Protein AF-M9PA65-F1 (afdb_monomer)

Structure (mmCIF, N/CA/C/O backbone):
data_AF-M9PA65-F1
#
_entry.id   AF-M9PA65-F1
#
loop_
_atom_site.group_PDB
_atom_site.id
_atom_site.type_symbol
_atom_site.label_atom_id
_atom_site.label_alt_id
_atom_site.label_comp_id
_atom_site.label_asym_id
_atom_site.label_entity_id
_atom_site.label_seq_id
_atom_site.pdbx_PDB_ins_code
_atom_site.Cartn_x
_atom_site.Cartn_y
_atom_site.Cartn_z
_atom_site.occupancy
_atom_site.B_iso_or_equiv
_atom_site.auth_seq_id
_atom_site.auth_comp_id
_atom_site.auth_asym_id
_atom_site.auth_atom_id
_atom_site.pdbx_PDB_model_num
ATOM 1 N N . MET A 1 1 ? -29.997 62.141 -2.304 1.00 33.31 1 MET A N 1
ATOM 2 C CA . MET A 1 1 ? -29.685 62.640 -3.663 1.00 33.31 1 MET A CA 1
ATOM 3 C C . MET A 1 1 ? -28.169 62.616 -3.789 1.00 33.31 1 MET A C 1
ATOM 5 O O . MET A 1 1 ? -27.515 63.361 -3.086 1.00 33.31 1 MET A O 1
ATOM 9 N N . SER A 1 2 ? -27.637 61.486 -4.254 1.00 33.81 2 SER A N 1
ATOM 10 C CA . SER A 1 2 ? -26.988 61.330 -5.567 1.00 33.81 2 SER A CA 1
ATOM 11 C C . SER A 1 2 ? -25.691 62.131 -5.685 1.00 33.81 2 SER A C 1
ATOM 13 O O . SER A 1 2 ? -25.744 63.354 -5.708 1.00 33.81 2 SER A O 1
ATOM 15 N N . LEU A 1 3 ? -24.557 61.437 -5.807 1.00 28.25 3 LEU A N 1
ATOM 16 C CA . LEU A 1 3 ? -23.730 61.521 -7.012 1.00 28.25 3 LEU A CA 1
ATOM 17 C C . LEU A 1 3 ? -22.646 60.434 -7.003 1.00 28.25 3 LEU A C 1
ATOM 19 O O . LEU A 1 3 ? -21.943 60.202 -6.025 1.00 28.25 3 LEU A O 1
ATOM 23 N N . VAL A 1 4 ? -22.614 59.745 -8.135 1.00 34.94 4 VAL A N 1
ATOM 24 C CA . VAL A 1 4 ? -21.786 58.611 -8.535 1.00 34.94 4 VAL A CA 1
ATOM 25 C C . VAL A 1 4 ? -20.380 59.098 -8.887 1.00 34.94 4 VAL A C 1
ATOM 27 O O . VAL A 1 4 ? -20.245 60.145 -9.514 1.00 34.94 4 VAL A O 1
ATOM 30 N N . SER A 1 5 ? -19.343 58.311 -8.593 1.00 28.83 5 SER A N 1
ATOM 31 C CA . SER A 1 5 ? -18.110 58.363 -9.383 1.00 28.83 5 SER A CA 1
ATOM 32 C C . SER A 1 5 ? -17.496 56.971 -9.504 1.00 28.83 5 SER A C 1
ATOM 34 O O . SER A 1 5 ? -17.071 56.365 -8.521 1.00 28.83 5 SER A O 1
ATOM 36 N N . ALA A 1 6 ? -17.528 56.451 -10.729 1.00 32.50 6 ALA A N 1
ATOM 37 C CA . ALA A 1 6 ? -16.871 55.225 -11.142 1.00 32.50 6 ALA A CA 1
ATOM 38 C C . ALA A 1 6 ? -15.401 55.530 -11.455 1.00 32.50 6 ALA A C 1
ATOM 40 O O . ALA A 1 6 ? -15.111 56.420 -12.254 1.00 32.50 6 ALA A O 1
ATOM 41 N N . VAL A 1 7 ? -14.476 54.772 -10.867 1.00 30.69 7 VAL A N 1
ATOM 42 C CA . VAL A 1 7 ? -13.061 54.792 -11.253 1.00 30.69 7 VAL A CA 1
ATOM 43 C C . VAL A 1 7 ? -12.784 53.538 -12.073 1.00 30.69 7 VAL A C 1
ATOM 45 O O . VAL A 1 7 ? -12.734 52.428 -11.550 1.00 30.69 7 VAL A O 1
ATOM 48 N N . ALA A 1 8 ? -12.631 53.735 -13.381 1.00 29.84 8 ALA A N 1
ATOM 49 C CA . ALA A 1 8 ? -12.078 52.754 -14.300 1.00 29.84 8 ALA A CA 1
ATOM 50 C C . ALA A 1 8 ? -10.559 52.658 -14.082 1.00 29.84 8 ALA A C 1
ATOM 52 O O . ALA A 1 8 ? -9.859 53.667 -14.160 1.00 29.84 8 ALA A O 1
ATOM 53 N N . VAL A 1 9 ? -10.044 51.452 -13.832 1.00 32.16 9 VAL A N 1
ATOM 54 C CA . VAL A 1 9 ? -8.600 51.181 -13.813 1.00 32.16 9 VAL A CA 1
ATOM 55 C C . VAL A 1 9 ? -8.215 50.510 -15.128 1.00 32.16 9 VAL A C 1
ATOM 57 O O . VAL A 1 9 ? -8.777 49.490 -15.520 1.00 32.16 9 VAL A O 1
ATOM 60 N N . ALA A 1 10 ? -7.281 51.152 -15.825 1.00 29.09 10 ALA A N 1
ATOM 61 C CA . ALA A 1 10 ? -6.798 50.818 -17.154 1.00 29.09 10 ALA A CA 1
ATOM 62 C C . ALA A 1 10 ? -5.928 49.547 -17.179 1.00 29.09 10 ALA A C 1
ATOM 64 O O . ALA A 1 10 ? -5.078 49.339 -16.314 1.00 29.09 10 ALA A O 1
ATOM 65 N N . ALA A 1 11 ? -6.097 48.739 -18.229 1.00 28.88 11 ALA A N 1
ATOM 66 C CA . ALA A 1 11 ? -5.208 47.634 -18.577 1.00 28.88 11 ALA A CA 1
ATOM 67 C C . ALA A 1 11 ? -3.892 48.154 -19.201 1.00 28.88 11 ALA A C 1
ATOM 69 O O . ALA A 1 11 ? -3.933 49.092 -20.006 1.00 28.88 11 ALA A O 1
ATOM 70 N N . PRO A 1 12 ? -2.724 47.558 -18.895 1.00 30.47 12 PRO A N 1
ATOM 71 C CA . PRO A 1 12 ? -1.471 47.953 -19.522 1.00 30.47 12 PRO A CA 1
ATOM 72 C C . PRO A 1 12 ? -1.315 47.362 -20.932 1.00 30.47 12 PRO A C 1
ATOM 74 O O . PRO A 1 12 ? -1.592 46.192 -21.195 1.00 30.47 12 PRO A O 1
ATOM 77 N N . ARG A 1 13 ? -0.847 48.227 -21.837 1.00 28.38 13 ARG A N 1
ATOM 78 C CA . ARG A 1 13 ? -0.535 47.982 -23.249 1.00 28.38 13 ARG A CA 1
ATOM 79 C C . ARG A 1 13 ? 0.618 46.982 -23.412 1.00 28.38 13 ARG A C 1
ATOM 81 O O . ARG A 1 13 ? 1.697 47.194 -22.867 1.00 28.38 13 ARG A O 1
ATOM 88 N N . LEU A 1 14 ? 0.410 45.964 -24.247 1.00 28.78 14 LEU A N 1
ATOM 89 C CA . LEU A 1 14 ? 1.465 45.136 -24.838 1.00 28.78 14 LEU A CA 1
ATOM 90 C C . LEU A 1 14 ? 2.303 45.987 -25.805 1.00 28.78 14 LEU A C 1
ATOM 92 O O . LEU A 1 14 ? 1.781 46.488 -26.801 1.00 28.78 14 LEU A O 1
ATOM 96 N N . SER A 1 15 ? 3.597 46.150 -25.523 1.00 29.38 15 SER A N 1
ATOM 97 C CA . SER A 1 15 ? 4.564 46.669 -26.489 1.00 29.38 15 SER A CA 1
ATOM 98 C C . SER A 1 15 ? 5.116 45.517 -27.332 1.00 29.38 15 SER A C 1
ATOM 100 O O . SER A 1 15 ? 5.718 44.574 -26.824 1.00 29.38 15 SER A O 1
ATOM 102 N N . LEU A 1 16 ? 4.909 45.606 -28.649 1.00 32.75 16 LEU A N 1
ATOM 103 C CA . LEU A 1 16 ? 5.667 44.834 -29.628 1.00 32.75 16 LEU A CA 1
ATOM 104 C C . LEU A 1 16 ? 7.143 45.239 -29.533 1.00 32.75 16 LEU A C 1
ATOM 106 O O . LEU A 1 16 ? 7.487 46.382 -29.835 1.00 32.75 16 LEU A O 1
ATOM 110 N N . VAL A 1 17 ? 8.015 44.296 -29.178 1.00 32.06 17 VAL A N 1
ATOM 111 C CA . VAL A 1 17 ? 9.462 44.434 -29.373 1.00 32.06 17 VAL A CA 1
ATOM 112 C C . VAL A 1 17 ? 9.870 43.577 -30.566 1.00 32.06 17 VAL A C 1
ATOM 114 O O . VAL A 1 17 ? 9.512 42.408 -30.679 1.00 32.06 17 VAL A O 1
ATOM 117 N N . HIS A 1 18 ? 10.566 44.243 -31.482 1.00 28.06 18 HIS A N 1
ATOM 118 C CA . HIS A 1 18 ? 11.027 43.788 -32.784 1.00 28.06 18 HIS A CA 1
ATOM 119 C C . HIS A 1 18 ? 11.758 42.441 -32.776 1.00 28.06 18 HIS A C 1
ATOM 121 O O . HIS A 1 18 ? 12.655 42.203 -31.969 1.00 28.06 18 HIS A O 1
ATOM 127 N N . ALA A 1 19 ? 11.454 41.633 -33.792 1.00 33.97 19 ALA A N 1
ATOM 128 C CA . ALA A 1 19 ? 12.298 40.546 -34.256 1.00 33.97 19 ALA A CA 1
ATOM 129 C C . ALA A 1 19 ? 13.620 41.113 -34.803 1.00 33.97 19 ALA A C 1
ATOM 131 O O . ALA A 1 19 ? 13.645 41.742 -35.864 1.00 33.97 19 ALA A O 1
ATOM 132 N N . THR A 1 20 ? 14.725 40.890 -34.094 1.00 29.81 20 THR A N 1
ATOM 133 C CA . THR A 1 20 ? 16.072 41.108 -34.625 1.00 29.81 20 THR A CA 1
ATOM 134 C C . THR A 1 20 ? 16.653 39.802 -35.156 1.00 29.81 20 THR A C 1
ATOM 136 O O . THR A 1 20 ? 16.774 38.784 -34.482 1.00 29.81 20 THR A O 1
ATOM 139 N N . ARG A 1 21 ? 16.986 39.885 -36.440 1.00 26.16 21 ARG A N 1
ATOM 140 C CA . ARG A 1 21 ? 17.676 38.943 -37.316 1.00 26.16 21 ARG A CA 1
ATOM 141 C C . ARG A 1 21 ? 18.953 38.394 -36.658 1.00 26.16 21 ARG A C 1
ATOM 143 O O . ARG A 1 21 ? 19.893 39.152 -36.433 1.00 26.16 21 ARG A O 1
ATOM 150 N N . TRP A 1 22 ? 19.011 37.087 -36.392 1.00 26.72 22 TRP A N 1
ATOM 151 C CA . TRP A 1 22 ? 20.263 36.408 -36.042 1.00 26.72 22 TRP A CA 1
ATOM 152 C C . TRP A 1 22 ? 21.079 36.113 -37.302 1.00 26.72 22 TRP A C 1
ATOM 154 O O . TRP A 1 22 ? 20.621 35.456 -38.236 1.00 26.72 22 TRP A O 1
ATOM 164 N N . SER A 1 23 ? 22.291 36.661 -37.318 1.00 28.53 23 SER A N 1
ATOM 165 C CA . SER A 1 23 ? 23.347 36.407 -38.288 1.00 28.53 23 SER A CA 1
ATOM 166 C C . SER A 1 23 ? 23.899 34.992 -38.135 1.00 28.53 23 SER A C 1
ATOM 168 O O . SER A 1 23 ? 24.117 34.518 -37.022 1.00 28.53 23 SER A O 1
ATOM 170 N N . SER A 1 24 ? 24.180 34.365 -39.273 1.00 36.03 24 SER A N 1
ATOM 171 C CA . SER A 1 24 ? 24.903 33.105 -39.429 1.00 36.03 24 SER A CA 1
ATOM 172 C C . SER A 1 24 ? 26.210 33.079 -38.627 1.00 36.03 24 SER A C 1
ATOM 174 O O . SER A 1 24 ? 27.179 33.744 -38.991 1.00 36.03 24 SER A O 1
ATOM 176 N N . GLY A 1 25 ? 26.229 32.284 -37.558 1.00 29.88 25 GLY A N 1
ATOM 177 C CA . GLY A 1 25 ? 27.416 31.895 -36.805 1.00 29.88 25 GLY A CA 1
ATOM 178 C C . GLY A 1 25 ? 27.441 30.374 -36.680 1.00 29.88 25 GLY A C 1
ATOM 179 O O . GLY A 1 25 ? 26.436 29.759 -36.337 1.00 29.88 25 GLY A O 1
ATOM 180 N N . THR A 1 26 ? 28.573 29.783 -37.036 1.00 29.38 26 THR A N 1
ATOM 181 C CA . THR A 1 26 ? 28.884 28.348 -37.057 1.00 29.38 26 THR A CA 1
ATOM 182 C C . THR A 1 26 ? 28.406 27.585 -35.817 1.00 29.38 26 THR A C 1
ATOM 184 O O . THR A 1 26 ? 28.705 27.974 -34.689 1.00 29.38 26 THR A O 1
ATOM 187 N N . ALA A 1 27 ? 27.702 26.472 -36.047 1.00 27.80 27 ALA A N 1
ATOM 188 C CA . ALA A 1 27 ? 27.242 25.548 -35.016 1.00 27.80 27 ALA A CA 1
ATOM 189 C C . ALA A 1 27 ? 28.425 24.957 -34.215 1.00 27.80 27 ALA A C 1
ATOM 191 O O . ALA A 1 27 ? 29.372 24.461 -34.832 1.00 27.80 27 ALA A O 1
ATOM 192 N N . PRO A 1 28 ? 28.395 24.964 -32.868 1.00 29.61 28 PRO A N 1
ATOM 193 C CA . PRO A 1 28 ? 29.312 24.152 -32.076 1.00 29.61 28 PRO A CA 1
ATOM 194 C C . PRO A 1 28 ? 28.957 22.657 -32.220 1.00 29.61 28 PRO A C 1
ATOM 196 O O . PRO A 1 28 ? 27.785 22.326 -32.425 1.00 29.61 28 PRO A O 1
ATOM 199 N N . PRO A 1 29 ? 29.942 21.743 -32.135 1.00 25.94 29 PRO A N 1
ATOM 200 C CA . PRO A 1 29 ? 29.724 20.323 -32.385 1.00 25.94 29 PRO A CA 1
ATOM 201 C C . PRO A 1 29 ? 28.788 19.718 -31.336 1.00 25.94 29 PRO A C 1
ATOM 203 O O . PRO A 1 29 ? 28.816 20.091 -30.162 1.00 25.94 29 PRO A O 1
ATOM 206 N N . ALA A 1 30 ? 27.965 18.773 -31.790 1.00 30.69 30 ALA A N 1
ATOM 207 C CA . ALA A 1 30 ? 27.011 18.026 -30.988 1.00 30.69 30 ALA A CA 1
ATOM 208 C C . ALA A 1 30 ? 27.702 17.333 -29.801 1.00 30.69 30 ALA A C 1
ATOM 210 O O . ALA A 1 30 ? 28.285 16.261 -29.937 1.00 30.69 30 ALA A O 1
ATOM 211 N N . ALA A 1 31 ? 27.620 17.950 -28.625 1.00 24.31 31 ALA A N 1
ATOM 212 C CA . ALA A 1 31 ? 27.815 17.267 -27.359 1.00 24.31 31 ALA A CA 1
ATOM 213 C C . ALA A 1 31 ? 26.473 16.632 -26.984 1.00 24.31 31 ALA A C 1
ATOM 215 O O . ALA A 1 31 ? 25.514 17.331 -26.654 1.00 24.31 31 ALA A O 1
ATOM 216 N N . THR A 1 32 ? 26.405 15.308 -27.092 1.00 26.20 32 THR A N 1
ATOM 217 C CA . THR A 1 32 ? 25.284 14.461 -26.681 1.00 26.20 32 THR A CA 1
ATOM 218 C C . THR A 1 32 ? 24.912 14.763 -25.231 1.00 26.20 32 THR A C 1
ATOM 220 O O . THR A 1 32 ? 25.598 14.384 -24.282 1.00 26.20 32 THR A O 1
ATOM 223 N N . ALA A 1 33 ? 23.820 15.503 -25.058 1.00 28.88 33 ALA A N 1
ATOM 224 C CA . ALA A 1 33 ? 23.182 15.691 -23.773 1.00 28.88 33 ALA A CA 1
ATOM 225 C C . ALA A 1 33 ? 22.443 14.397 -23.423 1.00 28.88 33 ALA A C 1
ATOM 227 O O . ALA A 1 33 ? 21.538 13.994 -24.145 1.00 28.88 33 ALA A O 1
ATOM 228 N N . VAL A 1 34 ? 22.805 13.767 -22.306 1.00 30.98 34 VAL A N 1
ATOM 229 C CA . VAL A 1 34 ? 21.939 12.787 -21.642 1.00 30.98 34 VAL A CA 1
ATOM 230 C C . VAL A 1 34 ? 20.689 13.553 -21.199 1.00 30.98 34 VAL A C 1
ATOM 232 O O . VAL A 1 34 ? 20.718 14.309 -20.223 1.00 30.98 34 VAL A O 1
ATOM 235 N N . GLN A 1 35 ? 19.641 13.474 -22.017 1.00 30.52 35 GLN A N 1
ATOM 236 C CA . GLN A 1 35 ? 18.315 14.005 -21.727 1.00 30.52 35 GLN A CA 1
ATOM 237 C C . GLN A 1 35 ? 17.631 13.107 -20.681 1.00 30.52 35 GLN A C 1
ATOM 239 O O . GLN A 1 35 ? 18.097 12.006 -20.375 1.00 30.52 35 GLN A O 1
ATOM 244 N N . ALA A 1 36 ? 16.507 13.573 -20.129 1.00 39.84 36 ALA A N 1
ATOM 245 C CA . ALA A 1 36 ? 15.478 12.665 -19.622 1.00 39.84 36 ALA A CA 1
ATOM 246 C C . ALA A 1 36 ? 15.297 11.494 -20.613 1.00 39.84 36 ALA A C 1
ATOM 248 O O . ALA A 1 36 ? 15.572 11.683 -21.798 1.00 39.84 36 ALA A O 1
ATOM 249 N N . ALA A 1 37 ? 14.912 10.305 -20.126 1.00 45.50 37 ALA A N 1
ATOM 250 C CA . ALA A 1 37 ? 14.737 9.134 -20.998 1.00 45.50 37 ALA A CA 1
ATOM 251 C C . ALA A 1 37 ? 13.998 9.556 -22.272 1.00 45.50 37 ALA A C 1
ATOM 253 O O . ALA A 1 37 ? 13.019 10.301 -22.175 1.00 45.50 37 ALA A O 1
ATOM 254 N N . SER A 1 38 ? 14.503 9.164 -23.444 1.00 57.09 38 SER A N 1
ATOM 255 C CA . SER A 1 38 ? 13.737 9.380 -24.669 1.00 57.09 38 SER A CA 1
ATOM 256 C C . SER A 1 38 ? 12.373 8.710 -24.495 1.00 57.09 38 SER A C 1
ATOM 258 O O . SER A 1 38 ? 12.266 7.701 -23.796 1.00 57.09 38 SER A O 1
ATOM 260 N N . GLU A 1 39 ? 11.324 9.266 -25.101 1.00 59.69 39 GLU A N 1
ATOM 261 C CA . GLU A 1 39 ? 9.981 8.666 -25.040 1.00 59.69 39 GLU A CA 1
ATOM 262 C C . GLU A 1 39 ? 10.021 7.179 -25.458 1.00 59.69 39 GLU A C 1
ATOM 264 O O . GLU A 1 39 ? 9.351 6.348 -24.852 1.00 59.69 39 GLU A O 1
ATOM 269 N N . GLU A 1 40 ? 10.927 6.835 -26.378 1.00 64.62 40 GLU A N 1
ATOM 270 C CA . GLU A 1 40 ? 11.254 5.471 -26.815 1.00 64.62 40 GLU A CA 1
ATOM 271 C C . GLU A 1 40 ? 11.807 4.564 -25.691 1.00 64.62 40 GLU A C 1
ATOM 273 O O . GLU A 1 40 ? 11.416 3.403 -25.584 1.00 64.62 40 GLU A O 1
ATOM 278 N N . GLU A 1 41 ? 12.699 5.064 -24.822 1.00 73.50 41 GLU A N 1
ATOM 279 C CA . GLU A 1 41 ? 13.215 4.297 -23.674 1.00 73.50 41 GLU A CA 1
ATOM 280 C C . GLU A 1 41 ? 12.118 4.041 -22.632 1.00 73.50 41 GLU A C 1
ATOM 282 O O . GLU A 1 41 ? 12.082 2.974 -22.013 1.00 73.50 41 GLU A O 1
ATOM 287 N N . GLU A 1 42 ? 11.235 5.019 -22.404 1.00 75.81 42 GLU A N 1
ATOM 288 C CA . GLU A 1 42 ? 10.097 4.839 -21.501 1.00 75.81 42 GLU A CA 1
ATOM 289 C C . GLU A 1 42 ? 9.110 3.812 -22.057 1.00 75.81 42 GLU A C 1
ATOM 291 O O . GLU A 1 42 ? 8.656 2.953 -21.307 1.00 75.81 42 GLU A O 1
ATOM 296 N N . GLU A 1 43 ? 8.820 3.847 -23.356 1.00 76.88 43 GLU A N 1
ATOM 297 C CA . GLU A 1 43 ? 7.955 2.876 -24.029 1.00 76.88 43 GLU A CA 1
ATOM 298 C C . GLU A 1 43 ? 8.530 1.450 -23.957 1.00 76.88 43 GLU A C 1
ATOM 300 O O . GLU A 1 43 ? 7.826 0.518 -23.558 1.00 76.88 43 GLU A O 1
ATOM 305 N N . GLU A 1 44 ? 9.837 1.280 -24.194 1.00 81.75 44 GLU A N 1
ATOM 306 C CA . GLU A 1 44 ? 10.529 -0.007 -24.028 1.00 81.75 44 GLU A CA 1
ATOM 307 C C . GLU A 1 44 ? 10.426 -0.531 -22.584 1.00 81.75 44 GLU A C 1
ATOM 309 O O . GLU A 1 44 ? 10.191 -1.719 -22.348 1.00 81.75 44 GLU A O 1
ATOM 314 N N . LEU A 1 45 ? 10.599 0.352 -21.595 1.00 79.56 45 LEU A N 1
ATOM 315 C CA . LEU A 1 45 ? 10.520 -0.004 -20.177 1.00 79.56 45 LEU A CA 1
ATOM 316 C C . LEU A 1 45 ? 9.096 -0.297 -19.722 1.00 79.56 45 LEU A C 1
ATOM 318 O O . LEU A 1 45 ? 8.901 -1.118 -18.828 1.00 79.56 45 LEU A O 1
ATOM 322 N N . MET A 1 46 ? 8.102 0.363 -20.301 1.00 79.06 46 MET A N 1
ATOM 323 C CA . MET A 1 46 ? 6.705 0.060 -20.028 1.00 79.06 46 MET A CA 1
ATOM 324 C C . MET A 1 46 ? 6.326 -1.309 -20.615 1.00 79.06 46 MET A C 1
ATOM 326 O O . MET A 1 46 ? 5.580 -2.055 -19.971 1.00 79.06 46 MET A O 1
ATOM 330 N N . GLY A 1 47 ? 6.939 -1.686 -21.743 1.00 67.94 47 GLY A N 1
ATOM 331 C CA . GLY A 1 47 ? 6.638 -2.894 -22.507 1.00 67.94 47 GLY A CA 1
ATOM 332 C C . GLY A 1 47 ? 5.326 -2.759 -23.285 1.00 67.94 47 GLY A C 1
ATOM 333 O O . GLY A 1 47 ? 4.443 -1.998 -22.895 1.00 67.94 47 GLY A O 1
ATOM 334 N N . HIS A 1 48 ? 5.181 -3.517 -24.374 1.00 52.81 48 HIS A N 1
ATOM 335 C CA . HIS A 1 48 ? 3.909 -3.605 -25.092 1.00 52.81 48 HIS A CA 1
ATOM 336 C C . HIS A 1 48 ? 2.903 -4.401 -24.253 1.00 52.81 48 HIS A C 1
ATOM 338 O O . HIS A 1 48 ? 2.998 -5.625 -24.135 1.00 52.81 48 HIS A O 1
ATOM 344 N N . GLU A 1 49 ? 1.915 -3.710 -23.684 1.00 47.38 49 GLU A N 1
ATOM 345 C CA . GLU A 1 49 ? 0.621 -4.338 -23.433 1.00 47.38 49 GLU A CA 1
ATOM 346 C C . GLU A 1 49 ? 0.087 -4.730 -24.818 1.00 47.38 49 GLU A C 1
ATOM 348 O O . GLU A 1 49 ? 0.099 -3.904 -25.733 1.00 47.38 49 GLU A O 1
ATOM 353 N N . GLY A 1 50 ? -0.255 -6.010 -25.011 1.00 34.53 50 GLY A N 1
ATOM 354 C CA . GLY A 1 50 ? -0.781 -6.486 -26.288 1.00 34.53 50 GLY A CA 1
ATOM 355 C C . GLY A 1 50 ? -1.867 -5.533 -26.763 1.00 34.53 50 GLY A C 1
ATOM 356 O O . GLY A 1 50 ? -2.737 -5.173 -25.968 1.00 34.53 50 GLY A O 1
ATOM 357 N N . GLU A 1 51 ? -1.746 -5.084 -28.013 1.00 33.34 51 GLU A N 1
ATOM 358 C CA . GLU A 1 51 ? -2.727 -4.225 -28.660 1.00 33.34 51 GLU A CA 1
ATOM 359 C C . GLU A 1 51 ? -4.105 -4.813 -28.362 1.00 33.34 51 GLU A C 1
ATOM 361 O O . GLU A 1 51 ? -4.444 -5.913 -28.804 1.00 33.34 51 GLU A O 1
ATOM 366 N N . HIS A 1 52 ? -4.886 -4.115 -27.535 1.00 36.06 52 HIS A N 1
ATOM 367 C CA . HIS A 1 52 ? -6.318 -4.305 -27.587 1.00 36.06 52 HIS A CA 1
ATOM 368 C C . HIS A 1 52 ? -6.665 -3.975 -29.029 1.00 36.06 52 HIS A C 1
ATOM 370 O O . HIS A 1 52 ? -6.492 -2.825 -29.423 1.00 36.06 52 HIS A O 1
ATOM 376 N N . GLU A 1 53 ? -7.037 -4.996 -29.809 1.00 35.56 53 GLU A N 1
ATOM 377 C CA . GLU A 1 53 ? -7.507 -4.822 -31.178 1.00 35.56 53 GLU A CA 1
ATOM 378 C C . GLU A 1 53 ? -8.384 -3.571 -31.201 1.00 35.56 53 GLU A C 1
ATOM 380 O O . GLU A 1 53 ? -9.323 -3.476 -30.400 1.00 35.56 53 GLU A O 1
ATOM 385 N N . ASP A 1 54 ? -8.055 -2.614 -32.075 1.00 36.88 54 ASP A N 1
ATOM 386 C CA . ASP A 1 54 ? -8.884 -1.454 -32.404 1.00 36.88 54 ASP A CA 1
ATOM 387 C C . ASP A 1 54 ? -10.166 -1.950 -33.098 1.00 36.88 54 ASP A C 1
ATOM 389 O O . ASP A 1 54 ? -10.466 -1.683 -34.263 1.00 36.88 54 ASP A O 1
ATOM 393 N N . GLY A 1 55 ? -10.934 -2.755 -32.371 1.00 38.88 55 GLY A N 1
ATOM 394 C CA . GLY A 1 55 ? -12.275 -3.150 -32.691 1.00 38.88 55 GLY A CA 1
ATOM 395 C C . GLY A 1 55 ? -13.116 -1.900 -32.573 1.00 38.88 55 GLY A C 1
ATOM 396 O O . GLY A 1 55 ? -13.213 -1.304 -31.502 1.00 38.88 55 GLY A O 1
ATOM 397 N N . VAL A 1 56 ? -13.694 -1.503 -33.705 1.00 41.62 56 VAL A N 1
ATOM 398 C CA . VAL A 1 56 ? -14.746 -0.494 -33.838 1.00 41.62 56 VAL A CA 1
ATOM 399 C C . VAL A 1 56 ? -15.528 -0.370 -32.530 1.00 41.62 56 VAL A C 1
ATOM 401 O O . VAL A 1 56 ? -16.268 -1.286 -32.166 1.00 41.62 56 VAL A O 1
ATOM 404 N N . ILE A 1 57 ? -15.347 0.753 -31.823 1.00 49.12 57 ILE A N 1
ATOM 405 C CA . ILE A 1 57 ? -16.009 0.992 -30.539 1.00 49.12 57 ILE A CA 1
ATOM 406 C C . ILE A 1 57 ? -17.516 0.974 -30.787 1.00 49.12 57 ILE A C 1
ATOM 408 O O . ILE A 1 57 ? -18.092 1.914 -31.341 1.00 49.12 57 ILE A O 1
ATOM 412 N N . GLY A 1 58 ? -18.165 -0.132 -30.425 1.00 47.06 58 GLY A N 1
ATOM 413 C CA . GLY A 1 58 ? -19.597 -0.298 -30.618 1.00 47.06 58 GLY A CA 1
ATOM 414 C C . GLY A 1 58 ? -20.361 0.766 -29.831 1.00 47.06 58 GLY A C 1
ATOM 415 O O . GLY A 1 58 ? -19.933 1.197 -28.762 1.00 47.06 58 GLY A O 1
ATOM 416 N N . ARG A 1 59 ? -21.545 1.171 -30.303 1.00 53.88 59 ARG A N 1
ATOM 417 C CA . ARG A 1 59 ? -22.411 2.147 -29.607 1.00 53.88 59 ARG A CA 1
ATOM 418 C C . ARG A 1 59 ? -22.660 1.791 -28.129 1.00 53.88 59 ARG A C 1
ATOM 420 O O . ARG A 1 59 ? -22.868 2.684 -27.320 1.00 53.88 59 ARG A O 1
ATOM 427 N N . GLN A 1 60 ? -22.591 0.506 -27.777 1.00 53.03 60 GLN A N 1
ATOM 428 C CA . GLN A 1 60 ? -22.685 -0.004 -26.405 1.00 53.03 60 GLN A CA 1
ATOM 429 C C . GLN A 1 60 ? -21.435 0.267 -25.544 1.00 53.03 60 GLN A C 1
ATOM 431 O O . GLN A 1 60 ? -21.572 0.418 -24.341 1.00 53.03 60 GLN A O 1
ATOM 436 N N . GLN A 1 61 ? -20.237 0.396 -26.124 1.00 50.25 61 GLN A N 1
ATOM 437 C CA . GLN A 1 61 ? -19.017 0.796 -25.404 1.00 50.25 61 GLN A CA 1
ATOM 438 C C . GLN A 1 61 ? -18.953 2.314 -25.143 1.00 50.25 61 GLN A C 1
ATOM 440 O O . GLN A 1 61 ? -18.310 2.751 -24.189 1.00 50.25 61 GLN A O 1
ATOM 445 N N . LEU A 1 62 ? -19.645 3.125 -25.956 1.00 53.12 62 LEU A N 1
ATOM 446 C CA . LEU A 1 62 ? -19.833 4.562 -25.699 1.00 53.12 62 LEU A CA 1
ATOM 447 C C . LEU A 1 62 ? -20.833 4.822 -24.560 1.00 53.12 62 LEU A C 1
ATOM 449 O O . LEU A 1 62 ? -20.713 5.818 -23.847 1.00 53.12 62 LEU A O 1
ATOM 453 N N . VAL A 1 63 ? -21.793 3.915 -24.358 1.00 55.84 63 VAL A N 1
ATOM 454 C CA . VAL A 1 63 ? -22.689 3.914 -23.195 1.00 55.84 63 VAL A CA 1
ATOM 455 C C . VAL A 1 63 ? -21.974 3.191 -22.056 1.00 55.84 63 VAL A C 1
ATOM 457 O O . VAL A 1 63 ? -22.213 2.018 -21.791 1.00 55.84 63 VAL A O 1
ATOM 460 N N . ARG A 1 64 ? -21.038 3.883 -21.395 1.00 55.03 64 ARG A N 1
ATOM 461 C CA . ARG A 1 64 ? -20.430 3.349 -20.171 1.00 55.03 64 ARG A CA 1
ATOM 462 C C . ARG A 1 64 ? -21.549 3.077 -19.156 1.00 55.03 64 ARG A C 1
ATOM 464 O O . ARG A 1 64 ? -22.371 3.979 -18.967 1.00 55.03 64 ARG A O 1
ATOM 471 N N . PRO A 1 65 ? -21.581 1.901 -18.494 1.00 59.88 65 PRO A N 1
ATOM 472 C CA . PRO A 1 65 ? -22.466 1.704 -17.355 1.00 59.88 65 PRO A CA 1
ATOM 473 C C . PRO A 1 65 ? -22.249 2.862 -16.392 1.00 59.88 65 PRO A C 1
ATOM 475 O O . PRO A 1 65 ? -21.107 3.320 -16.210 1.00 59.88 65 PRO A O 1
ATOM 478 N N . THR A 1 66 ? -23.340 3.387 -15.835 1.00 67.38 66 THR A N 1
ATOM 479 C CA . THR A 1 66 ? -23.231 4.502 -14.893 1.00 67.38 66 THR A CA 1
ATOM 480 C C . THR A 1 66 ? -22.240 4.101 -13.800 1.00 67.38 66 THR A C 1
ATOM 482 O O . THR A 1 66 ? -22.156 2.930 -13.437 1.00 67.38 66 THR A O 1
ATOM 485 N N . LEU A 1 67 ? -21.438 5.037 -13.277 1.00 68.38 67 LEU A N 1
ATOM 486 C CA . LEU A 1 67 ? -20.439 4.714 -12.239 1.00 68.38 67 LEU A CA 1
ATOM 487 C C . LEU A 1 67 ? -21.072 3.938 -11.060 1.00 68.38 67 LEU A C 1
ATOM 489 O O . LEU A 1 67 ? -20.403 3.160 -10.391 1.00 68.38 67 LEU A O 1
ATOM 493 N N . TRP A 1 68 ? -22.379 4.130 -10.862 1.00 70.69 68 TRP A N 1
ATOM 494 C CA . TRP A 1 68 ? -23.227 3.439 -9.902 1.00 70.69 68 TRP A CA 1
ATOM 495 C C . TRP A 1 68 ? -23.399 1.932 -10.153 1.00 70.69 68 TRP A C 1
ATOM 497 O O . TRP A 1 68 ? -23.431 1.161 -9.200 1.00 70.69 68 TRP A O 1
ATOM 507 N N . GLU A 1 69 ? -23.475 1.502 -11.412 1.00 76.06 69 GLU A N 1
ATOM 508 C CA . GLU A 1 69 ? -23.590 0.089 -11.811 1.00 76.06 69 GLU A CA 1
ATOM 509 C C . GLU A 1 69 ? -22.274 -0.680 -11.634 1.00 76.06 69 GLU A C 1
ATOM 511 O O . GLU A 1 69 ? -22.282 -1.905 -11.582 1.00 76.06 69 GLU A O 1
ATOM 516 N N . GLN A 1 70 ? -21.148 0.032 -11.512 1.00 82.62 70 GLN A N 1
ATOM 517 C CA . GLN A 1 70 ? -19.821 -0.550 -11.278 1.00 82.62 70 GLN A CA 1
ATOM 518 C C . GLN A 1 70 ? -19.497 -0.722 -9.785 1.00 82.62 70 GLN A C 1
ATOM 520 O O . GLN A 1 70 ? -18.442 -1.254 -9.448 1.00 82.62 70 GLN A O 1
ATOM 525 N N . TYR A 1 71 ? -20.366 -0.250 -8.885 1.00 89.38 71 TYR A N 1
ATOM 526 C CA . TYR A 1 71 ? -20.224 -0.487 -7.452 1.00 89.38 71 TYR A CA 1
ATOM 527 C C . TYR A 1 71 ? -20.936 -1.771 -7.041 1.00 89.38 71 TYR A C 1
ATOM 529 O O . TYR A 1 71 ? -22.098 -2.002 -7.398 1.00 89.38 71 TYR A O 1
ATOM 537 N N . SER A 1 72 ? -20.279 -2.549 -6.186 1.00 93.38 72 SER A N 1
ATOM 538 C CA . SER A 1 72 ? -20.914 -3.694 -5.542 1.00 93.38 72 SER A CA 1
ATOM 539 C C . SER A 1 72 ? -22.164 -3.276 -4.753 1.00 93.38 72 SER A C 1
ATOM 541 O O . SER A 1 72 ? -22.310 -2.133 -4.296 1.00 93.38 72 SER A O 1
ATOM 543 N N . ALA A 1 73 ? -23.101 -4.202 -4.577 1.00 92.69 73 ALA A N 1
ATOM 544 C CA . ALA A 1 73 ? -24.274 -4.020 -3.737 1.00 92.69 73 ALA A CA 1
ATOM 545 C C . ALA A 1 73 ? -23.873 -3.698 -2.291 1.00 92.69 73 ALA A C 1
ATOM 547 O O . ALA A 1 73 ? -24.480 -2.820 -1.676 1.00 92.69 73 ALA A O 1
ATOM 548 N N . LYS A 1 74 ? -22.808 -4.324 -1.770 1.00 94.31 74 LYS A N 1
ATOM 549 C CA . LYS A 1 74 ? -22.261 -3.989 -0.445 1.00 94.31 74 LYS A CA 1
ATOM 550 C C . LYS A 1 74 ? -21.775 -2.545 -0.355 1.00 94.31 74 LYS A C 1
ATOM 552 O O . LYS A 1 74 ? -22.087 -1.868 0.623 1.00 94.31 74 LYS A O 1
ATOM 557 N N . VAL A 1 75 ? -21.041 -2.058 -1.357 1.00 94.06 75 VAL A N 1
ATOM 558 C CA . VAL A 1 75 ? -20.576 -0.664 -1.392 1.00 94.06 75 VAL A CA 1
ATOM 559 C C . VAL A 1 75 ? -21.769 0.284 -1.388 1.00 94.06 75 VAL A C 1
ATOM 561 O O . VAL A 1 75 ? -21.809 1.195 -0.566 1.00 94.06 75 VAL A O 1
ATOM 564 N N . ARG A 1 76 ? -22.774 0.037 -2.236 1.00 92.38 76 ARG A N 1
ATOM 565 C CA . ARG A 1 76 ? -23.991 0.863 -2.301 1.00 92.38 76 ARG A CA 1
ATOM 566 C C . ARG A 1 76 ? -24.760 0.874 -0.977 1.00 92.38 76 ARG A C 1
ATOM 568 O O . ARG A 1 76 ? -25.095 1.947 -0.483 1.00 92.38 76 ARG A O 1
ATOM 575 N N . ALA A 1 77 ? -24.944 -0.285 -0.347 1.00 93.69 77 ALA A N 1
ATOM 576 C CA . ALA A 1 77 ? -25.614 -0.386 0.949 1.00 93.69 77 ALA A CA 1
ATOM 577 C C . ALA A 1 77 ? -24.895 0.424 2.041 1.00 93.69 77 ALA A C 1
ATOM 579 O O . ALA A 1 77 ? -25.533 1.113 2.834 1.00 93.69 77 ALA A O 1
ATOM 580 N N . ARG A 1 78 ? -23.558 0.391 2.052 1.00 94.25 78 ARG A N 1
ATOM 581 C CA . ARG A 1 78 ? -22.725 1.139 3.006 1.00 94.25 78 ARG A CA 1
ATOM 582 C C . ARG A 1 78 ? -22.658 2.635 2.697 1.00 94.25 78 ARG A C 1
ATOM 584 O O . ARG A 1 78 ? -22.418 3.423 3.601 1.00 94.25 78 ARG A O 1
ATOM 591 N N . MET A 1 79 ? -22.873 3.049 1.448 1.00 92.12 79 MET A N 1
ATOM 592 C CA . MET A 1 79 ? -23.025 4.467 1.100 1.00 92.12 79 MET A CA 1
ATOM 593 C C . MET A 1 79 ? -24.327 5.035 1.671 1.00 92.12 79 MET A C 1
ATOM 595 O O . MET A 1 79 ? -24.327 6.115 2.261 1.00 92.12 79 MET A O 1
ATOM 599 N N . GLU A 1 80 ? -25.429 4.302 1.500 1.00 91.44 80 GLU A N 1
ATOM 600 C CA . GLU A 1 80 ? -26.764 4.732 1.924 1.00 91.44 80 GLU A CA 1
ATOM 601 C C . GLU A 1 80 ? -26.929 4.648 3.446 1.00 91.44 80 GLU A C 1
ATOM 603 O O . GLU A 1 80 ? -27.352 5.615 4.087 1.00 91.44 80 GLU A O 1
ATOM 608 N N . ASN A 1 81 ? -26.540 3.519 4.041 1.00 93.75 81 ASN A N 1
ATOM 609 C CA . ASN A 1 81 ? -26.739 3.240 5.459 1.00 93.75 81 ASN A CA 1
ATOM 610 C C . ASN A 1 81 ? -25.490 2.627 6.127 1.00 93.75 81 ASN A C 1
ATOM 612 O O . ASN A 1 81 ? -25.505 1.455 6.507 1.00 93.75 81 ASN A O 1
ATOM 616 N N . PRO A 1 82 ? -24.396 3.393 6.284 1.00 94.31 82 PRO A N 1
ATOM 617 C CA . PRO A 1 82 ? -23.243 2.949 7.058 1.00 94.31 82 PRO A CA 1
ATOM 618 C C . PRO A 1 82 ? -23.586 2.857 8.546 1.00 94.31 82 PRO A C 1
ATOM 620 O O . PRO A 1 82 ? -24.283 3.712 9.104 1.00 94.31 82 PRO A O 1
ATOM 623 N N . VAL A 1 83 ? -23.049 1.822 9.182 1.00 94.56 83 VAL A N 1
ATOM 624 C CA . VAL A 1 83 ? -23.441 1.375 10.524 1.00 94.56 83 VAL A CA 1
ATOM 625 C C . VAL A 1 83 ? -22.614 2.056 11.618 1.00 94.56 83 VAL A C 1
ATOM 627 O O . VAL A 1 83 ? -23.139 2.382 12.677 1.00 94.56 83 VAL A O 1
ATOM 630 N N . HIS A 1 84 ? -21.339 2.339 11.351 1.00 96.44 84 HIS A N 1
ATOM 631 C CA . HIS A 1 84 ? -20.356 2.781 12.345 1.00 96.44 84 HIS A CA 1
ATOM 632 C C . HIS A 1 84 ? -20.081 4.292 12.294 1.00 96.44 84 HIS A C 1
ATOM 634 O O . HIS A 1 84 ? -19.033 4.767 12.741 1.00 96.44 84 HIS A O 1
ATOM 640 N N . ARG A 1 85 ? -21.003 5.087 11.736 1.00 95.06 85 ARG A N 1
ATOM 641 C CA . ARG A 1 85 ? -20.872 6.551 11.743 1.00 95.06 85 ARG A CA 1
ATOM 642 C C . ARG A 1 85 ? -21.010 7.097 13.159 1.00 95.06 85 ARG A C 1
ATOM 644 O O . ARG A 1 85 ? -21.959 6.775 13.867 1.00 95.06 85 ARG A O 1
ATOM 651 N N . GLY A 1 86 ? -20.122 8.012 13.531 1.00 95.12 86 GLY A N 1
ATOM 652 C CA . GLY A 1 86 ? -20.227 8.760 14.777 1.00 95.12 86 GLY A CA 1
ATOM 653 C C . GLY A 1 86 ? -18.878 9.052 15.414 1.00 95.12 86 GLY A C 1
ATOM 654 O O . GLY A 1 86 ? -17.821 8.755 14.864 1.00 95.12 86 GLY A O 1
ATOM 655 N N . ALA A 1 87 ? -18.943 9.638 16.602 1.00 95.56 87 ALA A N 1
ATOM 656 C CA . ALA A 1 87 ? -17.800 9.822 17.481 1.00 95.56 87 ALA A CA 1
ATOM 657 C C . ALA A 1 87 ? -17.983 8.966 18.739 1.00 95.56 87 ALA A C 1
ATOM 659 O O . ALA A 1 87 ? -19.105 8.577 19.078 1.00 95.56 87 ALA A O 1
ATOM 660 N N . ILE A 1 88 ? -16.876 8.679 19.415 1.00 95.94 88 ILE A N 1
ATOM 661 C CA . ILE A 1 88 ? -16.862 8.094 20.758 1.00 95.94 88 ILE A CA 1
ATOM 662 C C . ILE A 1 88 ? -16.347 9.189 21.689 1.00 95.94 88 ILE A C 1
ATOM 664 O O . ILE A 1 88 ? -15.295 9.775 21.417 1.00 95.94 88 ILE A O 1
ATOM 668 N N . SER A 1 89 ? -17.093 9.509 22.747 1.00 94.31 89 SER A N 1
ATOM 669 C CA . SER A 1 89 ? -16.630 10.488 23.735 1.00 94.31 89 SER A CA 1
ATOM 670 C C . SER A 1 89 ? -15.631 9.847 24.711 1.00 94.31 89 SER A C 1
ATOM 672 O O . SER A 1 89 ? -15.682 8.635 24.937 1.00 94.31 89 SER A O 1
ATOM 674 N N . PRO A 1 90 ? -14.732 10.632 25.334 1.00 92.88 90 PRO A N 1
ATOM 675 C CA . PRO A 1 90 ? -13.839 10.115 26.373 1.00 92.88 90 PRO A CA 1
ATOM 676 C C . PRO A 1 90 ? -14.600 9.461 27.535 1.00 92.88 90 PRO A C 1
ATOM 678 O O . PRO A 1 90 ? -14.189 8.420 28.035 1.00 92.88 90 PRO A O 1
ATOM 681 N N . GLU A 1 91 ? -15.741 10.037 27.917 1.00 94.56 91 GLU A N 1
ATOM 682 C CA . GLU A 1 91 ? -16.623 9.520 28.970 1.00 94.56 91 GLU A CA 1
ATOM 683 C C . GLU A 1 91 ? -17.231 8.162 28.591 1.00 94.56 91 GLU A C 1
ATOM 685 O O . GLU A 1 91 ? -17.250 7.246 29.410 1.00 94.56 91 GLU A O 1
ATOM 690 N N . GLU A 1 92 ? -17.684 8.006 27.339 1.00 93.31 92 GLU A N 1
ATOM 691 C CA . GLU A 1 92 ? -18.228 6.745 26.818 1.00 93.31 92 GLU A CA 1
ATOM 692 C C . GLU A 1 92 ? -17.158 5.644 26.791 1.00 93.31 92 GLU A C 1
ATOM 694 O O . GLU A 1 92 ? -17.444 4.500 27.145 1.00 93.31 92 GLU A O 1
ATOM 699 N N . ALA A 1 93 ? -15.924 5.980 26.400 1.00 92.25 93 ALA A N 1
ATOM 700 C CA . ALA A 1 93 ? -14.811 5.035 26.391 1.00 92.25 93 ALA A CA 1
ATOM 701 C C . ALA A 1 93 ? -14.402 4.616 27.813 1.00 92.25 93 ALA A C 1
ATOM 703 O O . ALA A 1 93 ? -14.275 3.421 28.088 1.00 92.25 93 ALA A O 1
ATOM 704 N N . GLU A 1 94 ? -14.266 5.574 28.733 1.00 91.88 94 GLU A N 1
ATOM 705 C CA . GLU A 1 94 ? -13.894 5.305 30.125 1.00 91.88 94 GLU A CA 1
ATOM 706 C C . GLU A 1 94 ? -14.964 4.467 30.841 1.00 91.88 94 GLU A C 1
ATOM 708 O O . GLU A 1 94 ? -14.630 3.493 31.514 1.00 91.88 94 GLU A O 1
ATOM 713 N N . ALA A 1 95 ? -16.252 4.762 30.620 1.00 93.69 95 ALA A N 1
ATOM 714 C CA . ALA A 1 95 ? -17.367 3.983 31.167 1.00 93.69 95 ALA A CA 1
ATOM 715 C C . ALA A 1 95 ? -17.365 2.513 30.706 1.00 93.69 95 ALA A C 1
ATOM 717 O O . ALA A 1 95 ? -17.926 1.650 31.378 1.00 93.69 95 ALA A O 1
ATOM 718 N N . ARG A 1 96 ? -16.719 2.218 29.571 1.00 92.50 96 ARG A N 1
ATOM 719 C CA . ARG A 1 96 ? -16.527 0.864 29.032 1.00 92.50 96 ARG A CA 1
ATOM 720 C C . ARG A 1 96 ? -15.166 0.259 29.393 1.00 92.50 96 ARG A C 1
ATOM 722 O O . ARG A 1 96 ? -14.801 -0.770 28.832 1.00 92.50 96 ARG A O 1
ATOM 729 N N . GLY A 1 97 ? -14.386 0.894 30.271 1.00 91.94 97 GLY A N 1
ATOM 730 C CA . GLY A 1 97 ? -13.044 0.432 30.636 1.00 91.94 97 GLY A CA 1
ATOM 731 C C . GLY A 1 97 ? -12.049 0.478 29.472 1.00 91.94 97 GLY A C 1
ATOM 732 O O . GLY A 1 97 ? -11.135 -0.344 29.396 1.00 91.94 97 GLY A O 1
ATOM 733 N N . CYS A 1 98 ? -12.237 1.406 28.532 1.00 94.19 98 CYS A N 1
ATOM 734 C CA . CYS A 1 98 ? -11.459 1.495 27.302 1.00 94.19 98 CYS A CA 1
ATOM 735 C C . CYS A 1 98 ? -10.619 2.773 27.235 1.00 94.19 98 CYS A C 1
ATOM 737 O O . CYS A 1 98 ? -11.024 3.833 27.701 1.00 94.19 98 CYS A O 1
ATOM 739 N N . ASN A 1 99 ? -9.457 2.677 26.596 1.00 93.19 99 ASN A N 1
ATOM 740 C CA . ASN A 1 99 ? -8.689 3.818 26.121 1.00 93.19 99 ASN A CA 1
ATOM 741 C C . ASN A 1 99 ? -9.265 4.291 24.784 1.00 93.19 99 ASN A C 1
ATOM 743 O O . ASN A 1 99 ? -9.495 3.484 23.881 1.00 93.19 99 ASN A O 1
ATOM 747 N N . LEU A 1 100 ? -9.472 5.600 24.654 1.00 94.56 100 LEU A N 1
ATOM 748 C CA . LEU A 1 100 ? -9.927 6.218 23.414 1.00 94.56 100 LEU A CA 1
ATOM 749 C C . LEU A 1 100 ? -8.729 6.592 22.537 1.00 94.56 100 LEU A C 1
ATOM 751 O O . LEU A 1 100 ? -7.855 7.344 22.964 1.00 94.56 100 LEU A O 1
ATOM 755 N N . VAL A 1 101 ? -8.721 6.112 21.297 1.00 94.56 101 VAL A N 1
ATOM 756 C CA . VAL A 1 101 ? -7.756 6.500 20.262 1.00 94.56 101 VAL A CA 1
ATOM 757 C C . VAL A 1 101 ? -8.506 7.279 19.190 1.00 94.56 101 VAL A C 1
ATOM 759 O O . VAL A 1 101 ? -9.512 6.799 18.669 1.00 94.56 101 VAL A O 1
ATOM 762 N N . ILE A 1 102 ? -8.026 8.481 18.870 1.00 95.06 102 ILE A N 1
ATOM 763 C CA . ILE A 1 102 ? -8.603 9.349 17.839 1.00 95.06 102 ILE A CA 1
ATOM 764 C C . ILE A 1 102 ? -7.499 9.711 16.862 1.00 95.06 102 ILE A C 1
ATOM 766 O O . ILE A 1 102 ? -6.476 10.259 17.268 1.00 95.06 102 ILE A O 1
ATOM 770 N N . VAL A 1 103 ? -7.711 9.423 15.582 1.00 94.62 103 VAL A N 1
ATOM 771 C CA . VAL A 1 103 ? -6.731 9.705 14.531 1.00 94.62 103 VAL A CA 1
ATOM 772 C C . VAL A 1 103 ? -7.410 10.308 13.319 1.00 94.62 103 VAL A C 1
ATOM 774 O O . VAL A 1 103 ? -8.503 9.889 12.948 1.00 94.62 103 VAL A O 1
ATOM 777 N N . ASP A 1 104 ? -6.715 11.253 12.690 1.00 91.75 104 ASP A N 1
ATOM 778 C CA . ASP A 1 104 ? -7.111 11.888 11.441 1.00 91.75 104 ASP A CA 1
ATOM 779 C C . ASP A 1 104 ? -6.209 11.431 10.283 1.00 91.75 104 ASP A C 1
ATOM 781 O O . ASP A 1 104 ? -4.983 11.330 10.407 1.00 91.75 104 ASP A O 1
ATOM 785 N N . ASN A 1 105 ? -6.817 11.172 9.128 1.00 87.88 105 ASN A N 1
ATOM 786 C CA . ASN A 1 105 ? -6.134 10.964 7.857 1.00 87.88 105 ASN A CA 1
ATOM 787 C C . ASN A 1 105 ? -6.895 11.660 6.723 1.00 87.88 105 ASN A C 1
ATOM 789 O O . ASN A 1 105 ? -8.091 11.915 6.829 1.00 87.88 105 ASN A O 1
ATOM 793 N N . GLY A 1 106 ? -6.221 11.956 5.619 1.00 84.06 106 GLY A N 1
ATOM 794 C CA . GLY A 1 106 ? -6.866 12.571 4.467 1.00 84.06 106 GLY A CA 1
ATOM 795 C C . GLY A 1 106 ? -5.923 12.711 3.286 1.00 84.06 106 GLY A C 1
ATOM 796 O O . GLY A 1 106 ? -4.711 12.555 3.422 1.00 84.06 106 GLY A O 1
ATOM 797 N N . SER A 1 107 ? -6.498 13.007 2.126 1.00 78.19 107 SER A N 1
ATOM 798 C CA . SER A 1 107 ? -5.761 13.243 0.890 1.00 78.19 107 SER A CA 1
ATOM 799 C C . SER A 1 107 ? -6.211 14.554 0.265 1.00 78.19 107 SER A C 1
ATOM 801 O O . SER A 1 107 ? -7.330 14.682 -0.232 1.00 78.19 107 SER A O 1
ATOM 803 N N . GLU A 1 108 ? -5.301 15.529 0.245 1.00 77.31 108 GLU A N 1
ATOM 804 C CA . GLU A 1 108 ? -5.522 16.822 -0.411 1.00 77.31 108 GLU A CA 1
ATOM 805 C C . GLU A 1 108 ? -5.794 16.668 -1.914 1.00 77.31 108 GLU A C 1
ATOM 807 O O . GLU A 1 108 ? -6.494 17.484 -2.506 1.00 77.31 108 GLU A O 1
ATOM 812 N N . ALA A 1 109 ? -5.268 15.607 -2.537 1.00 70.69 109 ALA A N 1
ATOM 813 C CA . ALA A 1 109 ? -5.411 15.371 -3.968 1.00 70.69 109 ALA A CA 1
ATOM 814 C C . ALA A 1 109 ? -6.853 15.026 -4.373 1.00 70.69 109 ALA A C 1
ATOM 816 O O . ALA A 1 109 ? -7.300 15.451 -5.438 1.00 70.69 109 ALA A O 1
ATOM 817 N N . CYS A 1 110 ? -7.580 14.265 -3.545 1.00 74.00 110 CYS A N 1
ATOM 818 C CA . CYS A 1 110 ? -8.974 13.895 -3.810 1.00 74.00 110 CYS A CA 1
ATOM 819 C C . CYS A 1 110 ? -9.995 14.640 -2.936 1.00 74.00 110 CYS A C 1
ATOM 821 O O . CYS A 1 110 ? -11.189 14.550 -3.212 1.00 74.00 110 CYS A O 1
ATOM 823 N N . GLY A 1 111 ? -9.541 15.404 -1.935 1.00 81.50 111 GLY A N 1
ATOM 824 C CA . GLY A 1 111 ? -10.395 16.195 -1.046 1.00 81.50 111 GLY A CA 1
ATOM 825 C C . GLY A 1 111 ? -11.110 15.380 0.034 1.00 81.50 111 GLY A C 1
ATOM 826 O O . GLY A 1 111 ? -12.034 15.894 0.663 1.00 81.50 111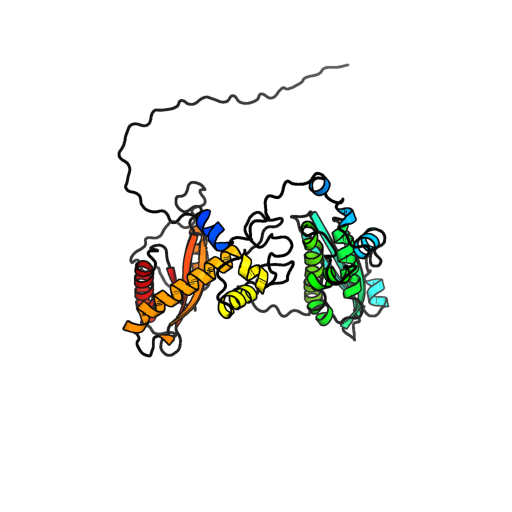 GLY A O 1
ATOM 827 N N . ASP A 1 112 ? -10.699 14.130 0.250 1.00 86.25 112 ASP A N 1
ATOM 828 C CA . ASP A 1 112 ? -11.281 13.261 1.268 1.00 86.25 112 ASP A CA 1
ATOM 829 C C . ASP A 1 112 ? -10.522 13.393 2.606 1.00 86.25 112 ASP A C 1
ATOM 831 O O . ASP A 1 112 ? -9.289 13.441 2.647 1.00 86.25 112 ASP A O 1
ATOM 835 N N . ALA A 1 113 ? -11.262 13.388 3.711 1.00 89.94 113 ALA A N 1
ATOM 836 C CA . ALA A 1 113 ? -10.775 13.399 5.083 1.00 89.94 113 ALA A CA 1
ATOM 837 C C . ALA A 1 113 ? -11.549 12.385 5.934 1.00 89.94 113 ALA A C 1
ATOM 839 O O . ALA A 1 113 ? -12.756 12.184 5.776 1.00 89.94 113 ALA A O 1
ATOM 840 N N . LEU A 1 114 ? -10.856 11.746 6.865 1.00 93.44 114 LEU A N 1
ATOM 841 C CA . LEU A 1 114 ? -11.367 10.672 7.699 1.00 93.44 114 LEU A CA 1
ATOM 842 C C . LEU A 1 114 ? -10.804 10.800 9.112 1.00 93.44 114 LEU A C 1
ATOM 844 O O . LEU A 1 114 ? -9.594 10.843 9.306 1.00 93.44 114 LEU A O 1
ATOM 848 N N . ARG A 1 115 ? -11.697 10.784 10.094 1.00 95.31 115 ARG A N 1
ATOM 849 C CA . ARG A 1 115 ? -11.404 10.638 11.513 1.00 95.31 115 ARG A CA 1
ATOM 850 C C . ARG A 1 115 ? -11.892 9.277 11.986 1.00 95.31 115 ARG A C 1
ATOM 852 O O . ARG A 1 115 ? -13.068 8.955 11.808 1.00 95.31 115 ARG A O 1
ATOM 859 N N . LEU A 1 116 ? -11.006 8.499 12.597 1.00 96.56 116 LEU A N 1
ATOM 860 C CA . LEU A 1 116 ? -11.303 7.192 13.183 1.00 96.56 116 LEU A CA 1
ATOM 861 C C . LEU A 1 116 ? -11.235 7.278 14.708 1.00 96.56 116 LEU A C 1
ATOM 863 O O . LEU A 1 116 ? -10.307 7.868 15.262 1.00 96.56 116 LEU A O 1
ATOM 867 N N . PHE A 1 117 ? -12.209 6.658 15.366 1.00 97.19 117 PHE A N 1
ATOM 868 C CA . PHE A 1 117 ? -12.302 6.516 16.812 1.00 97.19 117 PHE A CA 1
ATOM 869 C C . PHE A 1 117 ? -12.233 5.031 17.159 1.00 97.19 117 PHE A C 1
ATOM 871 O O . PHE A 1 117 ? -13.065 4.264 16.676 1.00 97.19 117 PHE A O 1
ATOM 878 N N . TRP A 1 118 ? -11.297 4.626 18.015 1.00 96.81 118 TRP A N 1
ATOM 879 C CA . TRP A 1 118 ? -11.281 3.292 18.621 1.00 96.81 118 TRP A CA 1
ATOM 880 C C . TRP A 1 118 ? -11.467 3.384 20.127 1.00 96.81 118 TRP A C 1
ATOM 882 O O . TRP A 1 118 ? -10.782 4.157 20.795 1.00 96.81 118 TRP A O 1
ATOM 892 N N . ALA A 1 119 ? -12.333 2.532 20.662 1.00 96.12 119 ALA A N 1
ATOM 893 C CA . ALA A 1 119 ? -12.346 2.183 22.072 1.00 96.12 119 ALA A CA 1
ATOM 894 C C . ALA A 1 119 ? -11.561 0.877 22.248 1.00 96.12 119 ALA A C 1
ATOM 896 O O . ALA A 1 119 ? -12.010 -0.187 21.823 1.00 96.12 119 ALA A O 1
ATOM 897 N N . VAL A 1 120 ? -10.375 0.961 22.848 1.00 95.62 120 VAL A N 1
ATOM 898 C CA . VAL A 1 120 ? -9.488 -0.186 23.081 1.00 95.62 120 VAL A CA 1
ATOM 899 C C . VAL A 1 120 ? -9.568 -0.590 24.545 1.00 95.62 120 VAL A C 1
ATOM 901 O O . VAL A 1 120 ? -9.237 0.206 25.418 1.00 95.62 120 VAL A O 1
ATOM 904 N N . HIS A 1 121 ? -9.985 -1.816 24.839 1.00 94.62 121 HIS A N 1
ATOM 905 C CA . HIS A 1 121 ? -10.108 -2.292 26.214 1.00 94.62 121 HIS A CA 1
ATOM 906 C C . HIS A 1 121 ? -8.751 -2.281 26.933 1.00 94.62 121 HIS A C 1
ATOM 908 O O . HIS A 1 121 ? -7.767 -2.815 26.414 1.00 94.62 121 HIS A O 1
ATOM 914 N N . LYS A 1 122 ? -8.699 -1.686 28.133 1.00 91.62 122 LYS A N 1
ATOM 915 C CA . LYS A 1 122 ? -7.444 -1.411 28.860 1.00 91.62 122 LYS A CA 1
ATOM 916 C C . LYS A 1 122 ? -6.642 -2.670 29.195 1.00 91.62 122 LYS A C 1
ATOM 918 O O . LYS A 1 122 ? -5.417 -2.627 29.173 1.00 91.62 122 LYS A O 1
ATOM 923 N N . GLU A 1 123 ? -7.319 -3.777 29.492 1.00 89.00 123 GLU A N 1
ATOM 924 C CA . GLU A 1 123 ? -6.660 -5.011 29.948 1.00 89.00 123 GLU A CA 1
ATOM 925 C C . GLU A 1 123 ? -6.334 -5.979 28.808 1.00 89.00 123 GLU A C 1
ATOM 927 O O . GLU A 1 123 ? -5.292 -6.626 28.816 1.00 89.00 123 GLU A O 1
ATOM 932 N N . SER A 1 124 ? -7.228 -6.094 27.823 1.00 88.94 124 SER A N 1
ATOM 933 C CA . SER A 1 124 ? -7.104 -7.095 26.754 1.00 88.94 124 SER A CA 1
ATOM 934 C C . SER A 1 124 ? -6.461 -6.538 25.487 1.00 88.94 124 SER A C 1
ATOM 936 O O . SER A 1 124 ? -6.038 -7.311 24.633 1.00 88.94 124 SER A O 1
ATOM 938 N N . GLY A 1 125 ? -6.407 -5.210 25.331 1.00 89.56 125 GLY A N 1
ATOM 939 C CA . GLY A 1 125 ? -5.908 -4.562 24.116 1.00 89.56 125 GLY A CA 1
ATOM 940 C C . GLY A 1 125 ? -6.797 -4.774 22.884 1.00 89.56 125 GLY A C 1
ATOM 941 O O . GLY A 1 125 ? -6.358 -4.501 21.765 1.00 89.56 125 GLY A O 1
ATOM 942 N N . ILE A 1 126 ? -8.024 -5.274 23.073 1.00 94.75 126 ILE A N 1
ATOM 943 C CA . ILE A 1 126 ? -9.001 -5.539 22.009 1.00 94.75 126 ILE A CA 1
ATOM 944 C C . ILE A 1 126 ? -9.798 -4.266 21.711 1.00 94.75 126 ILE A C 1
ATOM 946 O O . ILE A 1 126 ? -10.249 -3.576 22.625 1.00 94.75 126 ILE A O 1
ATOM 950 N N . ILE A 1 127 ? -10.006 -3.977 20.430 1.00 96.06 127 ILE A N 1
ATOM 951 C CA . ILE A 1 127 ? -10.871 -2.899 19.949 1.00 96.06 127 ILE A CA 1
ATOM 952 C C . ILE A 1 127 ? -12.326 -3.347 20.121 1.00 96.06 127 ILE A C 1
ATOM 954 O O . ILE A 1 127 ? -12.794 -4.241 19.416 1.00 96.06 127 ILE A O 1
ATOM 958 N N . VAL A 1 128 ? -13.044 -2.750 21.073 1.00 96.19 128 VAL A N 1
ATOM 959 C CA . VAL A 1 128 ? -14.434 -3.127 21.391 1.00 96.19 128 VAL A CA 1
ATOM 960 C C . VAL A 1 128 ? -15.465 -2.342 20.587 1.00 96.19 128 VAL A C 1
ATOM 962 O O . VAL A 1 128 ? -16.554 -2.844 20.334 1.00 96.19 128 VAL A O 1
ATOM 965 N N . ASP A 1 129 ? -15.129 -1.116 20.193 1.00 96.62 129 ASP A N 1
ATOM 966 C CA . ASP A 1 129 ? -15.973 -0.247 19.375 1.00 96.62 129 ASP A CA 1
ATOM 967 C C . ASP A 1 129 ? -15.062 0.567 18.452 1.00 96.62 129 ASP A C 1
ATOM 969 O O . ASP A 1 129 ? -13.985 1.021 18.858 1.00 96.62 129 ASP A O 1
ATOM 973 N N . ALA A 1 130 ? -15.492 0.736 17.209 1.00 97.19 130 ALA A N 1
ATOM 974 C CA . ALA A 1 130 ? -14.811 1.543 16.217 1.00 97.19 130 ALA A CA 1
ATOM 975 C C . ALA A 1 130 ? -15.852 2.382 15.483 1.00 97.19 130 ALA A C 1
ATOM 977 O O . ALA A 1 130 ? -16.807 1.846 14.924 1.00 97.19 130 ALA A O 1
ATOM 978 N N . ARG A 1 131 ? -15.659 3.701 15.468 1.00 97.56 131 ARG A N 1
ATOM 979 C CA . ARG A 1 131 ? -16.537 4.641 14.762 1.00 97.56 131 ARG A CA 1
ATOM 980 C C . ARG A 1 131 ? -15.741 5.572 13.876 1.00 97.56 131 ARG A C 1
ATOM 982 O O . ARG A 1 131 ? -14.539 5.745 14.068 1.00 97.56 131 ARG A O 1
ATOM 989 N N . PHE A 1 132 ? -16.414 6.198 12.922 1.00 96.44 132 PHE A N 1
ATOM 990 C CA . PHE A 1 132 ? -15.767 7.136 12.018 1.00 96.44 132 PHE A CA 1
ATOM 991 C C . PHE A 1 132 ? -16.602 8.383 11.731 1.00 96.44 132 PHE A C 1
ATOM 993 O O . PHE A 1 132 ? -17.836 8.380 11.749 1.00 96.44 132 PHE A O 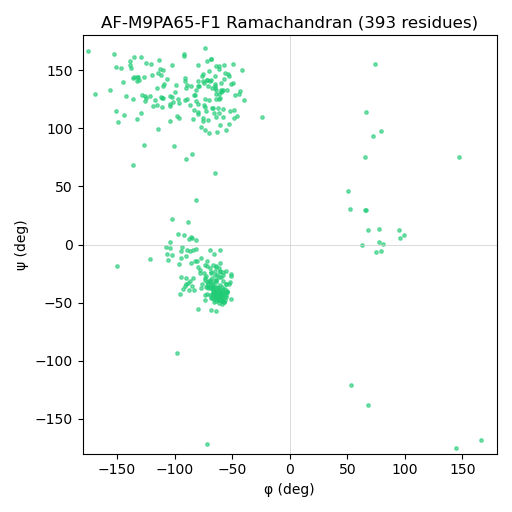1
ATOM 1000 N N . GLN A 1 133 ? -15.890 9.447 11.377 1.00 95.50 133 GLN A N 1
ATOM 1001 C CA . GLN A 1 133 ? -16.427 10.631 10.722 1.00 95.50 133 GLN A CA 1
ATOM 1002 C C . GLN A 1 133 ? -15.616 10.862 9.454 1.00 95.50 133 GLN A C 1
ATOM 1004 O O . GLN A 1 133 ? -14.394 10.915 9.509 1.00 95.50 133 GLN A O 1
ATOM 1009 N N . THR A 1 134 ? -16.270 11.005 8.307 1.00 92.94 134 THR A N 1
ATOM 1010 C CA . THR A 1 134 ? -15.574 11.273 7.045 1.00 92.94 134 THR A CA 1
ATOM 1011 C C . THR A 1 134 ? -16.243 12.403 6.293 1.00 92.94 134 THR A C 1
ATOM 1013 O O . THR A 1 134 ? -17.466 12.546 6.311 1.00 92.94 134 THR A O 1
ATOM 1016 N N . PHE A 1 135 ? -15.417 13.198 5.633 1.00 89.44 135 PHE A N 1
ATOM 1017 C CA . PHE A 1 135 ? -15.821 14.137 4.612 1.00 89.44 135 PHE A CA 1
ATOM 1018 C C . PHE A 1 135 ? -15.185 13.673 3.311 1.00 89.44 135 PHE A C 1
ATOM 1020 O O . PHE A 1 135 ? -13.968 13.556 3.243 1.00 89.44 135 PHE A O 1
ATOM 1027 N N . GLY A 1 136 ? -15.980 13.375 2.293 1.00 85.38 136 GLY A N 1
ATOM 1028 C CA . GLY A 1 136 ? -15.420 12.858 1.055 1.00 85.38 136 GLY A CA 1
ATOM 1029 C C . GLY A 1 136 ? -16.457 12.267 0.124 1.00 85.38 136 GLY A C 1
ATOM 1030 O O . GLY A 1 136 ? -17.667 12.434 0.302 1.00 85.38 136 GLY A O 1
ATOM 1031 N N . CYS A 1 137 ? -15.973 11.563 -0.892 1.00 88.50 137 CYS A N 1
ATOM 1032 C CA . CYS A 1 137 ? -16.838 10.877 -1.836 1.00 88.50 137 CYS A CA 1
ATOM 1033 C C . CYS A 1 137 ? -17.588 9.695 -1.191 1.00 88.50 137 CYS A C 1
ATOM 1035 O O . CYS A 1 137 ? -17.169 9.132 -0.182 1.00 88.50 137 CYS A O 1
ATOM 1037 N N . ALA A 1 138 ? -18.697 9.265 -1.803 1.00 88.62 138 ALA A N 1
ATOM 1038 C CA . ALA A 1 138 ? -19.513 8.165 -1.278 1.00 88.62 138 ALA A CA 1
ATOM 1039 C C . ALA A 1 138 ? -18.700 6.869 -1.057 1.00 88.62 138 ALA A C 1
ATOM 1041 O O . ALA A 1 138 ? -18.921 6.142 -0.093 1.00 88.62 138 ALA A O 1
ATOM 1042 N N . THR A 1 139 ? -17.699 6.605 -1.903 1.00 89.44 139 THR A N 1
ATOM 1043 C CA . THR A 1 139 ? -16.817 5.443 -1.744 1.00 89.44 139 THR A CA 1
ATOM 1044 C C . THR A 1 139 ? -15.935 5.540 -0.498 1.00 89.44 139 THR A C 1
ATOM 1046 O O . THR A 1 139 ? -15.670 4.512 0.121 1.00 89.44 139 THR A O 1
ATOM 1049 N N . ALA A 1 140 ? -15.534 6.748 -0.086 1.00 90.75 140 ALA A N 1
ATOM 1050 C CA . ALA A 1 140 ? -14.824 6.954 1.173 1.00 90.75 140 ALA A CA 1
ATOM 1051 C C . ALA A 1 140 ? -15.707 6.555 2.364 1.00 90.75 140 ALA A C 1
ATOM 1053 O O . ALA A 1 140 ? -15.251 5.807 3.218 1.00 90.75 140 ALA A O 1
ATOM 1054 N N . ILE A 1 141 ? -16.996 6.923 2.358 1.00 93.62 141 ILE A N 1
ATOM 1055 C CA . ILE A 1 141 ? -17.961 6.512 3.397 1.00 93.62 141 ILE A CA 1
ATOM 1056 C C . ILE A 1 141 ? -18.037 4.986 3.509 1.00 93.62 141 ILE A C 1
ATOM 1058 O O . ILE A 1 141 ? -17.917 4.445 4.608 1.00 93.62 141 ILE A O 1
ATOM 1062 N N . ALA A 1 142 ? -18.196 4.290 2.380 1.00 94.62 142 ALA A N 1
ATOM 1063 C CA . ALA A 1 142 ? -18.289 2.832 2.370 1.00 94.62 142 ALA A CA 1
ATOM 1064 C C . ALA A 1 142 ? -16.990 2.154 2.840 1.00 94.62 142 ALA A C 1
ATOM 1066 O O . ALA A 1 142 ? -17.041 1.206 3.625 1.00 94.62 142 ALA A O 1
ATOM 1067 N N . ALA A 1 143 ? -15.832 2.648 2.391 1.00 93.75 143 ALA A N 1
ATOM 1068 C CA . ALA A 1 143 ? -14.530 2.128 2.798 1.00 93.75 143 ALA A CA 1
ATOM 1069 C C . ALA A 1 143 ? -14.265 2.357 4.294 1.00 93.75 143 ALA A C 1
ATOM 1071 O O . ALA A 1 143 ? -13.803 1.447 4.977 1.00 93.75 143 ALA A O 1
ATOM 1072 N N . SER A 1 144 ? -14.596 3.536 4.823 1.00 94.88 144 SER A N 1
ATOM 1073 C CA . SER A 1 144 ? -14.435 3.860 6.242 1.00 94.88 144 SER A CA 1
ATOM 1074 C C . SER A 1 144 ? -15.342 3.029 7.145 1.00 94.88 144 SER A C 1
ATOM 1076 O O . SER A 1 144 ? -14.881 2.558 8.183 1.00 94.88 144 SER A O 1
ATOM 1078 N N . ASP A 1 145 ? -16.595 2.800 6.741 1.00 96.19 145 ASP A N 1
ATOM 1079 C CA . ASP A 1 145 ? -17.521 1.951 7.497 1.00 96.19 145 ASP A CA 1
ATOM 1080 C C . ASP A 1 145 ? -17.051 0.492 7.539 1.00 96.19 145 ASP A C 1
ATOM 1082 O O . ASP A 1 145 ? -17.038 -0.132 8.599 1.00 96.19 145 ASP A O 1
ATOM 1086 N N . ALA A 1 146 ? -16.589 -0.033 6.399 1.00 95.81 146 ALA A N 1
ATOM 1087 C CA . ALA A 1 146 ? -15.998 -1.366 6.327 1.00 95.81 146 ALA A CA 1
ATOM 1088 C C . ALA A 1 146 ? -14.719 -1.477 7.167 1.00 95.81 146 ALA A C 1
ATOM 1090 O O . ALA A 1 146 ? -14.534 -2.465 7.87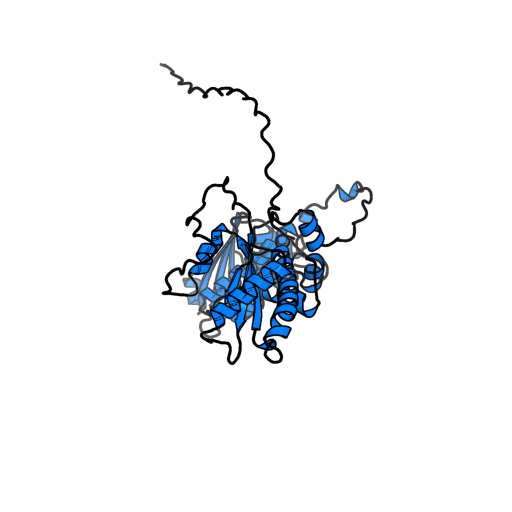3 1.00 95.81 146 ALA A O 1
ATOM 1091 N N . THR A 1 147 ? -13.843 -0.469 7.128 1.00 95.62 147 THR A N 1
ATOM 1092 C CA . THR A 1 147 ? -12.641 -0.431 7.969 1.00 95.62 147 THR A CA 1
ATOM 1093 C C . THR A 1 147 ? -12.992 -0.469 9.448 1.00 95.62 147 THR A C 1
ATOM 1095 O O . THR A 1 147 ? -12.390 -1.258 10.172 1.00 95.62 147 THR A O 1
ATOM 1098 N N . ALA A 1 148 ? -13.941 0.356 9.903 1.00 96.19 148 ALA A N 1
ATOM 1099 C CA . ALA A 1 148 ? -14.355 0.382 11.302 1.00 96.19 148 ALA A CA 1
ATOM 1100 C C . ALA A 1 148 ? -14.823 -1.009 11.751 1.00 96.19 148 ALA A C 1
ATOM 1102 O O . ALA A 1 148 ? -14.286 -1.549 12.716 1.00 96.19 148 ALA A O 1
ATOM 1103 N N . GLU A 1 149 ? -15.709 -1.641 10.980 1.00 96.62 149 GLU A N 1
ATOM 1104 C CA . GLU A 1 149 ? -16.193 -2.992 11.274 1.00 96.62 149 GLU A CA 1
ATOM 1105 C C . GLU A 1 149 ? -15.071 -4.031 11.310 1.00 96.62 149 GLU A C 1
ATOM 1107 O O . GLU A 1 149 ? -14.989 -4.839 12.232 1.00 96.62 149 GLU A O 1
ATOM 1112 N N . LEU A 1 150 ? -14.163 -3.989 10.333 1.00 96.31 150 LEU A N 1
ATOM 1113 C CA . LEU A 1 150 ? -13.036 -4.912 10.261 1.00 96.31 150 LEU A CA 1
ATOM 1114 C C . LEU A 1 150 ? -12.062 -4.761 11.436 1.00 96.31 150 LEU A C 1
ATOM 1116 O O . LEU A 1 150 ? -11.274 -5.681 11.659 1.00 96.31 150 LEU A O 1
ATOM 1120 N N . CYS A 1 151 ? -12.070 -3.641 12.160 1.00 96.25 151 CYS A N 1
ATOM 1121 C CA . CYS A 1 151 ? -11.221 -3.436 13.333 1.00 96.25 151 CYS A CA 1
ATOM 1122 C C . CYS A 1 151 ? -11.828 -4.019 14.616 1.00 96.25 151 CYS A C 1
ATOM 1124 O O . CYS A 1 151 ? -11.078 -4.414 15.508 1.00 96.25 151 CYS A O 1
ATOM 1126 N N . ILE A 1 152 ? -13.158 -4.085 14.716 1.00 96.50 152 ILE A N 1
ATOM 1127 C CA . ILE A 1 152 ? -13.854 -4.517 15.934 1.00 96.50 152 ILE A CA 1
ATOM 1128 C C . ILE A 1 152 ? -13.536 -5.988 16.235 1.00 96.50 152 ILE A C 1
ATOM 1130 O O . ILE A 1 152 ? -13.519 -6.844 15.350 1.00 96.50 152 ILE A O 1
ATOM 1134 N N . GLY A 1 153 ? -13.268 -6.282 17.508 1.00 95.56 153 GLY A N 1
ATOM 1135 C CA . GLY A 1 153 ? -12.958 -7.623 18.003 1.00 95.56 153 GLY A CA 1
ATOM 1136 C C . GLY A 1 153 ? -11.509 -8.069 17.795 1.00 95.56 153 GLY A C 1
ATOM 1137 O O . GLY A 1 153 ? -11.164 -9.177 18.197 1.00 95.56 153 GLY A O 1
ATOM 1138 N N . LYS A 1 154 ? -10.651 -7.228 17.205 1.00 95.56 154 LYS A N 1
ATOM 1139 C CA . LYS A 1 154 ? -9.216 -7.499 17.031 1.00 95.56 154 LYS A CA 1
ATOM 1140 C C . LYS A 1 154 ? -8.386 -6.740 18.053 1.00 95.56 154 LYS A C 1
ATOM 1142 O O . LYS A 1 154 ? -8.777 -5.668 18.514 1.00 95.56 154 LYS A O 1
ATOM 1147 N N . THR A 1 155 ? -7.207 -7.259 18.368 1.00 95.19 155 THR A N 1
ATOM 1148 C CA . THR A 1 155 ? -6.175 -6.450 19.025 1.00 95.19 155 THR A CA 1
ATOM 1149 C C . THR A 1 155 ? -5.648 -5.377 18.071 1.00 95.19 155 THR A C 1
ATOM 1151 O O . THR A 1 155 ? -5.747 -5.509 16.849 1.00 95.19 155 THR A O 1
ATOM 1154 N N . VAL A 1 156 ? -5.040 -4.320 18.612 1.00 91.38 156 VAL A N 1
ATOM 1155 C CA . VAL A 1 156 ? -4.411 -3.250 17.814 1.00 91.38 156 VAL A CA 1
ATOM 1156 C C . VAL A 1 156 ? -3.449 -3.805 16.754 1.00 91.38 156 VAL A C 1
ATOM 1158 O O . VAL A 1 156 ? -3.498 -3.416 15.586 1.00 91.38 156 VAL A O 1
ATOM 1161 N N . GLU A 1 157 ? -2.582 -4.737 17.146 1.00 89.81 157 GLU A N 1
ATOM 1162 C CA . GLU A 1 157 ? -1.570 -5.310 16.255 1.00 89.81 157 GLU A CA 1
ATOM 1163 C C . GLU A 1 157 ? -2.173 -6.231 15.188 1.00 89.81 157 GLU A C 1
ATOM 1165 O O . GLU A 1 157 ? -1.704 -6.264 14.047 1.00 89.81 157 GLU A O 1
ATOM 1170 N N . GLU A 1 158 ? -3.239 -6.957 15.522 1.00 92.06 158 GLU A N 1
ATOM 1171 C CA . GLU A 1 158 ? -3.995 -7.738 14.542 1.00 92.06 158 GLU A CA 1
ATOM 1172 C C . GLU A 1 158 ? -4.727 -6.834 13.556 1.00 92.06 158 GLU A C 1
ATOM 1174 O O . GLU A 1 158 ? -4.684 -7.096 12.355 1.00 92.06 158 GLU A O 1
ATOM 1179 N N . ALA A 1 159 ? -5.357 -5.754 14.026 1.00 92.69 159 ALA A N 1
ATOM 1180 C CA . ALA A 1 159 ? -6.020 -4.783 13.164 1.00 92.69 159 ALA A CA 1
ATOM 1181 C C . ALA A 1 159 ? -5.020 -4.150 12.186 1.00 92.69 159 ALA A C 1
ATOM 1183 O O . ALA A 1 159 ? -5.258 -4.157 10.977 1.00 92.69 159 ALA A O 1
ATOM 1184 N N . ARG A 1 160 ? -3.851 -3.721 12.680 1.00 89.94 160 ARG A N 1
ATOM 1185 C CA . ARG A 1 160 ? -2.752 -3.172 11.869 1.00 89.94 160 ARG A CA 1
ATOM 1186 C C . ARG A 1 160 ? -2.307 -4.110 10.744 1.00 89.94 160 ARG A C 1
ATOM 1188 O O . ARG A 1 160 ? -1.999 -3.645 9.648 1.00 89.94 160 ARG A O 1
ATOM 1195 N N . LYS A 1 161 ? -2.243 -5.418 11.007 1.00 86.88 161 LYS A N 1
ATOM 1196 C CA . LYS A 1 161 ? -1.802 -6.426 10.026 1.00 86.88 161 LYS A CA 1
ATOM 1197 C C . LYS A 1 161 ? -2.922 -6.861 9.084 1.00 86.88 161 LYS A C 1
ATOM 1199 O O . LYS A 1 161 ? -2.671 -7.087 7.903 1.00 86.88 161 LYS A O 1
ATOM 1204 N N . ALA A 1 162 ? -4.140 -7.008 9.598 1.00 87.12 162 ALA A N 1
ATOM 1205 C CA . ALA A 1 162 ? -5.259 -7.582 8.860 1.00 87.12 162 ALA A CA 1
ATOM 1206 C C . ALA A 1 162 ? -5.997 -6.555 7.990 1.00 87.12 162 ALA A C 1
ATOM 1208 O O . ALA A 1 162 ? -6.468 -6.902 6.907 1.00 87.12 162 ALA A O 1
ATOM 1209 N N . VAL A 1 163 ? -6.120 -5.303 8.440 1.00 91.69 163 VAL A N 1
ATOM 1210 C CA . VAL A 1 163 ? -6.923 -4.275 7.757 1.00 91.69 163 VAL A CA 1
ATOM 1211 C C . VAL A 1 163 ? -6.061 -3.520 6.744 1.00 91.69 163 VAL A C 1
ATOM 1213 O O . VAL A 1 163 ? -5.653 -2.379 6.936 1.00 91.69 163 VAL A O 1
ATOM 1216 N N . THR A 1 164 ? -5.755 -4.202 5.641 1.00 88.88 164 THR A N 1
ATOM 1217 C CA . THR A 1 164 ? -5.055 -3.624 4.484 1.00 88.88 164 THR A CA 1
ATOM 1218 C C . THR A 1 164 ? -6.041 -3.074 3.453 1.00 88.88 164 THR A C 1
ATOM 1220 O O . THR A 1 164 ? -7.214 -3.449 3.450 1.00 88.88 164 THR A O 1
ATOM 1223 N N . SER A 1 165 ? -5.569 -2.239 2.523 1.00 86.50 165 SER A N 1
ATOM 1224 C CA . SER A 1 165 ? -6.397 -1.702 1.431 1.00 86.50 165 SER A CA 1
ATOM 1225 C C . SER A 1 165 ? -7.091 -2.807 0.629 1.00 86.50 165 SER A C 1
ATOM 1227 O O . SER A 1 165 ? -8.283 -2.722 0.337 1.00 86.50 165 SER A O 1
ATOM 1229 N N . SER A 1 166 ? -6.367 -3.895 0.356 1.00 85.75 166 SER A N 1
ATOM 1230 C CA . SER A 1 166 ? -6.909 -5.082 -0.303 1.00 85.75 166 SER A CA 1
ATOM 1231 C C . SER A 1 166 ? -7.930 -5.838 0.550 1.00 85.75 166 SER A C 1
ATOM 1233 O O . SER A 1 166 ? -8.873 -6.398 0.003 1.00 85.75 166 SER A O 1
ATOM 1235 N N . ALA A 1 167 ? -7.775 -5.864 1.878 1.00 90.25 167 ALA A N 1
ATOM 1236 C CA . ALA A 1 167 ? -8.723 -6.530 2.769 1.00 90.25 167 ALA A CA 1
ATOM 1237 C C . ALA A 1 167 ? -10.058 -5.778 2.816 1.00 90.25 167 ALA A C 1
ATOM 1239 O O . ALA A 1 167 ? -11.110 -6.404 2.712 1.00 90.25 167 ALA A O 1
ATOM 1240 N N . VAL A 1 168 ? -10.006 -4.444 2.903 1.00 91.94 168 VAL A N 1
ATOM 1241 C CA . VAL A 1 168 ? -11.191 -3.573 2.854 1.00 91.94 168 VAL A CA 1
ATOM 1242 C C . VAL A 1 168 ? -11.914 -3.733 1.520 1.00 91.94 168 VAL A C 1
ATOM 1244 O O . VAL A 1 168 ? -13.123 -3.947 1.488 1.00 91.94 168 VAL A O 1
ATOM 1247 N N . GLU A 1 169 ? -11.172 -3.690 0.412 1.00 91.12 169 GLU A N 1
ATOM 1248 C CA . GLU A 1 169 ? -11.762 -3.839 -0.915 1.00 91.12 169 GLU A CA 1
ATOM 1249 C C . GLU A 1 169 ? -12.390 -5.225 -1.113 1.00 91.12 169 GLU A C 1
ATOM 1251 O O . GLU A 1 169 ? -13.547 -5.301 -1.516 1.00 91.12 169 GLU A O 1
ATOM 1256 N N . LYS A 1 170 ? -11.698 -6.309 -0.737 1.00 92.00 170 LYS A N 1
ATOM 1257 C CA . LYS A 1 170 ? -12.237 -7.678 -0.803 1.00 92.00 170 LYS A CA 1
ATOM 1258 C C . LYS A 1 170 ? -13.485 -7.861 0.052 1.00 92.00 170 LYS A C 1
ATOM 1260 O O . LYS A 1 170 ? -14.431 -8.509 -0.384 1.00 92.00 170 LYS A O 1
ATOM 1265 N N . TYR A 1 171 ? -13.500 -7.298 1.259 1.00 94.19 171 TYR A N 1
ATOM 1266 C CA . TYR A 1 171 ? -14.654 -7.367 2.157 1.00 94.19 171 TYR A CA 1
ATOM 1267 C C . TYR A 1 171 ? -15.908 -6.747 1.514 1.00 94.19 171 TYR A C 1
ATOM 1269 O O . TYR A 1 171 ? -17.021 -7.267 1.653 1.00 94.19 171 TYR A O 1
ATOM 1277 N N . LEU A 1 172 ? -15.703 -5.677 0.744 1.00 93.81 172 LEU A N 1
ATOM 1278 C CA . LEU A 1 172 ? -16.737 -4.944 0.028 1.00 93.81 172 LEU A CA 1
ATOM 1279 C C . LEU A 1 172 ? -17.152 -5.575 -1.312 1.00 93.81 172 LEU A C 1
ATOM 1281 O O . LEU A 1 172 ? -18.089 -5.068 -1.925 1.00 93.81 172 LEU A O 1
ATOM 1285 N N . ARG A 1 173 ? -16.530 -6.662 -1.783 1.00 94.06 173 ARG A N 1
ATOM 1286 C CA . ARG A 1 173 ? -16.947 -7.328 -3.031 1.00 94.06 173 ARG A CA 1
ATOM 1287 C C . ARG A 1 173 ? -18.229 -8.138 -2.849 1.00 94.06 173 ARG A C 1
ATOM 1289 O O . ARG A 1 173 ? -18.442 -8.738 -1.790 1.00 94.06 173 ARG A O 1
ATOM 1296 N N . ASP A 1 174 ? -19.053 -8.197 -3.891 1.00 92.56 174 ASP A N 1
ATOM 1297 C CA . ASP A 1 174 ? -20.198 -9.117 -3.936 1.00 92.56 174 ASP A CA 1
ATOM 1298 C C . ASP A 1 174 ? -19.738 -10.551 -4.243 1.00 92.56 174 ASP A C 1
ATOM 1300 O O . ASP A 1 174 ? -20.232 -11.497 -3.630 1.00 92.56 174 ASP A O 1
ATOM 1304 N N . ASP A 1 175 ? -18.739 -10.700 -5.118 1.00 91.31 175 ASP A N 1
ATOM 1305 C CA . ASP A 1 175 ? -18.107 -11.969 -5.480 1.00 91.31 175 ASP A CA 1
ATOM 1306 C C . ASP A 1 175 ? -16.564 -11.852 -5.521 1.00 91.31 175 ASP A C 1
ATOM 1308 O O . ASP A 1 175 ? -16.027 -10.746 -5.570 1.00 91.31 175 ASP A O 1
ATOM 1312 N N . PRO A 1 176 ? -15.808 -12.963 -5.462 1.00 87.88 176 PRO A N 1
ATOM 1313 C CA . PRO A 1 176 ? -14.347 -12.911 -5.388 1.00 87.88 176 PRO A CA 1
ATOM 1314 C C . PRO A 1 176 ? -13.644 -12.319 -6.615 1.00 87.88 176 PRO A C 1
ATOM 1316 O O . PRO A 1 176 ? -12.541 -11.791 -6.460 1.00 87.88 176 PRO A O 1
ATOM 1319 N N . GLU A 1 177 ? -14.243 -12.389 -7.803 1.00 85.69 177 GLU A N 1
ATOM 1320 C CA . GLU A 1 177 ? -13.587 -12.054 -9.072 1.00 85.69 177 GLU A CA 1
ATOM 1321 C C . GLU A 1 177 ? -13.854 -10.604 -9.496 1.00 85.69 177 GLU A C 1
ATOM 1323 O O . GLU A 1 177 ? -13.003 -9.973 -10.128 1.00 85.69 177 GLU A O 1
ATOM 1328 N N . THR A 1 178 ? -14.991 -10.037 -9.091 1.00 86.38 178 THR A N 1
ATOM 1329 C CA . THR A 1 178 ? -15.382 -8.667 -9.439 1.00 86.38 178 THR A CA 1
ATOM 1330 C C . THR A 1 178 ? -14.890 -7.657 -8.395 1.00 86.38 178 THR A C 1
ATOM 1332 O O . THR A 1 178 ? -15.224 -7.779 -7.213 1.00 86.38 178 THR A O 1
ATOM 1335 N N . PRO A 1 179 ? -14.128 -6.616 -8.788 1.00 87.81 179 PRO A N 1
ATOM 1336 C CA . PRO A 1 179 ? -13.748 -5.537 -7.880 1.00 87.81 179 PRO A CA 1
ATOM 1337 C C . PRO A 1 179 ? -14.964 -4.840 -7.261 1.00 87.81 179 PRO A C 1
ATOM 1339 O O . PRO A 1 179 ? -15.962 -4.596 -7.934 1.00 87.81 179 PRO A O 1
ATOM 1342 N N . ALA A 1 180 ? -14.867 -4.462 -5.986 1.00 90.31 180 ALA A N 1
ATOM 1343 C CA . ALA A 1 180 ? -15.973 -3.819 -5.270 1.00 90.31 180 ALA A CA 1
ATOM 1344 C C . ALA A 1 180 ? -16.287 -2.413 -5.801 1.00 90.31 180 ALA A C 1
ATOM 1346 O O . ALA A 1 180 ? -17.408 -1.911 -5.684 1.00 90.31 180 ALA A O 1
ATOM 1347 N N . VAL A 1 181 ? -15.256 -1.758 -6.334 1.00 89.31 181 VAL A N 1
ATOM 1348 C CA . VAL A 1 181 ? -15.292 -0.392 -6.841 1.00 89.31 181 VAL A CA 1
ATOM 1349 C C . VAL A 1 181 ? -14.521 -0.312 -8.159 1.00 89.31 181 VAL A C 1
ATOM 1351 O O . VAL A 1 181 ? -13.556 -1.057 -8.355 1.00 89.31 181 VAL A O 1
ATOM 1354 N N . PRO A 1 182 ? -14.885 0.617 -9.056 1.00 84.88 182 PRO A N 1
ATOM 1355 C CA . PRO A 1 182 ? -14.135 0.858 -10.273 1.00 84.88 182 PRO A CA 1
ATOM 1356 C C . PRO A 1 182 ? -12.699 1.324 -9.966 1.00 84.88 182 PRO A C 1
ATOM 1358 O O . PRO A 1 182 ? -12.458 1.955 -8.926 1.00 84.88 182 PRO A O 1
ATOM 1361 N N . PRO A 1 183 ? -11.735 1.089 -10.878 1.00 79.12 183 PRO A N 1
ATOM 1362 C CA . PRO A 1 183 ? -10.308 1.319 -10.632 1.00 79.12 183 PRO A CA 1
ATOM 1363 C C . PRO A 1 183 ? -9.953 2.724 -10.126 1.00 79.12 183 PRO A C 1
ATOM 1365 O O . PRO A 1 183 ? -9.061 2.881 -9.291 1.00 79.12 183 PRO A O 1
ATOM 1368 N N . GLN A 1 184 ? -10.679 3.753 -10.575 1.00 79.00 184 GLN A N 1
ATOM 1369 C CA . GLN A 1 184 ? -10.433 5.149 -10.198 1.00 79.00 184 GLN A CA 1
ATOM 1370 C C . GLN A 1 184 ? -10.766 5.435 -8.719 1.00 79.00 184 GLN A C 1
ATOM 1372 O O . GLN A 1 184 ? -10.285 6.415 -8.148 1.00 79.00 184 GLN A O 1
ATOM 1377 N N . LYS A 1 185 ? -11.585 4.590 -8.077 1.00 84.12 185 LYS A N 1
ATOM 1378 C CA . LYS A 1 185 ? -12.060 4.754 -6.692 1.00 84.12 185 LYS A CA 1
ATOM 1379 C C . LYS A 1 185 ? -11.359 3.844 -5.677 1.00 84.12 185 LYS A C 1
ATOM 1381 O O . LYS A 1 185 ? -11.636 3.931 -4.486 1.00 84.12 185 LYS A O 1
ATOM 1386 N N . MET A 1 186 ? -10.389 3.042 -6.117 1.00 80.94 186 MET A N 1
ATOM 1387 C CA . MET A 1 186 ? -9.608 2.142 -5.253 1.00 80.94 186 MET A CA 1
ATOM 1388 C C . MET A 1 186 ? -8.804 2.861 -4.153 1.00 80.94 186 MET A C 1
ATOM 1390 O O . MET A 1 186 ? -8.487 2.259 -3.129 1.00 80.94 186 MET A O 1
ATOM 1394 N N . HIS A 1 187 ? -8.471 4.142 -4.338 1.00 76.06 187 HIS A N 1
ATOM 1395 C CA . HIS A 1 187 ? -7.698 4.925 -3.365 1.00 76.06 187 HIS A CA 1
ATOM 1396 C C . HIS A 1 187 ? -8.440 5.145 -2.031 1.00 76.06 187 HIS A C 1
ATOM 1398 O O . HIS A 1 187 ? -7.797 5.322 -0.998 1.00 76.06 187 HIS A O 1
ATOM 1404 N N . CYS A 1 188 ? -9.776 5.068 -2.006 1.00 82.31 188 CYS A N 1
ATOM 1405 C CA . CYS A 1 188 ? -10.548 5.174 -0.765 1.00 82.31 188 CYS A CA 1
ATOM 1406 C C . CYS A 1 188 ? -10.208 4.029 0.210 1.00 82.31 188 CYS A C 1
ATOM 1408 O O . CYS A 1 188 ? -10.084 4.249 1.412 1.00 82.31 188 CYS A O 1
ATOM 1410 N N . SER A 1 189 ? -9.965 2.823 -0.313 1.00 83.25 189 SER A N 1
ATOM 1411 C CA . SER A 1 189 ? -9.538 1.658 0.474 1.00 83.25 189 SER A CA 1
ATOM 1412 C C . SER A 1 189 ? -8.111 1.812 1.009 1.00 83.25 189 SER A C 1
ATOM 1414 O O . SER A 1 189 ? -7.786 1.304 2.080 1.00 83.25 189 SER A O 1
ATOM 1416 N N . VAL A 1 190 ? -7.250 2.535 0.284 1.00 81.75 190 VAL A N 1
ATOM 1417 C CA . VAL A 1 190 ? -5.886 2.865 0.726 1.00 81.75 190 VAL A CA 1
ATOM 1418 C C . VAL A 1 190 ? -5.929 3.751 1.960 1.00 81.75 190 VAL A C 1
ATOM 1420 O O . VAL A 1 190 ? -5.432 3.343 3.010 1.00 81.75 190 VAL A O 1
ATOM 1423 N N . MET A 1 191 ? -6.596 4.900 1.858 1.00 84.62 191 MET A N 1
ATOM 1424 C CA . MET A 1 191 ? -6.743 5.850 2.962 1.00 84.62 191 MET A CA 1
ATOM 1425 C C . MET A 1 191 ? -7.334 5.182 4.210 1.00 84.62 191 MET A C 1
ATOM 1427 O O . MET A 1 191 ? -6.869 5.417 5.328 1.00 84.62 191 MET A O 1
ATOM 1431 N N . ALA A 1 192 ? -8.327 4.310 4.009 1.00 81.56 192 ALA A N 1
ATOM 1432 C CA . ALA A 1 192 ? -8.984 3.582 5.083 1.00 81.56 192 ALA A CA 1
ATOM 1433 C C . ALA A 1 192 ? -8.062 2.547 5.762 1.00 81.56 192 ALA A C 1
ATOM 1435 O O . ALA A 1 192 ? -8.270 2.228 6.925 1.00 81.56 192 ALA A O 1
ATOM 1436 N N . SER A 1 193 ? -7.022 2.046 5.090 1.00 84.62 193 SER A N 1
ATOM 1437 C CA . SER A 1 193 ? -6.007 1.177 5.710 1.00 84.62 193 SER A CA 1
ATOM 1438 C C . SER A 1 193 ? -4.863 1.951 6.374 1.00 84.62 193 SER A C 1
ATOM 1440 O O . SER A 1 193 ? -4.320 1.524 7.390 1.00 84.62 193 SER A O 1
ATOM 1442 N N . GLU A 1 194 ? -4.504 3.121 5.846 1.00 87.38 194 GLU A N 1
ATOM 1443 C CA . GLU A 1 194 ? -3.464 3.974 6.430 1.00 87.38 194 GLU A CA 1
ATOM 1444 C C . GLU A 1 194 ? -3.865 4.523 7.795 1.00 87.38 194 GLU A C 1
ATOM 1446 O O . GLU A 1 194 ? -3.043 4.573 8.710 1.00 87.38 194 GLU A O 1
ATOM 1451 N N . ILE A 1 195 ? -5.138 4.891 7.961 1.00 91.62 195 ILE A N 1
ATOM 1452 C CA . ILE A 1 195 ? -5.619 5.399 9.244 1.00 91.62 195 ILE A CA 1
ATOM 1453 C C . ILE A 1 195 ? -5.546 4.340 10.353 1.00 91.62 195 ILE A C 1
ATOM 1455 O O . ILE A 1 195 ? -5.285 4.689 11.498 1.00 91.62 195 ILE A O 1
ATOM 1459 N N . VAL A 1 196 ? -5.686 3.051 10.019 1.00 92.44 196 VAL A N 1
ATOM 1460 C CA . VAL A 1 196 ? -5.508 1.939 10.970 1.00 92.44 196 VAL A CA 1
ATOM 1461 C C . VAL A 1 196 ? -4.055 1.851 11.427 1.00 92.44 196 VAL A C 1
ATOM 1463 O O . VAL A 1 196 ? -3.795 1.648 12.611 1.00 92.44 196 VAL A O 1
ATOM 1466 N N . LYS A 1 197 ? -3.095 2.037 10.512 1.00 89.19 197 LYS A N 1
ATOM 1467 C CA . LYS A 1 197 ? -1.665 2.061 10.859 1.00 89.19 197 LYS A CA 1
ATOM 1468 C C . LYS A 1 197 ? -1.3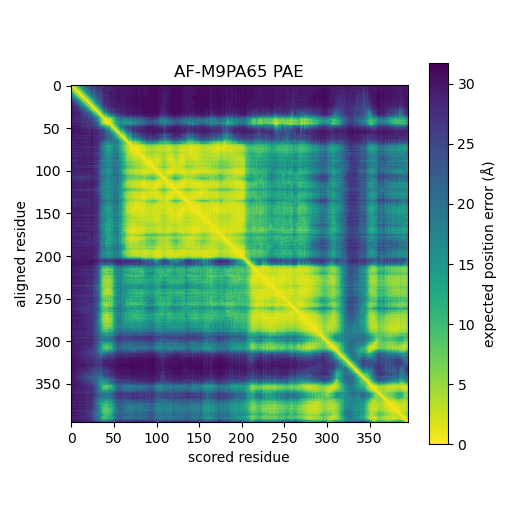58 3.220 11.807 1.0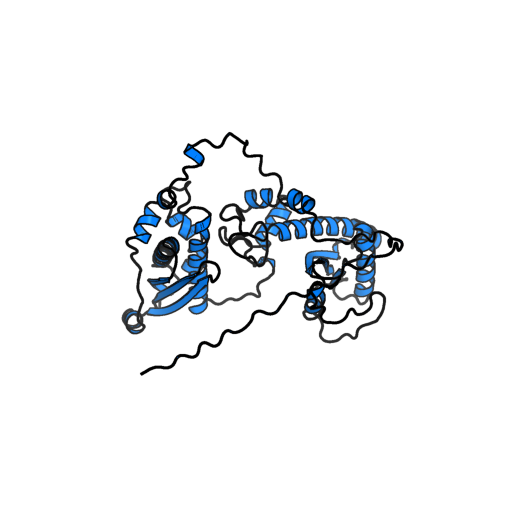0 89.19 197 LYS A C 1
ATOM 1470 O O . LYS A 1 197 ? -0.783 2.989 12.867 1.00 89.19 197 LYS A O 1
ATOM 1475 N N . LYS A 1 198 ? -1.846 4.422 11.482 1.00 89.88 198 LYS A N 1
ATOM 1476 C CA . LYS A 1 198 ? -1.711 5.608 12.341 1.00 89.88 198 LYS A CA 1
ATOM 1477 C C . LYS A 1 198 ? -2.396 5.428 13.703 1.00 89.88 198 LYS A C 1
ATOM 1479 O O . LYS A 1 198 ? -1.853 5.843 14.722 1.00 89.88 198 LYS A O 1
ATOM 1484 N N . ALA A 1 199 ? -3.566 4.786 13.749 1.00 90.69 199 ALA A N 1
ATOM 1485 C CA . ALA A 1 199 ? -4.259 4.456 14.998 1.00 90.69 199 ALA A CA 1
ATOM 1486 C C . ALA A 1 199 ? -3.456 3.477 15.860 1.00 90.69 199 ALA A C 1
ATOM 1488 O O . ALA A 1 199 ? -3.314 3.693 17.064 1.00 90.69 199 ALA A O 1
ATOM 1489 N N . ALA A 1 200 ? -2.858 2.455 15.247 1.00 89.06 200 ALA A N 1
ATOM 1490 C CA . ALA A 1 200 ? -1.989 1.523 15.952 1.00 89.06 200 ALA A CA 1
ATOM 1491 C C . ALA A 1 200 ? -0.734 2.207 16.516 1.00 89.06 200 ALA A C 1
ATOM 1493 O O . ALA A 1 200 ? -0.401 2.019 17.686 1.00 89.06 200 ALA A O 1
ATOM 1494 N N . GLU A 1 201 ? -0.087 3.067 15.731 1.00 86.00 201 GLU A N 1
ATOM 1495 C CA . GLU A 1 201 ? 1.049 3.882 16.177 1.00 86.00 201 GLU A CA 1
ATOM 1496 C C . GLU A 1 201 ? 0.662 4.800 17.345 1.00 86.00 201 GLU A C 1
ATOM 1498 O O . GLU A 1 201 ? 1.328 4.794 18.381 1.00 86.00 201 GLU A O 1
ATOM 1503 N N . SER A 1 202 ? -0.467 5.509 17.233 1.00 85.56 202 SER A N 1
ATOM 1504 C CA . SER A 1 202 ? -0.982 6.392 18.287 1.00 85.56 202 SER A CA 1
ATOM 1505 C C . SER A 1 202 ? -1.346 5.649 19.575 1.00 85.56 202 SER A C 1
ATOM 1507 O O . SER A 1 202 ? -1.325 6.249 20.646 1.00 85.56 202 SER A O 1
ATOM 1509 N N . SER A 1 203 ? -1.686 4.362 19.492 1.00 78.31 203 SER A N 1
ATOM 1510 C CA . SER A 1 203 ? -2.000 3.528 20.659 1.00 78.31 203 SER A CA 1
ATOM 1511 C C . SER A 1 203 ? -0.762 2.976 21.387 1.00 78.31 203 SER A C 1
ATOM 1513 O O . SER A 1 203 ? -0.902 2.229 22.353 1.00 78.31 203 SER A O 1
ATOM 1515 N N . GLY A 1 204 ? 0.449 3.357 20.957 1.00 66.81 204 GLY A N 1
ATOM 1516 C CA . GLY A 1 204 ? 1.710 2.974 21.599 1.00 66.81 204 GLY A CA 1
ATOM 1517 C C . GLY A 1 204 ? 2.402 1.755 20.982 1.00 66.81 204 GLY A C 1
ATOM 1518 O O . GLY A 1 204 ? 3.439 1.333 21.489 1.00 66.81 204 GLY A O 1
ATOM 1519 N N . ALA A 1 205 ? 1.900 1.208 19.867 1.00 58.97 205 ALA A N 1
ATOM 1520 C CA . ALA A 1 205 ? 2.514 0.079 19.157 1.00 58.97 205 ALA A CA 1
ATOM 1521 C C . ALA A 1 205 ? 3.679 0.500 18.228 1.00 58.97 205 ALA A C 1
ATOM 1523 O O . ALA A 1 205 ? 3.854 -0.004 17.109 1.00 58.97 205 ALA A O 1
ATOM 1524 N N . ALA A 1 206 ? 4.477 1.470 18.680 1.00 45.69 206 ALA A N 1
ATOM 1525 C CA . ALA A 1 206 ? 5.553 2.059 17.901 1.00 45.69 206 ALA A CA 1
ATOM 1526 C C . ALA A 1 206 ? 6.800 1.164 17.914 1.00 45.69 206 ALA A C 1
ATOM 1528 O O . ALA A 1 206 ? 7.513 1.043 18.911 1.00 45.69 206 ALA A O 1
ATOM 1529 N N . HIS A 1 207 ? 7.115 0.599 16.753 1.00 42.59 207 HIS A N 1
ATOM 1530 C CA . HIS A 1 207 ? 8.498 0.328 16.395 1.00 42.59 207 HIS A CA 1
ATOM 1531 C C . HIS A 1 207 ? 8.759 0.962 15.031 1.00 42.59 207 HIS A C 1
ATOM 1533 O O . HIS A 1 207 ? 8.594 0.333 13.985 1.00 42.59 207 HIS A O 1
ATOM 1539 N N . GLU A 1 208 ? 9.116 2.246 15.048 1.00 44.41 208 GLU A N 1
ATOM 1540 C CA . GLU A 1 208 ? 9.733 2.900 13.900 1.00 44.41 208 GLU A CA 1
ATOM 1541 C C . GLU A 1 208 ? 11.143 2.327 13.755 1.00 44.41 208 GLU A C 1
ATOM 1543 O O . GLU A 1 208 ? 12.092 2.738 14.423 1.00 44.41 208 GLU A O 1
ATOM 1548 N N . ARG A 1 209 ? 11.283 1.318 12.893 1.00 42.88 209 ARG A N 1
ATOM 1549 C CA . ARG A 1 209 ? 12.595 1.031 12.316 1.00 42.88 209 ARG A CA 1
ATOM 1550 C C . ARG A 1 209 ? 12.902 2.150 11.321 1.00 42.88 209 ARG A C 1
ATOM 1552 O O . ARG A 1 209 ? 11.978 2.562 10.618 1.00 42.88 209 ARG A O 1
ATOM 1559 N N . PRO A 1 210 ? 14.155 2.626 11.231 1.00 41.81 210 PRO A N 1
ATOM 1560 C CA . PRO A 1 210 ? 14.536 3.568 10.187 1.00 41.81 210 PRO A CA 1
ATOM 1561 C C . PRO A 1 210 ? 14.115 2.985 8.835 1.00 41.81 210 PRO A C 1
ATOM 1563 O O . PRO A 1 210 ? 14.583 1.911 8.458 1.00 41.81 210 PRO A O 1
ATOM 1566 N N . GLN A 1 211 ? 13.167 3.651 8.167 1.00 55.91 211 GLN A N 1
ATOM 1567 C CA . GLN A 1 211 ? 12.615 3.195 6.895 1.00 55.91 211 GLN A CA 1
ATOM 1568 C C . GLN A 1 211 ? 13.749 3.151 5.876 1.00 55.91 211 GLN A C 1
ATOM 1570 O O . GLN A 1 211 ? 14.336 4.175 5.520 1.00 55.91 211 GLN A O 1
ATOM 1575 N N . SER A 1 212 ? 14.094 1.944 5.444 1.00 72.12 212 SER A N 1
ATOM 1576 C CA . SER A 1 212 ? 15.007 1.769 4.329 1.00 72.12 212 SER A CA 1
ATOM 1577 C C . SER A 1 212 ? 14.297 2.168 3.030 1.00 72.12 212 SER A C 1
ATOM 1579 O O . SER A 1 212 ? 13.070 2.131 2.947 1.00 72.12 212 SER A O 1
ATOM 1581 N N . ASP A 1 213 ? 15.052 2.515 1.983 1.00 74.38 213 ASP A N 1
ATOM 1582 C CA . ASP A 1 213 ? 14.491 2.802 0.643 1.00 74.38 213 ASP A CA 1
ATOM 1583 C C . ASP A 1 213 ? 13.647 1.621 0.110 1.00 74.38 213 ASP A C 1
ATOM 1585 O O . ASP A 1 213 ? 12.755 1.815 -0.708 1.00 74.38 213 ASP A O 1
ATOM 1589 N N . ASP A 1 214 ? 13.887 0.403 0.611 1.00 82.81 214 ASP A N 1
ATOM 1590 C CA . ASP A 1 214 ? 13.132 -0.806 0.272 1.00 82.81 214 ASP A CA 1
ATOM 1591 C C . ASP A 1 214 ? 11.769 -0.908 0.989 1.00 82.81 214 ASP A C 1
ATOM 1593 O O . ASP A 1 214 ? 10.880 -1.607 0.493 1.00 82.81 214 ASP A O 1
ATOM 1597 N N . ASP A 1 215 ? 11.581 -0.219 2.120 1.00 82.31 215 ASP A N 1
ATOM 1598 C CA . ASP A 1 215 ? 10.322 -0.208 2.882 1.00 82.31 215 ASP A CA 1
ATOM 1599 C C . ASP A 1 215 ? 9.295 0.779 2.305 1.00 82.31 215 ASP A C 1
ATOM 1601 O O . ASP A 1 215 ? 8.108 0.699 2.629 1.00 82.31 215 ASP A O 1
ATOM 1605 N N . VAL A 1 216 ? 9.730 1.686 1.424 1.00 85.19 216 VAL A N 1
ATOM 1606 C CA . VAL A 1 216 ? 8.861 2.664 0.761 1.00 85.19 216 VAL A CA 1
ATOM 1607 C C . VAL A 1 216 ? 7.800 1.934 -0.061 1.00 85.19 216 VAL A C 1
ATOM 1609 O O . VAL A 1 216 ? 8.115 1.098 -0.912 1.00 85.19 216 VAL A O 1
ATOM 1612 N N . VAL A 1 217 ? 6.526 2.249 0.175 1.00 86.44 217 VAL A N 1
ATOM 1613 C CA . VAL A 1 217 ? 5.405 1.703 -0.601 1.00 86.44 217 VAL A CA 1
ATOM 1614 C C . VAL A 1 217 ? 5.389 2.371 -1.975 1.00 86.44 217 VAL A C 1
ATOM 1616 O O . VAL A 1 217 ? 5.229 3.581 -2.086 1.00 86.44 217 VAL A O 1
ATOM 1619 N N . VAL A 1 218 ? 5.563 1.581 -3.039 1.00 89.75 218 VAL A N 1
ATOM 1620 C CA . VAL A 1 218 ? 5.492 2.073 -4.425 1.00 89.75 218 VAL A CA 1
ATOM 1621 C C . VAL A 1 218 ? 4.059 2.030 -4.955 1.00 89.75 218 VAL A C 1
ATOM 1623 O O . VAL A 1 218 ? 3.664 2.881 -5.746 1.00 89.75 218 VAL A O 1
ATOM 1626 N N . CYS A 1 219 ? 3.257 1.051 -4.521 1.00 88.38 219 CYS A N 1
ATOM 1627 C CA . CYS A 1 219 ? 1.861 0.909 -4.924 1.00 88.38 219 CYS A CA 1
ATOM 1628 C C . CYS A 1 219 ? 0.961 0.668 -3.717 1.00 88.38 219 CYS A C 1
ATOM 1630 O O . CYS A 1 219 ? 0.912 -0.439 -3.182 1.00 88.38 219 CYS A O 1
ATOM 1632 N N . ASP A 1 220 ? 0.175 1.672 -3.347 1.00 82.88 220 ASP A N 1
ATOM 1633 C CA . ASP A 1 220 ? -0.704 1.589 -2.184 1.00 82.88 220 ASP A CA 1
ATOM 1634 C C . ASP A 1 220 ? -1.930 0.699 -2.403 1.00 82.88 220 ASP A C 1
ATOM 1636 O O . ASP A 1 220 ? -2.395 0.034 -1.474 1.00 82.88 220 ASP A O 1
ATOM 1640 N N . CYS A 1 221 ? -2.435 0.615 -3.637 1.00 82.38 221 CYS A N 1
ATOM 1641 C CA . CYS A 1 221 ? -3.560 -0.266 -3.961 1.00 82.38 221 CYS A CA 1
ATOM 1642 C C . CYS A 1 221 ? -3.227 -1.736 -3.686 1.00 82.38 221 CYS A C 1
ATOM 1644 O O . CYS A 1 221 ? -4.043 -2.454 -3.119 1.00 82.38 221 CYS A O 1
ATOM 1646 N N . ALA A 1 222 ? -2.023 -2.165 -4.070 1.00 82.75 222 ALA A N 1
ATOM 1647 C CA . ALA A 1 222 ? -1.548 -3.531 -3.868 1.00 82.75 222 ALA A CA 1
ATOM 1648 C C . ALA A 1 222 ? -0.716 -3.697 -2.580 1.00 82.75 222 ALA A C 1
ATOM 1650 O O . ALA A 1 222 ? -0.336 -4.816 -2.253 1.00 82.75 222 ALA A O 1
ATOM 1651 N N . GLN A 1 223 ? -0.426 -2.601 -1.864 1.00 83.50 223 GLN A N 1
ATOM 1652 C CA . GLN A 1 223 ? 0.505 -2.545 -0.727 1.00 83.50 223 GLN A CA 1
ATOM 1653 C C . GLN A 1 223 ? 1.869 -3.180 -1.048 1.00 83.50 223 GLN A C 1
ATOM 1655 O O . GLN A 1 223 ? 2.413 -3.968 -0.276 1.00 83.50 223 GLN A O 1
ATOM 1660 N N . VAL A 1 224 ? 2.425 -2.832 -2.209 1.00 88.12 224 VAL A N 1
ATOM 1661 C CA . VAL A 1 224 ? 3.725 -3.334 -2.674 1.00 88.12 224 VAL A CA 1
ATOM 1662 C C . VAL A 1 224 ? 4.800 -2.291 -2.394 1.00 88.12 224 VAL A C 1
ATOM 1664 O O . VAL A 1 224 ? 4.634 -1.121 -2.745 1.00 88.12 224 VAL A O 1
ATOM 1667 N N . THR A 1 225 ? 5.912 -2.716 -1.793 1.00 90.75 225 THR A N 1
ATOM 1668 C CA . THR A 1 225 ? 7.075 -1.859 -1.522 1.00 90.75 225 THR A CA 1
ATOM 1669 C C . THR A 1 225 ? 8.108 -1.896 -2.645 1.00 90.75 225 THR A C 1
ATOM 1671 O O . THR A 1 225 ? 8.141 -2.827 -3.455 1.00 90.75 225 THR A O 1
ATOM 1674 N N . VAL A 1 226 ? 8.994 -0.900 -2.678 1.00 90.94 226 VAL A N 1
ATOM 1675 C CA . VAL A 1 226 ? 10.150 -0.859 -3.585 1.00 90.94 226 VAL A CA 1
ATOM 1676 C C . VAL A 1 226 ? 10.999 -2.121 -3.428 1.00 90.94 226 VAL A C 1
ATOM 1678 O O . VAL A 1 226 ? 11.369 -2.735 -4.427 1.00 90.94 226 VAL A O 1
ATOM 1681 N N . GLY A 1 227 ? 11.244 -2.572 -2.196 1.00 89.19 227 GLY A N 1
ATOM 1682 C CA . GLY A 1 227 ? 12.002 -3.793 -1.923 1.00 89.19 227 GLY A CA 1
ATOM 1683 C C . GLY A 1 227 ? 11.336 -5.052 -2.481 1.00 89.19 227 GLY A C 1
ATOM 1684 O O . GLY A 1 227 ? 12.021 -5.933 -3.004 1.00 89.19 227 GLY A O 1
ATOM 1685 N N . ALA A 1 228 ? 10.002 -5.137 -2.427 1.00 89.69 228 ALA A N 1
ATOM 1686 C CA . ALA A 1 228 ? 9.255 -6.235 -3.039 1.00 89.69 228 ALA A CA 1
ATOM 1687 C C . ALA A 1 228 ? 9.391 -6.227 -4.572 1.00 89.69 228 ALA A C 1
ATOM 1689 O O . ALA A 1 228 ? 9.650 -7.274 -5.167 1.00 89.69 228 ALA A O 1
ATOM 1690 N N . VAL A 1 229 ? 9.311 -5.052 -5.207 1.00 93.62 229 VAL A N 1
ATOM 1691 C CA . VAL A 1 229 ? 9.525 -4.912 -6.658 1.00 93.62 229 VAL A CA 1
ATOM 1692 C C . VAL A 1 229 ? 10.955 -5.274 -7.052 1.00 93.62 229 VAL A C 1
ATOM 1694 O O . VAL A 1 229 ? 11.149 -6.082 -7.958 1.00 93.62 229 VAL A O 1
ATOM 1697 N N . ARG A 1 230 ? 11.964 -4.741 -6.353 1.00 92.62 230 ARG A N 1
ATOM 1698 C CA . ARG A 1 230 ? 13.380 -5.058 -6.604 1.00 92.62 230 ARG A CA 1
ATOM 1699 C C . ARG A 1 230 ? 13.647 -6.555 -6.484 1.00 92.62 230 ARG A C 1
ATOM 1701 O O . ARG A 1 230 ? 14.354 -7.120 -7.313 1.00 92.62 230 ARG A O 1
ATOM 1708 N N . ARG A 1 231 ? 13.071 -7.210 -5.474 1.00 89.75 231 ARG A N 1
ATOM 1709 C CA . ARG A 1 231 ? 13.177 -8.661 -5.288 1.00 89.75 231 ARG A CA 1
ATOM 1710 C C . ARG A 1 231 ? 12.568 -9.425 -6.461 1.00 89.75 231 ARG A C 1
ATOM 1712 O O . ARG A 1 231 ? 13.267 -10.244 -7.045 1.00 89.75 231 ARG A O 1
ATOM 1719 N N . ALA A 1 232 ? 11.339 -9.092 -6.857 1.00 91.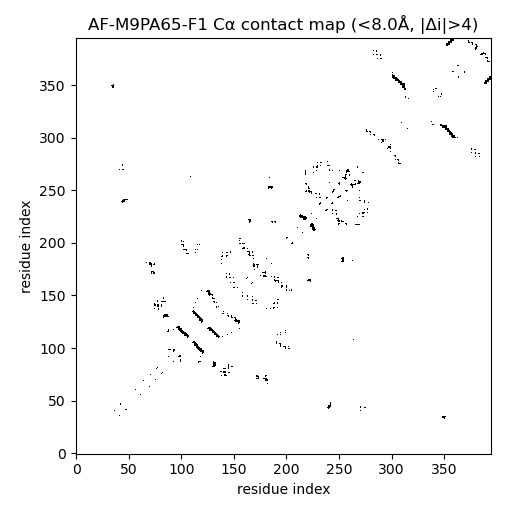62 232 ALA A N 1
ATOM 1720 C CA . ALA A 1 232 ? 10.674 -9.725 -7.995 1.00 91.62 232 ALA A CA 1
ATOM 1721 C C . ALA A 1 232 ? 11.469 -9.553 -9.302 1.00 91.62 232 ALA A C 1
ATOM 1723 O O . ALA A 1 232 ? 11.653 -10.516 -10.044 1.00 91.62 232 ALA A O 1
ATOM 1724 N N . ILE A 1 233 ? 12.008 -8.352 -9.552 1.00 93.56 233 ILE A N 1
ATOM 1725 C CA . ILE A 1 233 ? 12.881 -8.079 -10.703 1.00 93.56 233 ILE A CA 1
ATOM 1726 C C . ILE A 1 233 ? 14.121 -8.978 -10.680 1.00 93.56 233 ILE A C 1
ATOM 1728 O O . ILE A 1 233 ? 14.483 -9.548 -11.706 1.00 93.56 233 ILE A O 1
ATOM 1732 N N . ARG A 1 234 ? 14.774 -9.124 -9.524 1.00 90.00 234 ARG A N 1
ATOM 1733 C CA . ARG A 1 234 ? 16.015 -9.903 -9.392 1.00 90.00 234 ARG A CA 1
ATOM 1734 C C . ARG A 1 234 ? 15.785 -11.408 -9.491 1.00 90.00 234 ARG A C 1
ATOM 1736 O O . ARG A 1 234 ? 16.574 -12.084 -10.138 1.00 90.00 234 ARG A O 1
ATOM 1743 N N . GLU A 1 235 ? 14.737 -11.920 -8.854 1.00 89.06 235 GLU A N 1
ATOM 1744 C CA . GLU A 1 235 ? 14.432 -13.356 -8.813 1.00 89.06 235 GLU A CA 1
ATOM 1745 C C . GLU A 1 235 ? 13.917 -13.871 -10.161 1.00 89.06 235 GLU A C 1
ATOM 1747 O O . GLU A 1 235 ? 14.273 -14.974 -10.571 1.00 89.06 235 GLU A O 1
ATOM 1752 N N . HIS A 1 236 ? 13.130 -13.063 -10.879 1.00 88.81 236 HIS A N 1
ATOM 1753 C CA . HIS A 1 236 ? 12.507 -13.469 -12.143 1.00 88.81 236 HIS A CA 1
ATOM 1754 C C . HIS A 1 236 ? 13.127 -12.816 -13.385 1.00 88.81 236 HIS A C 1
ATOM 1756 O O . HIS A 1 236 ? 12.716 -13.116 -14.503 1.00 88.81 236 HIS A O 1
ATOM 1762 N N . GLY A 1 237 ? 14.117 -11.935 -13.220 1.00 88.88 237 GLY A N 1
ATOM 1763 C CA . GLY A 1 237 ? 14.791 -11.261 -14.331 1.00 88.88 237 GLY A CA 1
ATOM 1764 C C . GLY A 1 237 ? 13.896 -10.291 -15.108 1.00 88.88 237 GLY A C 1
ATOM 1765 O O . GLY A 1 237 ? 14.120 -10.108 -16.306 1.00 88.88 237 GLY A O 1
ATOM 1766 N N . LEU A 1 238 ? 12.899 -9.692 -14.447 1.00 91.38 238 LEU A N 1
ATOM 1767 C CA . LEU A 1 238 ? 11.907 -8.810 -15.075 1.00 91.38 238 LEU A CA 1
ATOM 1768 C C . LEU A 1 238 ? 12.573 -7.534 -15.611 1.00 91.38 238 LEU A C 1
ATOM 1770 O O . LEU A 1 238 ? 13.428 -6.936 -14.956 1.00 91.38 238 LEU A O 1
ATOM 1774 N N . ARG A 1 239 ? 12.184 -7.098 -16.806 1.00 89.00 239 ARG A N 1
ATOM 1775 C CA . ARG A 1 239 ? 12.774 -5.952 -17.513 1.00 89.00 239 ARG A CA 1
ATOM 1776 C C . ARG A 1 239 ? 11.780 -4.852 -17.838 1.00 89.00 239 ARG A C 1
ATOM 1778 O O . ARG A 1 239 ? 12.228 -3.764 -18.198 1.00 89.00 239 ARG A O 1
ATOM 1785 N N . THR A 1 240 ? 10.483 -5.107 -17.699 1.00 92.62 240 THR A N 1
ATOM 1786 C CA . THR A 1 240 ? 9.439 -4.126 -18.013 1.00 92.62 240 THR A CA 1
ATOM 1787 C C . THR A 1 240 ? 8.495 -3.886 -16.837 1.00 92.62 240 THR A C 1
ATOM 1789 O O . THR A 1 240 ? 8.334 -4.729 -15.951 1.00 92.62 240 THR A O 1
ATOM 1792 N N . VAL A 1 241 ? 7.843 -2.722 -16.824 1.00 92.19 241 VAL A N 1
ATOM 1793 C CA . VAL A 1 241 ? 6.799 -2.386 -15.847 1.00 92.19 241 VAL A CA 1
ATOM 1794 C C . VAL A 1 241 ? 5.631 -3.364 -15.970 1.00 92.19 241 VAL A C 1
ATOM 1796 O O . VAL A 1 241 ? 5.121 -3.816 -14.947 1.00 92.19 241 VAL A O 1
ATOM 1799 N N . SER A 1 242 ? 5.264 -3.758 -17.191 1.00 90.25 242 SER A N 1
ATOM 1800 C CA . SER A 1 242 ? 4.209 -4.744 -17.450 1.00 90.25 242 SER A CA 1
ATOM 1801 C C . SER A 1 242 ? 4.494 -6.108 -16.810 1.00 90.25 242 SER A C 1
ATOM 1803 O O . SER A 1 242 ? 3.627 -6.684 -16.151 1.00 90.25 242 SER A O 1
ATOM 1805 N N . GLU A 1 243 ? 5.723 -6.611 -16.914 1.00 89.00 243 GLU A N 1
ATOM 1806 C CA . GLU A 1 243 ? 6.138 -7.852 -16.247 1.00 89.00 243 GLU A CA 1
ATOM 1807 C C . GLU A 1 243 ? 6.095 -7.723 -14.716 1.00 89.00 243 GLU A C 1
ATOM 1809 O O . GLU A 1 243 ? 5.584 -8.605 -14.018 1.00 89.00 243 GLU A O 1
ATOM 1814 N N . VAL A 1 244 ? 6.570 -6.592 -14.181 1.00 92.38 244 VAL A N 1
ATOM 1815 C CA . VAL A 1 244 ? 6.496 -6.291 -12.743 1.00 92.38 244 VAL A CA 1
ATOM 1816 C C . VAL A 1 244 ? 5.048 -6.253 -12.262 1.00 92.38 244 VAL A C 1
ATOM 1818 O O . VAL A 1 244 ? 4.745 -6.794 -11.196 1.00 92.38 244 VAL A O 1
ATOM 1821 N N . MET A 1 245 ? 4.139 -5.659 -13.033 1.00 92.81 245 MET A N 1
ATOM 1822 C CA . MET A 1 245 ? 2.714 -5.618 -12.714 1.00 92.81 245 MET A CA 1
ATOM 1823 C C . MET A 1 245 ? 2.109 -7.023 -12.657 1.00 92.81 245 MET A C 1
ATOM 1825 O O . MET A 1 245 ? 1.364 -7.335 -11.729 1.00 92.81 245 MET A O 1
ATOM 1829 N N . GLN A 1 246 ? 2.435 -7.892 -13.615 1.00 88.00 246 GLN A N 1
ATOM 1830 C CA . GLN A 1 246 ? 1.909 -9.258 -13.642 1.00 88.00 246 GLN A CA 1
ATOM 1831 C C . GLN A 1 246 ? 2.366 -10.068 -12.424 1.00 88.00 246 GLN A C 1
ATOM 1833 O O . GLN A 1 246 ? 1.535 -10.743 -11.801 1.00 88.00 246 GLN A O 1
ATOM 1838 N N . ALA A 1 247 ? 3.647 -9.939 -12.061 1.00 88.56 247 ALA A N 1
ATOM 1839 C CA . ALA A 1 247 ? 4.266 -10.653 -10.949 1.00 88.56 247 ALA A CA 1
ATOM 1840 C C . ALA A 1 247 ? 3.842 -10.115 -9.571 1.00 88.56 247 ALA A C 1
ATOM 1842 O O . ALA A 1 247 ? 3.544 -10.890 -8.667 1.00 88.56 247 ALA A O 1
ATOM 1843 N N . THR A 1 248 ? 3.793 -8.790 -9.399 1.00 89.44 248 THR A N 1
ATOM 1844 C CA . THR A 1 248 ? 3.607 -8.152 -8.078 1.00 89.44 248 THR A CA 1
ATOM 1845 C C . THR A 1 248 ? 2.214 -7.571 -7.849 1.00 89.44 248 THR A C 1
ATOM 1847 O O . THR A 1 248 ? 1.879 -7.209 -6.726 1.00 89.44 248 THR A O 1
ATOM 1850 N N . LYS A 1 249 ? 1.401 -7.442 -8.904 1.00 88.19 249 LYS A N 1
ATOM 1851 C CA . LYS A 1 249 ? 0.120 -6.709 -8.932 1.00 88.19 249 LYS A CA 1
ATOM 1852 C C . LYS A 1 249 ? 0.228 -5.201 -8.675 1.00 88.19 249 LYS A C 1
ATOM 1854 O O . LYS A 1 249 ? -0.787 -4.503 -8.742 1.00 88.19 249 LYS A O 1
ATOM 1859 N N . ALA A 1 250 ? 1.428 -4.660 -8.448 1.00 89.56 250 ALA A N 1
ATOM 1860 C CA . ALA A 1 250 ? 1.638 -3.218 -8.394 1.00 89.56 250 ALA A CA 1
ATOM 1861 C C . ALA A 1 250 ? 1.229 -2.593 -9.732 1.00 89.56 250 ALA A C 1
ATOM 1863 O O . ALA A 1 250 ? 1.605 -3.107 -10.771 1.00 89.56 250 ALA A O 1
ATOM 1864 N N . GLY A 1 251 ? 0.450 -1.509 -9.728 1.00 86.50 251 GLY A N 1
ATOM 1865 C CA . GLY A 1 251 ? 0.037 -0.808 -10.955 1.00 86.50 251 GLY A CA 1
ATOM 1866 C C . GLY A 1 251 ? -1.111 -1.449 -11.746 1.00 86.50 251 GLY A C 1
ATOM 1867 O O . GLY A 1 251 ? -1.607 -0.816 -12.678 1.00 86.50 251 GLY A O 1
ATOM 1868 N N . ALA A 1 252 ? -1.591 -2.636 -11.360 1.00 85.25 252 ALA A N 1
ATOM 1869 C CA . ALA A 1 252 ? -2.700 -3.325 -12.031 1.00 85.25 252 ALA A CA 1
ATOM 1870 C C . ALA A 1 252 ? -4.081 -2.677 -11.789 1.00 85.25 252 ALA A C 1
ATOM 1872 O O . ALA A 1 252 ? -5.013 -2.929 -12.541 1.00 85.25 252 ALA A O 1
ATOM 1873 N N . PHE A 1 253 ? -4.206 -1.842 -10.751 1.00 82.12 253 PHE A N 1
ATOM 1874 C CA . PHE A 1 253 ? -5.473 -1.232 -10.334 1.00 82.12 253 PHE A CA 1
ATOM 1875 C C . PHE A 1 253 ? -5.632 0.199 -10.877 1.00 82.12 253 PHE A C 1
ATOM 1877 O O . PHE A 1 253 ? -6.081 0.388 -11.999 1.00 82.12 253 PHE A O 1
ATOM 1884 N N . CYS A 1 254 ? -5.244 1.226 -10.110 1.00 81.12 254 CYS A N 1
ATOM 1885 C CA . CYS A 1 254 ? -5.426 2.634 -10.495 1.00 81.12 254 CYS A CA 1
ATOM 1886 C C . CYS A 1 254 ? -4.362 3.176 -11.470 1.00 81.12 254 CYS A C 1
ATOM 1888 O O . CYS A 1 254 ? -4.525 4.265 -12.011 1.00 81.12 254 CYS A O 1
ATOM 1890 N N . GLY A 1 255 ? -3.242 2.465 -11.646 1.00 85.50 255 GLY A N 1
ATOM 1891 C CA . GLY A 1 255 ? -2.141 2.862 -12.531 1.00 85.50 255 GLY A CA 1
ATOM 1892 C C . GLY A 1 255 ? -1.233 3.998 -12.033 1.00 85.50 255 GLY A C 1
ATOM 1893 O O . GLY A 1 255 ? -0.194 4.231 -12.644 1.00 85.50 255 GLY A O 1
ATOM 1894 N N . SER A 1 256 ? -1.538 4.664 -10.913 1.00 87.00 256 SER A N 1
ATOM 1895 C CA . SER A 1 256 ? -0.805 5.866 -10.467 1.00 87.00 256 SER A CA 1
ATOM 1896 C C . SER A 1 256 ? 0.683 5.654 -10.183 1.00 87.00 256 SER A C 1
ATOM 1898 O O . SER A 1 256 ? 1.479 6.573 -10.328 1.00 87.00 256 SER A O 1
ATOM 1900 N N . CYS A 1 257 ? 1.079 4.442 -9.798 1.00 89.31 257 CYS A N 1
ATOM 1901 C CA . CYS A 1 257 ? 2.475 4.109 -9.530 1.00 89.31 257 CYS A CA 1
ATOM 1902 C C . CYS A 1 257 ? 3.279 3.728 -10.779 1.00 89.31 257 CYS A C 1
ATOM 1904 O O . CYS A 1 257 ? 4.473 3.479 -10.656 1.00 89.31 257 CYS A O 1
ATOM 1906 N N . ARG A 1 258 ? 2.663 3.636 -11.967 1.00 91.38 258 ARG A N 1
ATOM 1907 C CA . ARG A 1 258 ? 3.362 3.209 -13.191 1.00 91.38 258 ARG A CA 1
ATOM 1908 C C . ARG A 1 258 ? 4.387 4.257 -13.633 1.00 91.38 258 ARG A C 1
ATOM 1910 O O . ARG A 1 258 ? 5.571 3.948 -13.727 1.00 91.38 258 ARG A O 1
ATOM 1917 N N . LYS A 1 259 ? 3.923 5.494 -13.838 1.00 89.19 259 LYS A N 1
ATOM 1918 C CA . LYS A 1 259 ? 4.716 6.666 -14.237 1.00 89.19 259 LYS A CA 1
ATOM 1919 C C . LYS A 1 259 ? 4.064 7.964 -13.733 1.00 89.19 259 LYS A C 1
ATOM 1921 O O . LYS A 1 259 ? 2.881 7.932 -13.376 1.00 89.19 259 LYS A O 1
ATOM 1926 N N . PRO A 1 260 ? 4.790 9.097 -13.705 1.00 85.56 260 PRO A N 1
ATOM 1927 C CA . PRO A 1 260 ? 4.205 10.393 -13.371 1.00 85.56 260 PRO A CA 1
ATOM 1928 C C . PRO A 1 260 ? 2.986 10.727 -14.244 1.00 85.56 260 PRO A C 1
ATOM 1930 O O . PRO A 1 260 ? 2.941 10.375 -15.420 1.00 85.56 260 PRO A O 1
ATOM 1933 N N . GLY A 1 261 ? 2.005 11.432 -13.671 1.00 79.25 261 GLY A N 1
ATOM 1934 C CA . GLY A 1 261 ? 0.783 11.843 -14.382 1.00 79.25 261 GLY A CA 1
ATOM 1935 C C . GLY A 1 261 ? -0.452 10.966 -14.140 1.00 79.25 261 GLY A C 1
ATOM 1936 O O . GLY A 1 261 ? -1.467 11.161 -14.801 1.00 79.25 261 GLY A O 1
ATOM 1937 N N . GLY A 1 262 ? -0.390 10.021 -13.196 1.00 75.94 262 GLY A N 1
ATOM 1938 C CA . GLY A 1 262 ? -1.563 9.285 -12.714 1.00 75.94 262 GLY A CA 1
ATOM 1939 C C . GLY A 1 262 ? -2.511 10.121 -11.839 1.00 75.94 262 GLY A C 1
ATOM 1940 O O . GLY A 1 262 ? -2.343 11.329 -11.681 1.00 75.94 262 GLY A O 1
ATOM 1941 N N . HIS A 1 263 ? -3.501 9.464 -11.225 1.00 69.12 263 HIS A N 1
ATOM 1942 C CA . HIS A 1 263 ? -4.519 10.123 -10.387 1.00 69.12 263 HIS A CA 1
ATOM 1943 C C . HIS A 1 263 ? -3.963 10.784 -9.114 1.00 69.12 263 HIS A C 1
ATOM 1945 O O . HIS A 1 263 ? -4.621 11.628 -8.514 1.00 69.12 263 HIS A O 1
ATOM 1951 N N . GLU A 1 264 ? -2.766 10.392 -8.693 1.00 74.06 264 GLU A N 1
ATOM 1952 C CA . GLU A 1 264 ? -2.083 10.880 -7.499 1.00 74.06 264 GLU A CA 1
ATOM 1953 C C . GLU A 1 264 ? -0.573 10.901 -7.756 1.00 74.06 264 GLU A C 1
ATOM 1955 O O . GLU A 1 264 ? -0.054 10.120 -8.560 1.00 74.06 264 GLU A O 1
ATOM 1960 N N . ARG A 1 265 ? 0.144 11.797 -7.073 1.00 79.12 265 ARG A N 1
ATOM 1961 C CA . ARG A 1 265 ? 1.608 11.839 -7.142 1.00 79.12 265 ARG A CA 1
ATOM 1962 C C . ARG A 1 265 ? 2.198 10.765 -6.236 1.00 79.12 265 ARG A C 1
ATOM 1964 O O . ARG A 1 265 ? 1.765 10.622 -5.097 1.00 79.12 265 ARG A O 1
ATOM 1971 N N . LYS A 1 266 ? 3.210 10.054 -6.732 1.00 82.94 266 LYS A N 1
ATOM 1972 C CA . LYS A 1 266 ? 4.002 9.096 -5.953 1.00 82.94 266 LYS A CA 1
ATOM 1973 C C . LYS A 1 266 ? 5.414 9.613 -5.718 1.00 82.94 266 LYS A C 1
ATOM 1975 O O . LYS A 1 266 ? 5.956 10.341 -6.549 1.00 82.94 266 LYS A O 1
ATOM 1980 N N . GLU A 1 267 ? 5.996 9.209 -4.592 1.00 81.88 267 GLU A N 1
ATOM 1981 C CA . GLU A 1 267 ? 7.410 9.449 -4.277 1.00 81.88 267 GLU A CA 1
ATOM 1982 C C . GLU A 1 267 ? 8.332 8.610 -5.168 1.00 81.88 267 GLU A C 1
ATOM 1984 O O . GLU A 1 267 ? 9.390 9.072 -5.591 1.00 81.88 267 GLU A O 1
ATOM 1989 N N . ARG A 1 268 ? 7.909 7.379 -5.485 1.00 86.56 268 ARG A N 1
ATOM 1990 C CA . ARG A 1 268 ? 8.606 6.438 -6.367 1.00 86.56 268 ARG A CA 1
ATOM 1991 C C . ARG A 1 268 ? 7.637 5.844 -7.385 1.00 86.56 268 ARG A C 1
ATOM 1993 O O . ARG A 1 268 ? 6.508 5.508 -7.036 1.00 86.56 268 ARG A O 1
ATOM 2000 N N . TYR A 1 269 ? 8.097 5.672 -8.623 1.00 91.56 269 TYR A N 1
ATOM 2001 C CA . T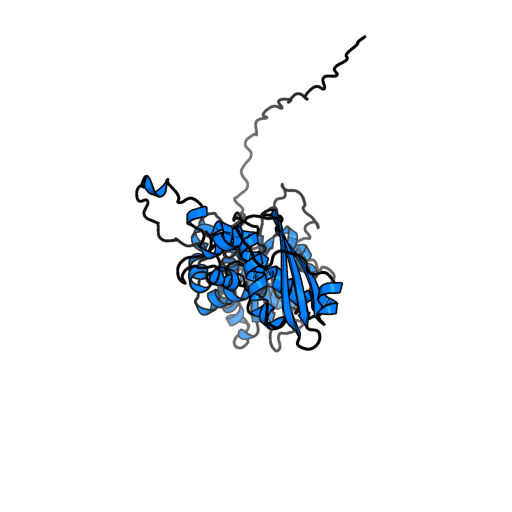YR A 1 269 ? 7.341 5.021 -9.695 1.00 91.56 269 TYR A CA 1
ATOM 2002 C C . TYR A 1 269 ? 7.981 3.686 -10.086 1.00 91.56 269 TYR A C 1
ATOM 2004 O O . TYR A 1 269 ? 9.196 3.515 -9.994 1.00 91.56 269 TYR A O 1
ATOM 2012 N N . LEU A 1 270 ? 7.168 2.744 -10.569 1.00 91.44 270 LEU A N 1
ATOM 2013 C CA . LEU A 1 270 ? 7.627 1.449 -11.075 1.00 91.44 270 LEU A CA 1
ATOM 2014 C C . LEU A 1 270 ? 8.631 1.623 -12.217 1.00 91.44 270 LEU A C 1
ATOM 2016 O O . LEU A 1 270 ? 9.634 0.916 -12.243 1.00 91.44 270 LEU A O 1
ATOM 2020 N N . LEU A 1 271 ? 8.397 2.595 -13.105 1.00 91.25 271 LEU A N 1
ATOM 2021 C CA . LEU A 1 271 ? 9.319 2.936 -14.187 1.00 91.25 271 LEU A CA 1
ATOM 2022 C C . LEU A 1 271 ? 10.726 3.266 -13.665 1.00 91.25 271 LEU A C 1
ATOM 2024 O O . LEU A 1 271 ? 11.714 2.746 -14.183 1.00 91.25 271 LEU A O 1
ATOM 2028 N N . ASP A 1 272 ? 10.821 4.074 -12.604 1.00 89.31 272 ASP A N 1
ATOM 2029 C CA . ASP A 1 272 ? 12.106 4.428 -11.998 1.00 89.31 272 ASP A CA 1
ATOM 2030 C C . ASP A 1 272 ? 12.784 3.196 -11.382 1.00 89.31 272 ASP A C 1
ATOM 2032 O O . ASP A 1 272 ? 13.973 2.984 -11.603 1.00 89.31 272 ASP A O 1
ATOM 2036 N N . VAL A 1 273 ? 12.038 2.343 -10.669 1.00 90.31 273 VAL A N 1
ATOM 2037 C CA . VAL A 1 273 ? 12.592 1.130 -10.035 1.00 90.31 273 VAL A CA 1
ATOM 2038 C C . VAL A 1 273 ? 13.099 0.130 -11.080 1.00 90.31 273 VAL A C 1
ATOM 2040 O O . VAL A 1 273 ? 14.191 -0.420 -10.930 1.00 90.31 273 VAL A O 1
ATOM 2043 N N . VAL A 1 274 ? 12.348 -0.088 -12.165 1.00 91.44 274 VAL A N 1
ATOM 2044 C CA . VAL A 1 274 ? 12.773 -0.956 -13.277 1.00 91.44 274 VAL A CA 1
ATOM 2045 C C . VAL A 1 274 ? 14.023 -0.387 -13.947 1.00 91.44 274 VAL A C 1
ATOM 2047 O O . VAL A 1 274 ? 14.976 -1.126 -14.212 1.00 91.44 274 VAL A O 1
ATOM 2050 N N . ARG A 1 275 ? 14.071 0.931 -14.171 1.00 88.69 275 ARG A N 1
ATOM 2051 C CA . ARG A 1 275 ? 15.247 1.609 -14.730 1.00 88.69 275 ARG A CA 1
ATOM 2052 C C . ARG A 1 275 ? 16.472 1.468 -13.825 1.00 88.69 275 ARG A C 1
ATOM 2054 O O . ARG A 1 275 ? 17.553 1.143 -14.317 1.00 88.69 275 ARG A O 1
ATOM 2061 N N . GLU A 1 276 ? 16.307 1.676 -12.520 1.00 87.88 276 GLU A N 1
ATOM 2062 C CA . GLU A 1 276 ? 17.355 1.516 -11.507 1.00 87.88 276 GLU A CA 1
ATOM 2063 C C . GLU A 1 276 ? 17.906 0.082 -11.484 1.00 87.88 276 GLU A C 1
ATOM 2065 O O . GLU A 1 276 ? 19.122 -0.103 -11.535 1.00 87.88 276 GLU A O 1
ATOM 2070 N N . GLU A 1 277 ? 17.051 -0.945 -11.477 1.00 89.06 277 GLU A N 1
ATOM 2071 C CA . GLU A 1 277 ? 17.505 -2.342 -11.441 1.00 89.06 277 GLU A CA 1
ATOM 2072 C C . GLU A 1 277 ? 18.131 -2.801 -12.769 1.00 89.06 277 GLU A C 1
ATOM 2074 O O . GLU A 1 277 ? 19.133 -3.522 -12.753 1.00 89.06 277 GLU A O 1
ATOM 2079 N N . ARG A 1 278 ? 17.636 -2.336 -13.928 1.00 88.44 278 ARG A N 1
ATOM 2080 C CA . ARG A 1 278 ? 18.307 -2.579 -15.222 1.00 88.44 278 ARG A CA 1
ATOM 2081 C C . ARG A 1 278 ? 19.686 -1.923 -15.259 1.00 88.44 278 ARG A C 1
ATOM 2083 O O . ARG A 1 278 ? 20.652 -2.554 -15.695 1.00 88.44 278 ARG A O 1
ATOM 2090 N N . ALA A 1 279 ? 19.799 -0.681 -14.787 1.00 85.56 279 ALA A N 1
ATOM 2091 C CA . ALA A 1 279 ? 21.080 0.011 -14.680 1.00 85.56 279 ALA A CA 1
ATOM 2092 C C . ALA A 1 279 ? 22.021 -0.716 -13.711 1.00 85.56 279 ALA A C 1
ATOM 2094 O O . ALA A 1 279 ? 23.178 -0.953 -14.047 1.00 85.56 279 ALA A O 1
ATOM 2095 N N . ARG A 1 280 ? 21.513 -1.169 -12.559 1.00 86.56 280 ARG A N 1
ATOM 2096 C CA . ARG A 1 280 ? 22.258 -1.994 -11.604 1.00 86.56 280 ARG A CA 1
ATOM 2097 C C . ARG A 1 280 ? 22.797 -3.265 -12.248 1.00 86.56 280 ARG A C 1
ATOM 2099 O O . ARG A 1 280 ? 23.981 -3.536 -12.096 1.00 86.56 280 ARG A O 1
ATOM 2106 N N . ALA A 1 281 ? 21.987 -4.007 -13.001 1.00 85.62 281 ALA A N 1
ATOM 2107 C CA . ALA A 1 281 ? 22.441 -5.212 -13.695 1.00 85.62 281 ALA A CA 1
ATOM 2108 C C . ALA A 1 281 ? 23.559 -4.917 -14.715 1.00 85.62 281 ALA A C 1
ATOM 2110 O O . ALA A 1 281 ? 24.546 -5.652 -14.782 1.00 85.62 281 ALA A O 1
ATOM 2111 N N . ARG A 1 282 ? 23.451 -3.810 -15.468 1.00 86.00 282 ARG A N 1
ATOM 2112 C CA . ARG A 1 282 ? 24.507 -3.350 -16.391 1.00 86.00 282 ARG A CA 1
ATOM 2113 C C . ARG A 1 282 ? 25.793 -2.980 -15.646 1.00 86.00 282 ARG A C 1
ATOM 2115 O O . ARG A 1 282 ? 26.873 -3.373 -16.074 1.00 86.00 282 ARG A O 1
ATOM 2122 N N . VAL A 1 283 ? 25.674 -2.254 -14.532 1.00 85.00 283 VAL A N 1
ATOM 2123 C CA . VAL A 1 283 ? 26.808 -1.843 -13.692 1.00 85.00 283 VAL A CA 1
ATOM 2124 C C . VAL A 1 283 ? 27.481 -3.047 -13.046 1.00 85.00 283 VAL A C 1
ATOM 2126 O O . VAL A 1 283 ? 28.699 -3.103 -13.069 1.00 85.00 283 VAL A O 1
ATOM 2129 N N . VAL A 1 284 ? 26.729 -4.016 -12.513 1.00 85.00 284 VAL A N 1
ATOM 2130 C CA . VAL A 1 284 ? 27.289 -5.254 -11.938 1.00 85.00 284 VAL A CA 1
ATOM 2131 C C . VAL A 1 284 ? 28.102 -5.999 -12.990 1.00 85.00 284 VAL A C 1
ATOM 2133 O O . VAL A 1 284 ? 29.267 -6.293 -12.755 1.00 85.00 284 VAL A O 1
ATOM 2136 N N . LYS A 1 285 ? 27.544 -6.195 -14.191 1.00 86.81 285 LYS A N 1
ATOM 2137 C CA . LYS A 1 285 ? 28.269 -6.833 -15.295 1.00 86.81 285 LYS A CA 1
ATOM 2138 C C . LYS A 1 285 ? 29.549 -6.071 -15.666 1.00 86.81 285 LYS A C 1
ATOM 2140 O O . LYS A 1 285 ? 30.604 -6.675 -15.824 1.00 86.81 285 LYS A O 1
ATOM 2145 N N . ALA A 1 286 ? 29.467 -4.746 -15.799 1.00 85.19 286 ALA A N 1
ATOM 2146 C CA . ALA A 1 286 ? 30.627 -3.916 -16.119 1.00 85.19 286 ALA A CA 1
ATOM 2147 C C . ALA A 1 286 ? 31.675 -3.919 -14.994 1.00 85.19 286 ALA A C 1
ATOM 2149 O O . ALA A 1 286 ? 32.871 -3.890 -15.273 1.00 85.19 286 ALA A O 1
ATOM 2150 N N . LEU A 1 287 ? 31.233 -3.959 -13.735 1.00 83.38 287 LEU A N 1
ATOM 2151 C CA . LEU A 1 287 ? 32.098 -4.038 -12.566 1.00 83.38 287 LEU A CA 1
ATOM 2152 C C . LEU A 1 287 ? 32.847 -5.369 -12.549 1.00 83.38 287 LEU A C 1
ATOM 2154 O O . LEU A 1 287 ? 34.061 -5.345 -12.397 1.00 83.38 287 LEU A O 1
ATOM 2158 N N . ASP A 1 288 ? 32.168 -6.492 -12.780 1.00 82.31 288 ASP A N 1
ATOM 2159 C CA . ASP A 1 288 ? 32.805 -7.811 -12.834 1.00 82.31 288 ASP A CA 1
ATOM 2160 C C . ASP A 1 288 ? 33.891 -7.858 -13.921 1.00 82.31 288 ASP A C 1
ATOM 2162 O O . ASP A 1 288 ? 35.011 -8.289 -13.661 1.00 82.31 288 ASP A O 1
ATOM 2166 N N . GLU A 1 289 ? 33.620 -7.320 -15.115 1.00 82.75 289 GLU A N 1
ATOM 2167 C CA . GLU A 1 289 ? 34.604 -7.246 -16.208 1.00 82.75 289 GLU A CA 1
ATOM 2168 C C . GLU A 1 289 ? 35.824 -6.364 -15.889 1.00 82.75 289 GLU A C 1
ATOM 2170 O O . GLU A 1 289 ? 36.910 -6.594 -16.419 1.00 82.75 289 GLU A O 1
ATOM 2175 N N . VAL A 1 290 ? 35.649 -5.324 -15.070 1.00 81.25 290 VAL A N 1
ATOM 2176 C CA . VAL A 1 290 ? 36.713 -4.376 -14.700 1.00 81.25 290 VAL A CA 1
ATOM 2177 C C . VAL A 1 290 ? 37.506 -4.862 -13.491 1.00 81.25 290 VAL A C 1
ATOM 2179 O O . VAL A 1 290 ? 38.720 -4.677 -13.434 1.00 81.25 290 VAL A O 1
ATOM 2182 N N . VAL A 1 291 ? 36.825 -5.454 -12.513 1.00 77.19 291 VAL A N 1
ATOM 2183 C CA . VAL A 1 291 ? 37.381 -5.803 -11.205 1.00 77.19 291 VAL A CA 1
ATOM 2184 C C . VAL A 1 291 ? 37.957 -7.214 -11.203 1.00 77.19 291 VAL A C 1
ATOM 2186 O O . VAL A 1 291 ? 39.001 -7.420 -10.587 1.00 77.19 291 VAL A O 1
ATOM 2189 N N . ALA A 1 292 ? 37.361 -8.175 -11.919 1.00 75.06 292 ALA A N 1
ATOM 2190 C CA . ALA A 1 292 ? 37.881 -9.544 -11.977 1.00 75.06 292 ALA A CA 1
ATOM 2191 C C . ALA A 1 292 ? 39.335 -9.640 -12.484 1.00 75.06 292 ALA A C 1
ATOM 2193 O O . ALA A 1 292 ? 40.114 -10.362 -11.860 1.00 75.06 292 ALA A O 1
ATOM 2194 N N . PRO A 1 293 ? 39.772 -8.889 -13.518 1.00 73.62 293 PRO A N 1
ATOM 2195 C CA . PRO A 1 293 ? 41.169 -8.909 -13.964 1.00 73.62 293 PRO A CA 1
ATOM 2196 C C . PRO A 1 293 ? 42.153 -8.291 -12.960 1.00 73.62 293 PRO A C 1
ATOM 2198 O O . PRO A 1 293 ? 43.342 -8.589 -13.013 1.00 73.62 293 PRO A O 1
ATOM 2201 N N . VAL A 1 294 ? 41.674 -7.405 -12.081 1.00 72.12 294 VAL A N 1
ATOM 2202 C CA . VAL A 1 294 ? 42.510 -6.621 -11.156 1.00 72.12 294 VAL A CA 1
ATOM 2203 C C . VAL A 1 294 ? 42.609 -7.284 -9.786 1.00 72.12 294 VAL A C 1
ATOM 2205 O O . VAL A 1 294 ? 43.683 -7.318 -9.195 1.00 72.12 294 VAL A O 1
ATOM 2208 N N . LEU A 1 295 ? 41.494 -7.804 -9.271 1.00 66.62 295 LEU A N 1
ATOM 2209 C CA . LEU A 1 295 ? 41.405 -8.379 -7.927 1.00 66.62 295 LEU A CA 1
ATOM 2210 C C . LEU A 1 295 ? 41.410 -9.912 -7.914 1.00 66.62 295 LEU A C 1
ATOM 2212 O O . LEU A 1 295 ? 41.516 -10.493 -6.835 1.00 66.62 295 LEU A O 1
ATOM 2216 N N . GLY A 1 296 ? 41.301 -10.576 -9.071 1.00 69.69 296 GLY A N 1
ATOM 2217 C CA . GLY A 1 296 ? 41.333 -12.036 -9.170 1.00 69.69 296 GLY A CA 1
ATOM 2218 C C . GLY A 1 296 ? 40.317 -12.706 -8.237 1.00 69.69 296 GLY A C 1
ATOM 2219 O O . GLY A 1 296 ? 39.115 -12.429 -8.296 1.00 69.69 296 GLY A O 1
ATOM 2220 N N . GLU A 1 297 ? 40.812 -13.552 -7.330 1.00 64.56 297 GLU A N 1
ATOM 2221 C CA . GLU A 1 297 ? 40.017 -14.267 -6.316 1.00 64.56 297 GLU A CA 1
ATOM 2222 C C . GLU A 1 297 ? 39.291 -13.332 -5.331 1.00 64.56 297 GLU A C 1
ATOM 2224 O O . GLU A 1 297 ? 38.293 -13.714 -4.722 1.00 64.56 297 GLU A O 1
ATOM 2229 N N . HIS A 1 298 ? 39.737 -12.080 -5.205 1.00 66.94 298 HIS A N 1
ATOM 2230 C CA . HIS A 1 298 ? 39.116 -11.071 -4.350 1.00 66.94 298 HIS A CA 1
ATOM 2231 C C . HIS A 1 298 ? 38.060 -10.226 -5.072 1.00 66.94 298 HIS A C 1
ATOM 2233 O O . HIS A 1 298 ? 37.562 -9.265 -4.493 1.00 66.94 298 HIS A O 1
ATOM 2239 N N . SER A 1 299 ? 37.668 -10.555 -6.306 1.00 62.06 299 SER A N 1
ATOM 2240 C CA . SER A 1 299 ? 36.620 -9.824 -7.041 1.00 62.06 299 SER A CA 1
ATOM 2241 C C . SER A 1 299 ? 35.289 -9.730 -6.275 1.00 62.06 299 SER A C 1
ATOM 2243 O O . SER A 1 299 ? 34.658 -8.676 -6.270 1.00 62.06 299 SER A O 1
ATOM 2245 N N . GLY A 1 300 ? 34.930 -10.760 -5.498 1.00 63.22 300 GLY A N 1
ATOM 2246 C CA . GLY A 1 300 ? 33.754 -10.764 -4.612 1.00 63.22 300 GLY A CA 1
ATOM 2247 C C . GLY A 1 300 ? 33.835 -9.831 -3.391 1.00 63.22 300 GLY A C 1
ATOM 2248 O O . GLY A 1 300 ? 32.864 -9.712 -2.640 1.00 63.22 300 GLY A O 1
ATOM 2249 N N . SER A 1 301 ? 34.973 -9.163 -3.171 1.00 69.75 301 SER A N 1
ATOM 2250 C CA . SER A 1 301 ? 35.133 -8.157 -2.112 1.00 69.75 301 SER A CA 1
ATOM 2251 C C . SER A 1 301 ? 34.487 -6.811 -2.457 1.00 69.75 301 SER A C 1
ATOM 2253 O O . SER A 1 301 ? 34.323 -5.988 -1.559 1.00 69.75 301 SER A O 1
ATOM 2255 N N . VAL A 1 302 ? 34.077 -6.589 -3.713 1.00 72.06 302 VAL A N 1
ATOM 2256 C CA . VAL A 1 302 ? 33.408 -5.362 -4.167 1.00 72.06 302 VAL A CA 1
ATOM 2257 C C . VAL A 1 302 ? 32.021 -5.711 -4.693 1.00 72.06 302 VAL A C 1
ATOM 2259 O O . VAL A 1 302 ? 31.885 -6.469 -5.645 1.00 72.06 302 VAL A O 1
ATOM 2262 N N . GLY A 1 303 ? 30.976 -5.154 -4.086 1.00 72.00 303 GLY A N 1
ATOM 2263 C CA . GLY A 1 303 ? 29.593 -5.408 -4.492 1.00 72.00 303 GLY A CA 1
ATOM 2264 C C . GLY A 1 303 ? 28.817 -4.127 -4.761 1.00 72.00 303 GLY A C 1
ATOM 2265 O O . GLY A 1 303 ? 28.978 -3.135 -4.053 1.00 72.00 303 GLY A O 1
ATOM 2266 N N . VAL A 1 304 ? 27.921 -4.153 -5.749 1.00 77.12 304 VAL A N 1
ATOM 2267 C CA . VAL A 1 304 ? 26.968 -3.058 -5.986 1.00 77.12 304 VAL A CA 1
ATOM 2268 C C . VAL A 1 304 ? 25.801 -3.174 -5.008 1.00 77.12 304 VAL A C 1
ATOM 2270 O O . VAL A 1 304 ? 24.999 -4.112 -5.085 1.00 77.12 304 VAL A O 1
ATOM 2273 N N . LEU A 1 305 ? 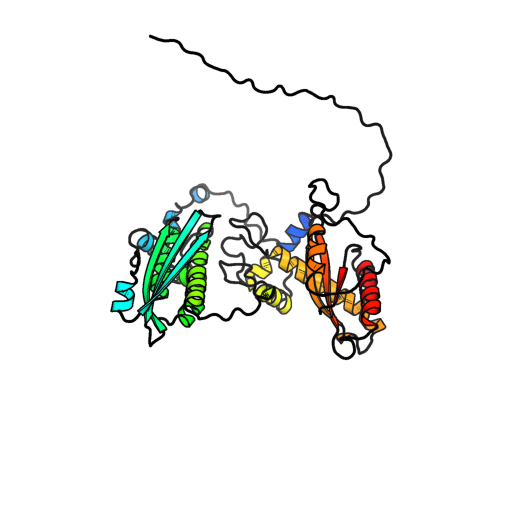25.679 -2.195 -4.112 1.00 74.12 305 LEU A N 1
ATOM 2274 C CA . LEU A 1 305 ? 24.570 -2.105 -3.163 1.00 74.12 305 LEU A CA 1
ATOM 2275 C C . LEU A 1 305 ? 23.323 -1.532 -3.829 1.00 74.12 305 LEU A C 1
ATOM 2277 O O . LEU A 1 305 ? 22.268 -2.162 -3.820 1.00 74.12 305 LEU A O 1
ATOM 2281 N N . SER A 1 306 ? 23.450 -0.354 -4.434 1.00 77.44 306 SER A N 1
ATOM 2282 C CA . SER A 1 306 ? 22.339 0.328 -5.091 1.00 77.44 306 SER A CA 1
ATOM 2283 C C . SER A 1 306 ? 22.817 1.195 -6.248 1.00 77.44 306 SER A C 1
ATOM 2285 O O . SER A 1 306 ? 23.955 1.671 -6.273 1.00 77.44 306 SER A O 1
ATOM 2287 N N . VAL A 1 307 ? 21.926 1.391 -7.216 1.00 80.88 307 VAL A N 1
ATOM 2288 C CA . VAL A 1 307 ? 22.086 2.346 -8.312 1.00 80.88 307 VAL A CA 1
ATOM 2289 C C . VAL A 1 307 ? 20.863 3.244 -8.295 1.00 80.88 307 VAL A C 1
ATOM 2291 O O . VAL A 1 307 ? 19.743 2.746 -8.283 1.00 80.88 307 VAL A O 1
ATOM 2294 N N . GLN A 1 308 ? 21.079 4.555 -8.240 1.00 80.31 308 GLN A N 1
ATOM 2295 C CA . GLN A 1 308 ? 20.014 5.554 -8.175 1.00 80.31 308 GLN A CA 1
ATOM 2296 C C . GLN A 1 308 ? 20.261 6.638 -9.219 1.00 80.31 308 GLN A C 1
ATOM 2298 O O . GLN A 1 308 ? 21.400 7.064 -9.424 1.00 80.31 308 GLN A O 1
ATOM 2303 N N . PHE A 1 309 ? 19.192 7.116 -9.848 1.00 76.56 309 PHE A N 1
ATOM 2304 C CA . PHE A 1 309 ? 19.241 8.289 -10.714 1.00 76.56 309 PHE A CA 1
ATOM 2305 C C . PHE A 1 309 ? 18.768 9.500 -9.919 1.00 76.56 309 PHE A C 1
ATOM 2307 O O . PHE A 1 309 ? 17.595 9.597 -9.571 1.00 76.56 309 PHE A O 1
ATOM 2314 N N . VAL A 1 310 ? 19.681 10.420 -9.622 1.00 75.19 310 VAL A N 1
ATOM 2315 C CA . VAL A 1 310 ? 19.379 11.627 -8.841 1.00 75.19 310 VAL A CA 1
ATOM 2316 C C . VAL A 1 310 ? 19.494 12.861 -9.712 1.00 75.19 310 VAL A C 1
ATOM 2318 O O . VAL A 1 310 ? 20.359 12.933 -10.588 1.00 75.19 310 VAL A O 1
ATOM 2321 N N . ASP A 1 311 ? 18.653 13.856 -9.454 1.00 69.69 311 ASP A N 1
ATOM 2322 C CA . ASP A 1 311 ? 18.803 15.149 -10.101 1.00 69.69 311 ASP A CA 1
ATOM 2323 C C . ASP A 1 311 ? 20.169 15.756 -9.769 1.00 69.69 311 ASP A C 1
ATOM 2325 O O . ASP A 1 311 ? 20.665 15.726 -8.633 1.00 69.69 311 ASP A O 1
ATOM 2329 N N . VAL A 1 312 ? 20.795 16.352 -10.782 1.00 62.97 312 VAL A N 1
ATOM 2330 C CA . VAL A 1 312 ? 22.093 17.021 -10.628 1.00 62.97 312 VAL A CA 1
ATOM 2331 C C . VAL A 1 312 ? 22.016 18.136 -9.570 1.00 62.97 312 VAL A C 1
ATOM 2333 O O . VAL A 1 312 ? 23.010 18.417 -8.903 1.00 62.97 312 VAL A O 1
ATOM 2336 N N . LYS A 1 313 ? 20.828 18.714 -9.341 1.00 57.25 313 LYS A N 1
ATOM 2337 C CA . LYS A 1 313 ? 20.571 19.724 -8.299 1.00 57.25 313 LYS A CA 1
ATOM 2338 C C . LYS A 1 313 ? 20.596 19.159 -6.871 1.00 57.25 313 LYS A C 1
ATOM 2340 O O . LYS A 1 313 ? 21.134 19.811 -5.979 1.00 57.25 313 LYS A O 1
ATOM 2345 N N . ASP A 1 314 ? 20.092 17.944 -6.656 1.00 52.91 314 ASP A N 1
ATOM 2346 C CA . ASP A 1 314 ? 20.033 17.297 -5.331 1.00 52.91 314 ASP A CA 1
ATOM 2347 C C . ASP A 1 314 ? 21.311 16.526 -4.969 1.00 52.91 314 ASP A C 1
ATOM 2349 O O . ASP A 1 314 ? 21.503 16.090 -3.831 1.00 52.91 314 ASP A O 1
ATOM 2353 N N . SER A 1 315 ? 22.252 16.436 -5.911 1.00 49.47 315 SER A N 1
ATOM 2354 C CA . SER A 1 315 ? 23.551 15.776 -5.734 1.00 49.47 315 SER A CA 1
ATOM 2355 C C . SER A 1 315 ? 24.396 16.362 -4.587 1.00 49.47 315 SER A C 1
ATOM 2357 O O . SER A 1 315 ? 25.238 15.651 -4.031 1.00 49.47 315 SER A O 1
ATOM 2359 N N . ALA A 1 316 ? 24.149 17.625 -4.205 1.00 42.56 316 ALA A N 1
ATOM 2360 C CA . ALA A 1 316 ? 24.781 18.287 -3.062 1.00 42.56 316 ALA A CA 1
ATOM 2361 C C . ALA A 1 316 ? 24.200 17.839 -1.704 1.00 42.56 316 ALA A C 1
ATOM 2363 O O . ALA A 1 316 ? 24.939 17.690 -0.737 1.00 42.56 316 ALA A O 1
ATOM 2364 N N . LYS A 1 317 ? 22.897 17.529 -1.612 1.00 36.75 317 LYS A N 1
ATOM 2365 C CA . LYS A 1 317 ? 22.288 17.013 -0.366 1.00 36.75 317 LYS A CA 1
ATOM 2366 C C . LYS A 1 317 ? 22.747 15.590 -0.052 1.00 36.75 317 LYS A C 1
ATOM 2368 O O . LYS A 1 317 ? 22.944 15.240 1.109 1.00 36.75 317 LYS A O 1
ATOM 2373 N N . ALA A 1 318 ? 23.030 14.795 -1.084 1.00 38.19 318 ALA A N 1
ATOM 2374 C CA . ALA A 1 318 ? 23.638 13.480 -0.920 1.00 38.19 318 ALA A CA 1
ATOM 2375 C C . ALA A 1 318 ? 25.078 13.534 -0.354 1.00 38.19 318 ALA A C 1
ATOM 2377 O O . ALA A 1 318 ? 25.637 12.479 -0.074 1.00 38.19 318 ALA A O 1
ATOM 2378 N N . GLN A 1 319 ? 25.712 14.709 -0.219 1.00 43.94 319 GLN A N 1
ATOM 2379 C CA . GLN A 1 319 ? 27.039 14.856 0.404 1.00 43.94 319 GLN A CA 1
ATOM 2380 C C . GLN A 1 319 ? 26.986 14.856 1.943 1.00 43.94 319 GLN A C 1
ATOM 2382 O O . GLN A 1 319 ? 28.001 14.592 2.574 1.00 43.94 319 GLN A O 1
ATOM 2387 N N . GLN A 1 320 ? 25.830 15.126 2.564 1.00 36.22 320 GLN A N 1
ATOM 2388 C CA . GLN A 1 320 ? 25.771 15.400 4.009 1.00 36.22 320 GLN A CA 1
ATOM 2389 C C . GLN A 1 320 ? 25.450 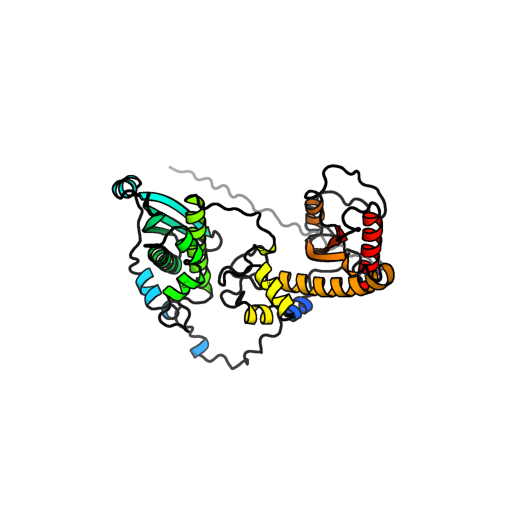14.192 4.900 1.00 36.22 320 GLN A C 1
ATOM 2391 O O . GLN A 1 320 ? 25.642 14.279 6.107 1.00 36.22 320 GLN A O 1
ATOM 2396 N N . HIS A 1 321 ? 25.023 13.055 4.347 1.00 32.47 321 HIS A N 1
ATOM 2397 C CA . HIS A 1 321 ? 24.633 11.886 5.153 1.00 32.47 321 HIS A CA 1
ATOM 2398 C C . HIS A 1 321 ? 25.782 10.918 5.493 1.00 32.47 321 HIS A C 1
ATOM 2400 O O . HIS A 1 321 ? 25.517 9.768 5.824 1.00 32.47 321 HIS A O 1
ATOM 2406 N N . GLY A 1 322 ? 27.051 11.340 5.412 1.00 35.72 322 GLY A N 1
ATOM 2407 C CA . GLY A 1 322 ? 28.155 10.392 5.602 1.00 35.72 322 GLY A CA 1
ATOM 2408 C C . GLY A 1 322 ? 29.479 10.881 6.173 1.00 35.72 322 GLY A C 1
ATOM 2409 O O . GLY A 1 322 ? 30.227 10.023 6.620 1.00 35.72 322 GLY A O 1
ATOM 2410 N N . GLN A 1 323 ? 29.823 12.174 6.189 1.00 33.84 323 GLN A N 1
ATOM 2411 C CA . GLN A 1 323 ? 31.132 12.601 6.712 1.00 33.84 323 GLN A CA 1
ATOM 2412 C C . GLN A 1 323 ? 31.065 14.002 7.334 1.00 33.84 323 GLN A C 1
ATOM 2414 O O . GLN A 1 323 ? 31.021 15.016 6.638 1.00 33.84 323 GLN A O 1
ATOM 2419 N N . GLN A 1 324 ? 31.089 14.063 8.668 1.00 32.59 324 GLN A N 1
ATOM 2420 C CA . GLN A 1 324 ? 31.679 15.210 9.351 1.00 32.59 324 GLN A CA 1
ATOM 2421 C C . GLN A 1 324 ? 33.195 15.124 9.134 1.00 32.59 324 GLN A C 1
ATOM 2423 O O . GLN A 1 324 ? 33.804 14.111 9.455 1.00 32.59 324 GLN A O 1
ATOM 2428 N N . HIS A 1 325 ? 33.765 16.196 8.583 1.00 35.53 325 HIS A N 1
ATOM 2429 C CA . HIS A 1 325 ? 35.199 16.423 8.368 1.00 35.53 325 HIS A CA 1
ATOM 2430 C C . HIS A 1 325 ? 35.868 15.594 7.263 1.00 35.53 325 HIS A C 1
ATOM 2432 O O . HIS A 1 325 ? 36.438 14.544 7.521 1.00 35.53 325 HIS A O 1
ATOM 2438 N N . GLN A 1 326 ? 35.928 16.170 6.059 1.00 28.72 326 GLN A N 1
ATOM 2439 C CA . GLN A 1 326 ? 37.137 16.193 5.226 1.00 28.72 326 GLN A CA 1
ATOM 2440 C C . GLN A 1 326 ? 37.051 17.385 4.258 1.00 28.72 326 GLN A C 1
ATOM 2442 O O . GLN A 1 326 ? 35.995 17.668 3.692 1.00 28.72 326 GLN A O 1
ATOM 2447 N N . GLN A 1 327 ? 38.140 18.153 4.167 1.00 26.89 327 GLN A N 1
ATOM 2448 C CA . GLN A 1 327 ? 38.287 19.294 3.258 1.00 26.89 327 GLN A CA 1
ATOM 2449 C C . GLN A 1 327 ? 38.248 18.827 1.792 1.00 26.89 327 GLN A C 1
ATOM 2451 O O . GLN A 1 327 ? 38.577 17.675 1.515 1.00 26.89 327 GLN A O 1
ATOM 2456 N N . PRO A 1 328 ? 37.839 19.689 0.844 1.00 33.56 328 PRO A N 1
ATOM 2457 C CA . PRO A 1 328 ? 37.777 19.309 -0.558 1.00 33.56 328 PRO A CA 1
ATOM 2458 C C . PRO A 1 328 ? 39.189 19.273 -1.149 1.00 33.56 328 PRO A C 1
ATOM 2460 O O . PRO A 1 328 ? 39.768 20.324 -1.425 1.00 33.56 328 PRO A O 1
ATOM 2463 N N . ASP A 1 329 ? 39.721 18.076 -1.386 1.00 28.88 329 ASP A N 1
ATOM 2464 C CA . ASP A 1 329 ? 40.883 17.920 -2.255 1.00 28.88 329 ASP A CA 1
ATOM 2465 C C . ASP A 1 329 ? 40.453 18.138 -3.708 1.00 28.88 329 ASP A C 1
ATOM 2467 O O . ASP A 1 329 ? 39.621 17.428 -4.280 1.00 28.88 329 ASP A O 1
ATOM 2471 N N . ALA A 1 330 ? 41.002 19.203 -4.281 1.00 39.66 330 ALA A N 1
ATOM 2472 C CA . ALA A 1 330 ? 40.816 19.613 -5.655 1.00 39.66 330 ALA A CA 1
ATOM 2473 C C . ALA A 1 330 ? 41.654 18.728 -6.588 1.00 39.66 330 ALA A C 1
ATOM 2475 O O . ALA A 1 330 ? 42.848 18.957 -6.756 1.00 39.66 330 ALA A O 1
ATOM 2476 N N . ALA A 1 331 ? 41.015 17.757 -7.235 1.00 36.22 331 ALA A N 1
ATOM 2477 C CA . ALA A 1 331 ? 41.505 17.173 -8.479 1.00 36.22 331 ALA A CA 1
ATOM 2478 C C . ALA A 1 331 ? 40.311 16.673 -9.310 1.00 36.22 331 ALA A C 1
ATOM 2480 O O . ALA A 1 331 ? 39.578 15.778 -8.904 1.00 36.22 331 ALA A O 1
ATOM 2481 N N . ASP A 1 332 ? 40.123 17.317 -10.461 1.00 35.31 332 ASP A N 1
ATOM 2482 C CA . ASP A 1 332 ? 39.288 16.913 -11.597 1.00 35.31 332 ASP A CA 1
ATOM 2483 C C . ASP A 1 332 ? 37.765 16.833 -11.398 1.00 35.31 332 ASP A C 1
ATOM 2485 O O . ASP A 1 332 ? 37.121 15.784 -11.384 1.00 35.31 332 ASP A O 1
ATOM 2489 N N . GLY A 1 333 ? 37.171 18.029 -11.366 1.00 35.88 333 GLY A N 1
ATOM 2490 C CA . GLY A 1 333 ? 35.734 18.270 -11.503 1.00 35.88 333 GLY A CA 1
ATOM 2491 C C . GLY A 1 333 ? 35.319 19.468 -10.662 1.00 35.88 333 GLY A C 1
ATOM 2492 O O . GLY A 1 333 ? 34.781 19.287 -9.576 1.00 35.88 333 GLY A O 1
ATOM 2493 N N . GLY A 1 334 ? 35.640 20.680 -11.128 1.00 30.33 334 GLY A N 1
ATOM 2494 C CA . GLY A 1 334 ? 35.548 21.916 -10.340 1.00 30.33 334 GLY A CA 1
ATOM 2495 C C . GLY A 1 334 ? 34.212 22.131 -9.603 1.00 30.33 334 GLY A C 1
ATOM 2496 O O . GLY A 1 334 ? 33.171 21.612 -10.020 1.00 30.33 334 GLY A O 1
ATOM 2497 N N . PRO A 1 335 ? 34.213 22.922 -8.512 1.00 37.38 335 PRO A N 1
ATOM 2498 C CA . PRO A 1 335 ? 33.016 23.165 -7.723 1.00 37.38 335 PRO A CA 1
ATOM 2499 C C . PRO A 1 335 ? 32.005 23.950 -8.563 1.00 37.38 335 PRO A C 1
ATOM 2501 O O . PRO A 1 335 ? 32.226 25.109 -8.910 1.00 37.38 335 PRO A O 1
ATOM 2504 N N . MET A 1 336 ? 30.879 23.320 -8.894 1.00 38.53 336 MET A N 1
ATOM 2505 C CA . MET A 1 336 ? 29.725 24.034 -9.437 1.00 38.53 336 MET A CA 1
ATOM 2506 C C . MET A 1 336 ? 28.965 24.706 -8.289 1.00 38.53 336 MET A C 1
ATOM 2508 O O . MET A 1 336 ? 28.854 24.122 -7.207 1.00 38.53 336 MET A O 1
ATOM 2512 N N . PRO A 1 337 ? 28.458 25.933 -8.494 1.00 32.84 337 PRO A N 1
ATOM 2513 C CA . PRO A 1 337 ? 27.923 26.753 -7.419 1.00 32.84 337 PRO A CA 1
ATOM 2514 C C . PRO A 1 337 ? 26.770 26.048 -6.706 1.00 32.84 337 PRO A C 1
ATOM 2516 O O . PRO A 1 337 ? 25.838 25.531 -7.331 1.00 32.84 337 PRO A O 1
ATOM 2519 N N . ALA A 1 338 ? 26.841 26.048 -5.376 1.00 39.69 338 ALA A N 1
ATOM 2520 C CA . ALA A 1 338 ? 25.764 25.601 -4.515 1.00 39.69 338 ALA A CA 1
ATOM 2521 C C . ALA A 1 338 ? 24.504 26.431 -4.824 1.00 39.69 338 ALA A C 1
ATOM 2523 O O . ALA A 1 338 ? 24.489 27.640 -4.609 1.00 39.69 338 ALA A O 1
ATOM 2524 N N . LYS A 1 339 ? 23.463 25.745 -5.315 1.00 38.44 339 LYS A N 1
ATOM 2525 C CA . LYS A 1 339 ? 22.145 26.246 -5.761 1.00 38.44 339 LYS A CA 1
ATOM 2526 C C . LYS A 1 339 ? 22.114 26.884 -7.161 1.00 38.44 339 LYS A C 1
ATOM 2528 O O . LYS A 1 339 ? 22.345 28.076 -7.344 1.00 38.44 339 LYS A O 1
ATOM 2533 N N . CYS A 1 340 ? 21.697 26.085 -8.153 1.00 40.56 340 CYS A N 1
ATOM 2534 C CA . CYS A 1 340 ? 21.167 26.582 -9.431 1.00 40.56 340 CYS A CA 1
ATOM 2535 C C . CYS A 1 340 ? 19.625 26.516 -9.420 1.00 40.56 340 CYS A C 1
ATOM 2537 O O . CYS A 1 340 ? 19.026 25.561 -9.921 1.00 40.56 340 CYS A O 1
ATOM 2539 N N . ASP A 1 341 ? 18.972 27.540 -8.865 1.00 45.25 341 ASP A N 1
ATOM 2540 C CA . ASP A 1 341 ? 17.498 27.634 -8.799 1.00 45.25 341 ASP A CA 1
ATOM 2541 C C . ASP A 1 341 ? 16.860 28.226 -10.073 1.00 45.25 341 ASP A C 1
ATOM 2543 O O . ASP A 1 341 ? 15.649 28.413 -10.144 1.00 45.25 341 ASP A O 1
ATOM 2547 N N . LYS A 1 342 ? 17.642 28.493 -11.131 1.00 44.91 342 LYS A N 1
ATOM 2548 C CA . LYS A 1 342 ? 17.104 29.042 -12.388 1.00 44.91 342 LYS A CA 1
ATOM 2549 C C . LYS A 1 342 ? 16.533 27.928 -13.288 1.00 44.91 342 LYS A C 1
ATOM 2551 O O . LYS A 1 342 ? 17.255 26.972 -13.583 1.00 44.91 342 LYS A O 1
ATOM 2556 N N . PRO A 1 343 ? 15.285 28.042 -13.784 1.00 45.41 343 PRO A N 1
ATOM 2557 C CA . PRO A 1 343 ? 14.692 27.076 -14.719 1.00 45.41 343 PRO A CA 1
ATOM 2558 C C . PRO A 1 343 ? 15.374 27.060 -16.100 1.00 45.41 343 PRO A C 1
ATOM 2560 O O . PRO A 1 343 ? 15.266 26.077 -16.817 1.00 45.41 343 PRO A O 1
ATOM 2563 N N . SER A 1 344 ? 16.143 28.099 -16.447 1.00 46.12 344 SER A N 1
ATOM 2564 C CA . SER A 1 344 ? 16.954 28.191 -17.675 1.00 46.12 344 SER A CA 1
ATOM 2565 C C . SER A 1 344 ? 18.369 27.604 -17.547 1.00 46.12 344 SER A C 1
ATOM 2567 O O . SER A 1 344 ? 19.192 27.737 -18.451 1.00 46.12 344 SER A O 1
ATOM 2569 N N . CYS A 1 345 ? 18.693 27.001 -16.401 1.00 45.53 345 CYS A N 1
ATOM 2570 C CA . CYS A 1 345 ? 20.013 26.452 -16.111 1.00 45.53 345 CYS A CA 1
ATOM 2571 C C . CYS A 1 345 ? 20.277 25.193 -16.944 1.00 45.53 345 CYS A C 1
ATOM 2573 O O . CYS A 1 345 ? 19.445 24.292 -16.983 1.00 45.53 345 CYS A O 1
ATOM 2575 N N . ALA A 1 346 ? 21.479 25.067 -17.510 1.00 51.34 346 ALA A N 1
ATOM 2576 C CA . ALA A 1 346 ? 21.891 23.900 -18.293 1.00 51.34 346 ALA A CA 1
ATOM 2577 C C . ALA A 1 346 ? 21.884 22.564 -17.509 1.00 51.34 346 ALA A C 1
ATOM 2579 O O . ALA A 1 346 ? 22.160 21.524 -18.103 1.00 51.34 346 ALA A O 1
ATOM 2580 N N . CYS A 1 347 ? 21.612 22.565 -16.195 1.00 47.31 347 CYS A N 1
ATOM 2581 C CA . CYS A 1 347 ? 21.435 21.366 -15.366 1.00 47.31 347 CYS A CA 1
ATOM 2582 C C . CYS A 1 347 ? 19.973 21.047 -15.001 1.00 47.31 347 CYS A C 1
ATOM 2584 O O . CYS A 1 347 ? 19.729 20.033 -14.350 1.00 47.31 347 CYS A O 1
ATOM 2586 N N . ALA A 1 348 ? 19.000 21.881 -15.386 1.00 44.19 348 ALA A N 1
ATOM 2587 C CA . ALA A 1 348 ? 17.587 21.609 -15.139 1.00 44.19 348 ALA A CA 1
ATOM 2588 C C . ALA A 1 348 ? 17.144 20.349 -15.906 1.00 44.19 348 ALA A C 1
ATOM 2590 O O . ALA A 1 348 ? 17.358 20.254 -17.111 1.00 44.19 348 ALA A O 1
ATOM 2591 N N . GLY A 1 349 ? 16.581 19.368 -15.192 1.00 54.00 349 GLY A N 1
ATOM 2592 C CA . GLY A 1 349 ? 16.123 18.093 -15.760 1.00 54.00 349 GLY A CA 1
ATOM 2593 C C . GLY A 1 349 ? 17.223 17.067 -16.058 1.00 54.00 349 GLY A C 1
ATOM 2594 O O . GLY A 1 349 ? 16.917 15.991 -16.566 1.00 54.00 349 GLY A O 1
ATOM 2595 N N . LYS A 1 350 ? 18.497 17.358 -15.751 1.00 62.69 350 LYS A N 1
ATOM 2596 C CA . LYS A 1 350 ? 19.579 16.374 -15.894 1.00 62.69 350 LYS A CA 1
ATOM 2597 C C . LYS A 1 350 ? 19.618 15.474 -14.661 1.00 62.69 350 LYS A C 1
ATOM 2599 O O . LYS A 1 350 ? 19.931 15.945 -13.565 1.00 62.69 350 LYS A O 1
ATOM 2604 N N . LYS A 1 351 ? 19.359 14.180 -14.860 1.00 68.00 351 LYS A N 1
ATOM 2605 C CA . LYS A 1 351 ? 19.597 13.128 -13.864 1.00 68.00 351 LYS A CA 1
ATOM 2606 C C . LYS A 1 351 ? 20.999 12.553 -14.058 1.00 68.00 351 LYS A C 1
ATOM 2608 O O . LYS A 1 351 ? 21.455 12.410 -15.188 1.00 68.00 351 LYS A O 1
ATOM 2613 N N . ARG A 1 352 ? 21.682 12.215 -12.965 1.00 80.31 352 ARG A N 1
ATOM 2614 C CA . ARG A 1 352 ? 22.972 11.514 -12.985 1.00 80.31 352 ARG A CA 1
ATOM 2615 C C . ARG A 1 352 ? 22.872 10.179 -12.265 1.00 80.31 352 ARG A C 1
ATOM 2617 O O . ARG A 1 352 ? 22.167 10.072 -11.260 1.00 80.31 352 ARG A O 1
ATOM 2624 N N . MET A 1 353 ? 23.611 9.186 -12.746 1.00 79.25 353 MET A N 1
ATOM 2625 C CA . MET A 1 353 ? 23.669 7.876 -12.108 1.00 79.25 353 MET A CA 1
ATOM 2626 C C . MET A 1 353 ? 24.648 7.889 -10.929 1.00 79.25 353 MET A C 1
ATOM 2628 O O . MET A 1 353 ? 25.830 8.211 -11.078 1.00 79.25 353 MET A O 1
ATOM 2632 N N . VAL A 1 354 ? 24.153 7.527 -9.748 1.00 80.31 354 VAL A N 1
ATOM 2633 C CA . VAL A 1 354 ? 24.950 7.334 -8.536 1.00 80.31 354 VAL A CA 1
ATOM 2634 C C . VAL A 1 354 ? 24.965 5.851 -8.201 1.00 80.31 354 VAL A C 1
ATOM 2636 O O . VAL A 1 354 ? 23.926 5.252 -7.931 1.00 80.31 354 VAL A O 1
ATOM 2639 N N . VAL A 1 355 ? 26.160 5.269 -8.207 1.00 81.44 355 VAL A N 1
ATOM 2640 C CA . VAL A 1 355 ? 26.401 3.862 -7.881 1.00 81.44 355 VAL A CA 1
ATOM 2641 C C . VAL A 1 355 ? 26.999 3.788 -6.482 1.00 81.44 355 VAL A C 1
ATOM 2643 O O . VAL A 1 355 ? 28.062 4.358 -6.237 1.00 81.44 355 VAL A O 1
ATOM 2646 N N . ARG A 1 356 ? 26.344 3.079 -5.559 1.00 82.50 356 ARG A N 1
ATOM 2647 C CA . ARG A 1 356 ? 26.911 2.785 -4.237 1.00 82.50 356 ARG A CA 1
ATOM 2648 C C . ARG A 1 356 ? 27.533 1.398 -4.226 1.00 82.50 356 ARG A C 1
ATOM 2650 O O . ARG A 1 356 ? 26.859 0.409 -4.522 1.00 82.50 356 ARG A O 1
ATOM 2657 N N . LEU A 1 357 ? 28.802 1.334 -3.846 1.00 82.19 357 LEU A N 1
ATOM 2658 C CA . LEU A 1 357 ? 29.556 0.097 -3.689 1.00 82.19 357 LEU A CA 1
ATOM 2659 C C . LEU A 1 357 ? 29.768 -0.224 -2.208 1.00 82.19 357 LEU A C 1
ATOM 2661 O O . LEU A 1 357 ? 30.009 0.669 -1.395 1.00 82.19 357 LEU A O 1
ATOM 2665 N N . ALA A 1 358 ? 29.708 -1.509 -1.874 1.00 80.12 358 ALA A N 1
ATOM 2666 C CA . ALA A 1 358 ? 30.202 -2.056 -0.620 1.00 80.12 358 ALA A CA 1
ATOM 2667 C C . ALA A 1 358 ? 31.539 -2.745 -0.861 1.00 80.12 358 ALA A C 1
ATOM 2669 O O . ALA A 1 358 ? 31.619 -3.659 -1.684 1.00 80.12 358 ALA A O 1
ATOM 2670 N N . PHE A 1 359 ? 32.544 -2.364 -0.082 1.00 79.38 359 PHE A N 1
ATOM 2671 C CA . PHE A 1 359 ? 33.744 -3.171 0.092 1.00 79.38 359 PHE A CA 1
ATOM 2672 C C . PHE A 1 359 ? 33.547 -4.113 1.281 1.00 79.38 359 PHE A C 1
ATOM 2674 O O . PHE A 1 359 ? 33.051 -3.702 2.328 1.00 79.38 359 PHE A O 1
ATOM 2681 N N . ARG A 1 360 ? 33.912 -5.383 1.121 1.00 74.25 360 ARG A N 1
ATOM 2682 C CA . ARG A 1 360 ? 33.781 -6.437 2.134 1.00 74.25 360 ARG A CA 1
ATOM 2683 C C . ARG A 1 360 ? 35.149 -7.029 2.478 1.00 74.25 360 ARG A C 1
ATOM 2685 O O . ARG A 1 360 ? 36.070 -7.001 1.665 1.00 74.25 360 ARG A O 1
ATOM 2692 N N . GLY A 1 361 ? 35.271 -7.600 3.675 1.00 71.75 361 GLY A N 1
ATOM 2693 C CA . GLY A 1 361 ? 36.497 -8.268 4.125 1.00 71.75 361 GLY A CA 1
ATOM 2694 C C . GLY A 1 361 ? 37.655 -7.289 4.332 1.00 71.75 361 GLY A C 1
ATOM 2695 O O . GLY A 1 361 ? 37.456 -6.194 4.839 1.00 71.75 361 GLY A O 1
ATOM 2696 N N . ALA A 1 362 ? 38.867 -7.652 3.911 1.00 67.25 362 ALA A N 1
ATOM 2697 C CA . ALA A 1 362 ? 40.062 -6.816 4.091 1.00 67.25 362 ALA A CA 1
ATOM 2698 C C . ALA A 1 362 ? 39.976 -5.430 3.410 1.00 67.25 362 ALA A C 1
ATOM 2700 O O . ALA A 1 362 ? 40.748 -4.528 3.733 1.00 67.25 362 ALA A O 1
ATOM 2701 N N . CYS A 1 363 ? 39.032 -5.244 2.481 1.00 68.06 363 CYS A N 1
ATOM 2702 C CA . CYS A 1 363 ? 38.805 -3.980 1.788 1.00 68.06 363 CYS A CA 1
ATOM 2703 C C . CYS A 1 363 ? 37.882 -3.013 2.555 1.00 68.06 363 CYS A C 1
ATOM 2705 O O . CYS A 1 363 ? 37.869 -1.823 2.232 1.00 68.06 363 CYS A O 1
ATOM 2707 N N . SER A 1 364 ? 37.129 -3.466 3.570 1.00 67.50 364 SER A N 1
ATOM 2708 C CA . SER A 1 364 ? 36.289 -2.578 4.387 1.00 67.50 364 SER A CA 1
ATOM 2709 C C . SER A 1 364 ? 37.169 -1.749 5.331 1.00 67.50 364 SER A C 1
ATOM 2711 O O . SER A 1 364 ? 37.606 -2.243 6.368 1.00 67.50 364 SER A O 1
ATOM 2713 N N . GLY A 1 365 ? 37.468 -0.503 4.951 1.00 67.06 365 GLY A N 1
ATOM 2714 C CA . GLY A 1 365 ? 38.323 0.407 5.729 1.00 67.06 365 GLY A CA 1
ATOM 2715 C C . GLY A 1 365 ? 39.800 0.431 5.316 1.00 67.06 365 GLY A C 1
ATOM 2716 O O . GLY A 1 365 ? 40.628 0.985 6.036 1.00 67.06 365 GLY A O 1
ATOM 2717 N N . CYS A 1 366 ? 40.154 -0.143 4.161 1.00 74.38 366 CYS A N 1
ATOM 2718 C CA . CYS A 1 366 ? 41.512 -0.048 3.626 1.00 74.38 366 CYS A CA 1
ATOM 2719 C C . CYS A 1 366 ? 41.860 1.408 3.257 1.00 74.38 366 CYS A C 1
ATOM 2721 O O . CYS A 1 366 ? 41.085 2.084 2.582 1.00 74.38 366 CYS A O 1
ATOM 2723 N N . HIS A 1 367 ? 43.055 1.882 3.629 1.00 72.50 367 HIS A N 1
ATOM 2724 C CA . HIS A 1 367 ? 43.530 3.236 3.302 1.00 72.50 367 HIS A CA 1
ATOM 2725 C C . HIS A 1 367 ? 43.566 3.506 1.783 1.00 72.50 367 HIS A C 1
ATOM 2727 O O . HIS A 1 367 ? 43.301 4.617 1.333 1.00 72.50 367 HIS A O 1
ATOM 2733 N N . SER A 1 368 ? 43.812 2.470 0.976 1.00 73.88 368 SER A N 1
ATOM 2734 C CA . SER A 1 368 ? 43.817 2.533 -0.493 1.00 73.88 368 SER A CA 1
ATOM 2735 C C . SER A 1 368 ? 42.428 2.345 -1.132 1.00 73.88 368 SER A C 1
ATOM 2737 O O . SER A 1 368 ? 42.313 2.259 -2.357 1.00 73.88 368 SER A O 1
ATOM 2739 N N . ALA A 1 369 ? 41.348 2.282 -0.345 1.00 72.50 369 ALA A N 1
ATOM 2740 C CA . ALA A 1 369 ? 39.994 2.129 -0.885 1.00 72.50 369 ALA A CA 1
ATOM 2741 C C . ALA A 1 369 ? 39.568 3.339 -1.738 1.00 72.50 369 ALA A C 1
ATOM 2743 O O . ALA A 1 369 ? 38.877 3.167 -2.740 1.00 72.50 369 ALA A O 1
ATOM 2744 N N . GLY A 1 370 ? 40.041 4.546 -1.400 1.00 76.44 370 GLY A N 1
ATOM 2745 C CA . GLY A 1 370 ? 39.757 5.767 -2.162 1.00 76.44 370 GLY A CA 1
ATOM 2746 C C . GLY A 1 370 ? 40.333 5.750 -3.583 1.00 76.44 370 GLY A C 1
ATOM 2747 O O . GLY A 1 370 ? 39.617 6.035 -4.539 1.00 76.44 370 GLY A O 1
ATOM 2748 N N . SER A 1 371 ? 41.597 5.341 -3.751 1.00 77.44 371 SER A N 1
ATOM 2749 C CA . SER A 1 371 ? 42.219 5.226 -5.081 1.00 77.44 371 SER A CA 1
ATOM 2750 C C . SER A 1 371 ? 41.580 4.116 -5.919 1.00 77.44 371 SER A C 1
ATOM 2752 O O . SER A 1 371 ? 41.364 4.287 -7.119 1.00 77.44 371 SER A O 1
ATOM 2754 N N . THR A 1 372 ? 41.201 3.011 -5.273 1.00 78.44 372 THR A N 1
ATOM 2755 C CA . THR A 1 372 ? 40.457 1.916 -5.909 1.00 78.44 372 THR A CA 1
ATOM 2756 C C . THR A 1 372 ? 39.086 2.389 -6.394 1.00 78.44 372 THR A C 1
ATOM 2758 O O . THR A 1 372 ? 38.688 2.081 -7.515 1.00 78.44 372 THR A O 1
ATOM 2761 N N . LEU A 1 373 ? 38.374 3.190 -5.595 1.00 80.81 373 LEU A N 1
ATOM 2762 C CA . LEU A 1 373 ? 37.087 3.762 -5.982 1.00 80.81 373 LEU A CA 1
ATOM 2763 C C . LEU A 1 373 ? 37.209 4.702 -7.187 1.00 80.81 373 LEU A C 1
ATOM 2765 O O . LEU A 1 373 ? 36.388 4.606 -8.099 1.00 80.81 373 LEU A O 1
ATOM 2769 N N . SER A 1 374 ? 38.229 5.563 -7.230 1.00 81.62 374 SER A N 1
ATOM 2770 C CA . SER A 1 374 ? 38.474 6.441 -8.384 1.00 81.62 374 SER A CA 1
ATOM 2771 C C . SER A 1 374 ? 38.782 5.642 -9.652 1.00 81.62 374 SER A C 1
ATOM 2773 O O . SER A 1 374 ? 38.200 5.908 -10.703 1.00 81.62 374 SER A O 1
ATOM 2775 N N . PHE A 1 375 ? 39.612 4.596 -9.547 1.00 83.75 375 PHE A N 1
ATOM 2776 C CA . PHE A 1 375 ? 39.885 3.689 -10.664 1.00 83.75 375 PHE A CA 1
ATOM 2777 C C . PHE A 1 375 ? 38.607 3.014 -11.182 1.00 83.75 375 PHE A C 1
ATOM 2779 O O . PHE A 1 375 ? 38.342 3.025 -12.387 1.00 83.75 375 PHE A O 1
ATOM 2786 N N . VAL A 1 376 ? 37.791 2.463 -10.276 1.00 83.19 376 VAL A N 1
ATOM 2787 C CA . VAL A 1 376 ? 36.515 1.822 -10.621 1.00 83.19 376 VAL A CA 1
ATOM 2788 C C . VAL A 1 376 ? 35.559 2.828 -11.259 1.00 83.19 376 VAL A C 1
ATOM 2790 O O . VAL A 1 376 ? 34.920 2.505 -12.258 1.00 83.19 376 VAL A O 1
ATOM 2793 N N . GLN A 1 377 ? 35.488 4.056 -10.743 1.00 84.00 377 GLN A N 1
ATOM 2794 C CA . GLN A 1 377 ? 34.664 5.113 -11.322 1.00 84.00 377 GLN A CA 1
ATOM 2795 C C . GLN A 1 377 ? 35.058 5.408 -12.769 1.00 84.00 377 GLN A C 1
ATOM 2797 O O . GLN A 1 377 ? 34.196 5.392 -13.645 1.00 84.00 377 GLN A O 1
ATOM 2802 N N . ASP A 1 378 ? 36.338 5.640 -13.045 1.00 83.62 378 ASP A N 1
ATOM 2803 C CA . ASP A 1 378 ? 36.790 5.976 -14.397 1.00 83.62 378 ASP A CA 1
ATOM 2804 C C . ASP A 1 378 ? 36.657 4.800 -15.365 1.00 83.62 378 ASP A C 1
ATOM 2806 O O . ASP A 1 378 ? 36.309 4.979 -16.536 1.00 83.62 378 ASP A O 1
ATOM 2810 N N . ALA A 1 379 ? 36.885 3.579 -14.883 1.00 84.19 379 ALA A N 1
ATOM 2811 C CA . ALA A 1 379 ? 36.661 2.375 -15.666 1.00 84.19 379 ALA A CA 1
ATOM 2812 C C . ALA A 1 379 ? 35.174 2.185 -16.014 1.00 84.19 379 ALA A C 1
ATOM 2814 O O . ALA A 1 379 ? 34.855 1.920 -17.175 1.00 84.19 379 ALA A O 1
ATOM 2815 N N . LEU A 1 380 ? 34.265 2.394 -15.053 1.00 82.56 380 LEU A N 1
ATOM 2816 C CA . LEU A 1 380 ? 32.819 2.340 -15.284 1.00 82.56 380 LEU A CA 1
ATOM 2817 C C . LEU A 1 380 ? 32.346 3.454 -16.224 1.00 82.56 380 LEU A C 1
ATOM 2819 O O . LEU A 1 380 ? 31.559 3.173 -17.123 1.00 82.56 380 LEU A O 1
ATOM 2823 N N . ARG A 1 381 ? 32.861 4.685 -16.090 1.00 85.06 381 ARG A N 1
ATOM 2824 C CA . ARG A 1 381 ? 32.562 5.799 -17.011 1.00 85.06 381 ARG A CA 1
ATOM 2825 C C . ARG A 1 381 ? 32.907 5.452 -18.455 1.00 85.06 381 ARG A C 1
ATOM 2827 O O . ARG A 1 381 ? 32.098 5.687 -19.347 1.00 85.06 381 ARG A O 1
ATOM 2834 N N . ARG A 1 382 ? 34.081 4.851 -18.689 1.00 83.25 382 ARG A N 1
ATOM 2835 C CA . ARG A 1 382 ? 34.495 4.401 -20.028 1.00 83.25 382 ARG A CA 1
ATOM 2836 C C . ARG A 1 382 ? 33.606 3.270 -20.544 1.00 83.25 382 ARG A C 1
ATOM 2838 O O . ARG A 1 382 ? 33.104 3.351 -21.660 1.00 83.25 382 ARG A O 1
ATOM 2845 N N . LYS A 1 383 ? 33.387 2.233 -19.731 1.00 84.94 383 LYS A N 1
ATOM 2846 C CA . LYS A 1 383 ? 32.619 1.037 -20.119 1.00 84.94 383 LYS A CA 1
ATOM 2847 C C . LYS A 1 383 ? 31.144 1.321 -20.386 1.00 84.94 383 LYS A C 1
ATOM 2849 O O . LYS A 1 383 ? 30.582 0.753 -21.314 1.00 84.94 383 LYS A O 1
ATOM 2854 N N . LEU A 1 384 ? 30.529 2.187 -19.586 1.00 81.38 384 LEU A N 1
ATOM 2855 C CA . LEU A 1 384 ? 29.116 2.548 -19.705 1.00 81.38 384 LEU A CA 1
ATOM 2856 C C . LEU A 1 384 ? 28.896 3.800 -20.562 1.00 81.38 384 LEU A C 1
ATOM 2858 O O . LEU A 1 384 ? 27.752 4.181 -20.779 1.00 81.38 384 LEU A O 1
ATOM 2862 N N . SER A 1 385 ? 29.975 4.429 -21.050 1.00 82.12 385 SER A N 1
ATOM 2863 C CA . SER A 1 385 ? 29.939 5.677 -21.829 1.00 82.12 385 SER A CA 1
ATOM 2864 C C . SER A 1 385 ? 29.142 6.806 -21.154 1.00 82.12 385 SER A C 1
ATOM 2866 O O . SER A 1 385 ? 28.577 7.664 -21.826 1.00 82.12 385 SER A O 1
ATOM 2868 N N . ASP A 1 386 ? 29.121 6.825 -19.817 1.00 75.62 386 ASP A N 1
ATOM 2869 C CA . ASP A 1 386 ? 28.451 7.848 -19.011 1.00 75.62 386 ASP A CA 1
ATOM 2870 C C . ASP A 1 386 ? 29.497 8.651 -18.221 1.00 75.62 386 ASP A C 1
ATOM 2872 O O . ASP A 1 386 ? 29.951 8.198 -17.166 1.00 75.62 386 ASP A O 1
ATOM 2876 N N . PRO A 1 387 ? 29.890 9.852 -18.686 1.00 72.06 387 PRO A N 1
ATOM 2877 C CA . PRO A 1 387 ? 30.868 10.687 -17.990 1.00 72.06 387 PRO A CA 1
ATOM 2878 C C . PRO A 1 387 ? 30.315 11.315 -16.700 1.00 72.06 387 PRO A C 1
ATOM 2880 O O . PRO A 1 387 ? 31.080 11.824 -15.881 1.00 72.06 387 PRO A O 1
ATOM 2883 N N . THR A 1 388 ? 28.995 11.299 -16.495 1.00 75.31 388 THR A N 1
ATOM 2884 C CA . THR A 1 388 ? 28.333 11.923 -15.340 1.00 75.31 388 THR A CA 1
ATOM 2885 C C . THR A 1 388 ? 28.173 10.982 -14.147 1.00 75.31 388 THR A C 1
ATOM 2887 O O . THR A 1 388 ? 27.853 11.458 -13.048 1.00 75.31 388 THR A O 1
ATOM 2890 N N . LEU A 1 389 ? 28.454 9.689 -14.347 1.00 77.19 389 LEU A N 1
ATOM 2891 C CA . LEU A 1 389 ? 28.432 8.627 -13.345 1.00 77.19 389 LEU A CA 1
ATOM 2892 C C . LEU A 1 389 ? 29.323 8.978 -12.148 1.00 77.19 389 LEU A C 1
ATOM 2894 O O . LEU A 1 389 ? 30.476 9.405 -12.299 1.00 77.19 389 LEU A O 1
ATOM 2898 N N . VAL A 1 390 ? 28.771 8.790 -10.950 1.00 81.69 390 VAL A N 1
ATOM 2899 C CA . VAL A 1 390 ? 29.494 8.931 -9.681 1.00 81.69 390 VAL A CA 1
ATOM 2900 C C . VAL A 1 390 ? 29.434 7.621 -8.918 1.00 81.69 390 VAL A C 1
ATOM 2902 O O . VAL A 1 390 ? 28.351 7.085 -8.681 1.00 81.69 390 VAL A O 1
ATOM 2905 N N . VAL A 1 391 ? 30.595 7.128 -8.501 1.00 81.12 391 VAL A N 1
ATOM 2906 C CA . VAL A 1 391 ? 30.704 5.970 -7.613 1.00 81.12 391 VAL A CA 1
ATOM 2907 C C . VAL A 1 391 ? 30.921 6.469 -6.193 1.00 81.12 391 VAL A C 1
ATOM 2909 O O . VAL A 1 391 ? 31.684 7.403 -5.962 1.00 81.12 391 VAL A O 1
ATOM 2912 N N . ARG A 1 392 ? 30.235 5.865 -5.224 1.00 81.69 392 ARG A N 1
ATOM 2913 C CA . ARG A 1 392 ? 30.398 6.173 -3.802 1.00 81.69 392 ARG A CA 1
ATOM 2914 C C . ARG A 1 392 ? 30.552 4.899 -2.994 1.00 81.69 392 ARG A C 1
ATOM 2916 O O . ARG A 1 392 ? 29.900 3.898 -3.280 1.00 81.69 392 ARG A O 1
ATOM 2923 N N . MET A 1 393 ? 31.373 4.961 -1.956 1.00 75.31 393 MET A N 1
ATOM 2924 C CA . MET A 1 393 ? 31.384 3.934 -0.922 1.00 75.31 393 MET A CA 1
ATOM 2925 C C . MET A 1 393 ? 30.152 4.086 -0.037 1.00 75.31 393 MET A C 1
ATOM 2927 O O . MET A 1 393 ? 29.757 5.201 0.308 1.00 75.31 393 MET A O 1
ATOM 2931 N N . SER A 1 394 ? 29.550 2.959 0.327 1.00 65.56 394 SER A N 1
ATOM 2932 C CA . SER A 1 394 ? 28.744 2.894 1.542 1.00 65.56 394 SER A CA 1
ATOM 2933 C C . SER A 1 394 ? 29.649 3.135 2.740 1.00 65.56 394 SER A C 1
ATOM 2935 O O . SER A 1 394 ? 30.723 2.534 2.806 1.00 65.56 394 SER A O 1
ATOM 2937 N N . ALA A 1 395 ? 29.211 4.012 3.644 1.00 51.16 395 ALA A N 1
ATOM 2938 C CA . ALA A 1 395 ? 29.736 4.048 5.003 1.00 51.16 395 ALA A CA 1
ATOM 2939 C C . ALA A 1 395 ? 29.403 2.737 5.727 1.00 51.16 395 ALA A C 1
ATOM 2941 O O . ALA A 1 395 ? 28.382 2.108 5.339 1.00 51.16 395 ALA A O 1
#

Radius of gyration: 28.24 Å; Cα contacts (8 Å, |Δi|>4): 573; chains: 1; bounding box: 74×77×71 Å

Sequence (395 aa):
MSLVSAVAVAAPRLSLVHATRWSSGTAPPAATAVQAASEEEEEELMGHEGEHEDGVIGRQQLVRPTLWEQYSAKVRARMENPVHRGAISPEEAEARGCNLVIVDNGSEACGDALRLFWAVHKESGIIVDARFQTFGCATAIAASDATAELCIGKTVEEARKAVTSSAVEKYLRDDPETPAVPPQKMHCSVMASEIVKKAAESSGAAHERPQSDDDVVVCDCAQVTVGAVRRAIREHGLRTVSEVMQATKAGAFCGSCRKPGGHERKERYLLDVVREERARARVVKALDEVVAPVLGEHSGSVGVLSVQFVDVKDSAKAQQHGQQHQQPDAADGGPMPAKCDKPSCACAGKKRMVVRLAFRGACSGCHSAGSTLSFVQDALRRKLSDPTLVVRMSA

InterPro domains:
  IPR001075 NIF system FeS cluster assembly, NifU, C-terminal [PF01106] (353-390)
  IPR002871 NIF system FeS cluster assembly, NifU, N-terminal [PF01592] (70-201)
  IPR002871 NIF system FeS cluster assembly, NifU, N-terminal [PTHR10093] (56-209)
  IPR002871 NIF system FeS cluster assembly, NifU, N-terminal [cd06664] (70-199)
  IPR007419 BFD-like [2Fe-2S]-binding domain [PF04324] (217-259)
  IPR034904 Fe-S cluster assembly domain superfamily [G3DSA:3.30.300.130] (277-395)
  IPR034904 Fe-S cluster assembly domain superfamily [SSF117916] (350-392)
  IPR041854 BFD-like [2Fe-2S]-binding domain superfamily [G3DSA:1.10.10.1100] (220-260)

pLDDT: mean 73.28, std 22.24, range [24.31, 97.56]

Nearest PDB structures (foldseek):
  2z7e-assembly1_B  TM=9.012E-01  e=1.114E-07  Aquifex aeolicus
  4eb7-assembly1_C  TM=8.772E-01  e=6.764E-08  Archaeoglobus fulgidus DSM 4304
  6jzw-assembly4_D  TM=6.630E-01  e=1.425E-06  Bacillus subtilis subsp. subtilis str. 168
  6jzv-assembly4_D  TM=6.450E-01  e=1.683E-06  Bacillus subtilis subsp. subtilis str. 168
  6jzw-assembly2_B  TM=6.192E-01  e=9.669E-07  Bacillus subtilis subsp. subtilis str. 168

Solvent-accessible surface area (backbone atoms only — not comparable to full-atom values): 23156 Å² total; per-residue (Å²): 135,88,84,87,82,88,83,87,82,82,81,86,80,85,77,88,76,81,90,77,85,82,76,97,70,85,80,77,80,89,72,85,72,76,62,60,77,52,72,67,58,50,49,60,36,40,42,84,71,76,78,73,73,89,62,78,80,45,76,67,69,75,55,62,73,55,77,71,75,46,38,18,66,54,35,52,49,25,48,78,61,50,82,34,69,45,83,75,52,70,67,62,20,49,77,66,54,19,47,72,45,78,39,78,42,70,39,86,88,81,62,32,36,39,37,43,30,35,25,27,29,70,87,78,45,30,21,75,43,36,26,30,47,73,48,60,57,61,62,38,48,21,28,43,32,48,37,27,60,68,33,42,78,27,37,49,71,52,27,48,69,59,44,36,23,55,46,44,39,58,70,29,26,77,50,96,85,52,66,22,50,50,48,90,56,48,61,32,24,28,56,38,20,50,42,41,45,53,42,27,41,75,73,68,67,69,74,85,66,85,79,48,82,42,67,42,69,37,18,62,67,58,68,30,26,40,39,56,51,54,47,51,30,68,76,70,65,52,72,26,40,53,52,47,21,73,76,64,42,34,44,69,63,64,36,29,23,40,45,93,87,40,90,48,92,62,98,47,37,45,50,58,54,48,51,28,52,54,49,36,54,52,48,50,54,52,44,50,70,61,36,36,83,74,45,51,92,52,34,84,31,57,43,80,74,49,42,44,77,41,46,59,79,55,56,66,65,72,58,68,84,77,62,88,84,78,80,88,80,88,77,92,75,78,90,72,74,89,79,80,86,51,85,87,39,99,54,62,73,30,64,31,48,39,38,32,33,40,54,40,71,85,49,54,84,37,88,64,45,62,61,51,47,53,51,51,36,55,51,48,24,63,76,67,71,36,87,69,55,41,66,41,74,59,130

Foldseek 3Di:
DDDDDDDDDDDDDDDDDDDDDDDDDDDDDDDDDPFDPDPVNLDVQQDDPDPPPPDPCPPVNVPDDDQVVLAAPLLVCLLVDQDQADEQDPVNLVVVQFDWFWFKFDDPLQGKIKIKIFTQHPPPQFGAFIHMDMDHDSSLSSLLSLLRVCRHGDHLVCSLVQQALVNSQCVQHPDNPRTNGALQSSVSSLRSNVRSNVRSVRVVVDDPDPQDQQNDQLARSLSHGLVNLLVCCVVVVDQHLVSSCVRRVGCVGQNPQQDPPGSDDDPHHSSQSSVFSVVQVVLQVLLCVQQCVPPPVCSVQKDWPTKHWAQPLCVVVVVPPDDDDDDDDDDDDDDDDNDPPDCPDPRNRDIAIEIEMEGDDPLHPDPCVVVVLVSSQVSSCVSVVPPRYHYHYDD

Organism: Mastigamoeba balamuthi (NCBI:txid108607)

Mean predicted aligned error: 16.39 Å

Secondary structure (DSSP, 8-state):
-------PPPPPPPPP---PPPP---PPP------S--HHHHHHHH------------HHHHSPPPTTTTS-HHHHHHHHS-SSBS---HHHHHHTTEEEEEEEEEETTTTEEEEEEEEEETTT-BEEEEEEEEES-HHHHHHHHHHHHHHTTSBHHHHHHH--HHHHHHHT-SSSSS-SS-GGGTHHHHHHHHHHHHHHHHTT--------TTTSEEETTTTEEHHHHHHHHHHHT--SHHHHHHHH-TTSSS-TTTSTTSSS--SS-HHHHHHHHHHHHHHHHHHHHHHHHHHGGGGGGEEEEEEEEEETTGGGGGGSSS-S-------SS--PPS----TTSTTTT-EEEEEEEEE-GGGTT-TTHHHHHHHHHHHHHHHHT-TT-EEEE--